Protein AF-0000000084447250 (afdb_homodimer)

Structure (mmCIF, N/CA/C/O backbone):
data_AF-0000000084447250-model_v1
#
loop_
_entity.id
_entity.type
_entity.pdbx_description
1 polymer 'Plasmid replication protein'
#
loop_
_atom_site.group_PDB
_atom_site.id
_atom_site.type_symbol
_atom_site.label_atom_id
_atom_site.label_alt_id
_atom_site.label_comp_id
_atom_site.label_asym_id
_atom_site.label_entity_id
_atom_site.label_seq_id
_atom_site.pdbx_PDB_ins_code
_atom_site.Cartn_x
_atom_site.Cartn_y
_atom_site.Cartn_z
_atom_site.occupancy
_atom_site.B_iso_or_equiv
_atom_site.auth_seq_id
_atom_site.auth_comp_id
_atom_site.auth_asym_id
_atom_site.auth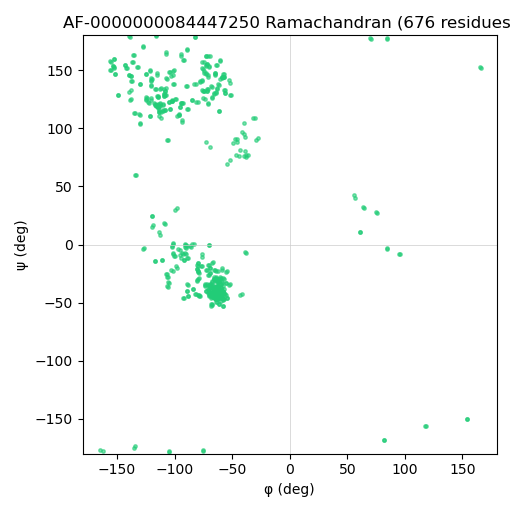_atom_id
_atom_site.pdbx_PDB_model_num
ATOM 1 N N . MET A 1 1 ? 38.375 -52.656 -38.312 1 26.11 1 MET A N 1
ATOM 2 C CA . MET A 1 1 ? 37.219 -51.906 -38.75 1 26.11 1 MET A CA 1
ATOM 3 C C . MET A 1 1 ? 36.094 -51.969 -37.719 1 26.11 1 MET A C 1
ATOM 5 O O . MET A 1 1 ? 35.312 -52.906 -37.688 1 26.11 1 MET A O 1
ATOM 9 N N . SER A 1 2 ? 36.406 -51.594 -36.438 1 28.22 2 SER A N 1
ATOM 10 C CA . SER A 1 2 ? 35.75 -51.75 -35.125 1 28.22 2 SER A CA 1
ATOM 11 C C . SER A 1 2 ? 34.5 -50.906 -35.031 1 28.22 2 SER A C 1
ATOM 13 O O . SER A 1 2 ? 34.531 -49.688 -35.25 1 28.22 2 SER A O 1
ATOM 15 N N . GLN A 1 3 ? 33.375 -51.406 -35.531 1 22.45 3 GLN A N 1
ATOM 16 C CA . GLN A 1 3 ? 32.031 -50.812 -35.469 1 22.45 3 GLN A CA 1
ATOM 17 C C . GLN A 1 3 ? 31.672 -50.438 -34.031 1 22.45 3 GLN A C 1
ATOM 19 O O . GLN A 1 3 ? 31.406 -51.281 -33.188 1 22.45 3 GLN A O 1
ATOM 24 N N . ALA A 1 4 ? 32.281 -49.375 -33.469 1 29.56 4 ALA A N 1
ATOM 25 C CA . ALA A 1 4 ? 31.828 -48.781 -32.219 1 29.56 4 ALA A CA 1
ATOM 26 C C . ALA A 1 4 ? 30.312 -48.688 -32.156 1 29.56 4 ALA A C 1
ATOM 28 O O . ALA A 1 4 ? 29.672 -48.125 -33.062 1 29.56 4 ALA A O 1
ATOM 29 N N . LYS A 1 5 ? 29.703 -49.594 -31.547 1 32.72 5 LYS A N 1
ATOM 30 C CA . LYS A 1 5 ? 28.281 -49.656 -31.234 1 32.72 5 LYS A CA 1
ATOM 31 C C . LYS A 1 5 ? 27.75 -48.281 -30.844 1 32.72 5 LYS A C 1
ATOM 33 O O . LYS A 1 5 ? 28.203 -47.688 -29.844 1 32.72 5 LYS A O 1
ATOM 38 N N . ARG A 1 6 ? 27.469 -47.438 -31.812 1 30.22 6 ARG A N 1
ATOM 39 C CA . ARG A 1 6 ? 26.719 -46.188 -31.562 1 30.22 6 ARG A CA 1
ATOM 40 C C . ARG A 1 6 ? 25.531 -46.438 -30.656 1 30.22 6 ARG A C 1
ATOM 42 O O . ARG A 1 6 ? 24.562 -47.094 -31.062 1 30.22 6 ARG A O 1
ATOM 49 N N . ALA A 1 7 ? 25.781 -46.594 -29.453 1 34.62 7 ALA A N 1
ATOM 50 C CA . ALA A 1 7 ? 24.641 -46.656 -28.547 1 34.62 7 ALA A CA 1
ATOM 51 C C . ALA A 1 7 ? 23.641 -45.531 -28.859 1 34.62 7 ALA A C 1
ATOM 53 O O . ALA A 1 7 ? 24 -44.375 -28.875 1 34.62 7 ALA A O 1
ATOM 54 N N . THR A 1 8 ? 22.719 -45.812 -29.703 1 29.88 8 THR A N 1
ATOM 55 C CA . THR A 1 8 ? 21.531 -45 -29.922 1 29.88 8 THR A CA 1
ATOM 56 C C . THR A 1 8 ? 21.031 -44.438 -28.594 1 29.88 8 THR A C 1
ATOM 58 O O . THR A 1 8 ? 20.656 -45.156 -27.688 1 29.88 8 THR A O 1
ATOM 61 N N . HIS A 1 9 ? 21.672 -43.406 -28.062 1 32 9 HIS A N 1
ATOM 62 C CA . HIS A 1 9 ? 21.172 -42.656 -26.922 1 32 9 HIS A CA 1
ATOM 63 C C . HIS A 1 9 ? 19.656 -42.5 -26.984 1 32 9 HIS A C 1
ATOM 65 O O . HIS A 1 9 ? 19.125 -41.906 -27.922 1 32 9 HIS A O 1
ATOM 71 N N . LEU A 1 10 ? 18.938 -43.562 -26.688 1 33.12 10 LEU A N 1
ATOM 72 C CA . LEU A 1 10 ? 17.5 -43.375 -26.5 1 33.12 10 LEU A CA 1
ATOM 73 C C . LEU A 1 10 ? 17.203 -42 -25.922 1 33.12 10 LEU A C 1
ATOM 75 O O . LEU A 1 10 ? 17.844 -41.562 -24.969 1 33.12 10 LEU A O 1
ATOM 79 N N . PRO A 1 11 ? 16.641 -41.156 -26.719 1 35.53 11 PRO A N 1
ATOM 80 C CA . PRO A 1 11 ? 16.25 -39.844 -26.172 1 35.53 11 PRO A CA 1
ATOM 81 C C . PRO A 1 11 ? 15.664 -39.969 -24.766 1 35.53 11 PRO A C 1
ATOM 83 O O . PRO A 1 11 ? 14.906 -40.875 -24.469 1 35.53 11 PRO A O 1
ATOM 86 N N . HIS A 1 12 ? 16.391 -39.812 -23.766 1 38.97 12 HIS A N 1
ATOM 87 C CA . HIS A 1 12 ? 15.844 -39.75 -22.422 1 38.97 12 HIS A CA 1
ATOM 88 C C . HIS A 1 12 ? 14.43 -39.188 -22.438 1 38.97 12 HIS A C 1
ATOM 90 O O . HIS A 1 12 ? 14.219 -38.031 -22.844 1 38.97 12 HIS A O 1
ATOM 96 N N . PRO A 1 13 ? 13.438 -40.031 -22.562 1 42.84 13 PRO A N 1
ATOM 97 C CA . PRO A 1 13 ? 12.062 -39.531 -22.594 1 42.84 13 PRO A CA 1
ATOM 98 C C . PRO A 1 13 ? 11.773 -38.531 -21.5 1 42.84 13 PRO A C 1
ATOM 100 O O . PRO A 1 13 ? 11.875 -38.844 -20.312 1 42.84 13 PRO A O 1
ATOM 103 N N . ASP A 1 14 ? 11.984 -37.25 -21.781 1 58.31 14 ASP A N 1
ATOM 104 C CA . ASP A 1 14 ? 11.75 -36 -21.031 1 58.31 14 ASP A CA 1
ATOM 105 C C . ASP A 1 14 ? 10.273 -35.844 -20.672 1 58.31 14 ASP A C 1
ATOM 107 O O . ASP A 1 14 ? 9.43 -36.594 -21.156 1 58.31 14 ASP A O 1
ATOM 111 N N . LEU A 1 15 ? 9.961 -35.344 -19.562 1 57.31 15 LEU A N 1
ATOM 112 C CA . LEU A 1 15 ? 8.625 -35.156 -19.016 1 57.31 15 LEU A CA 1
ATOM 113 C C . LEU A 1 15 ? 7.645 -34.719 -20.109 1 57.31 15 LEU A C 1
ATOM 115 O O . LEU A 1 15 ? 6.434 -34.875 -19.953 1 57.31 15 LEU A O 1
ATOM 119 N N . PHE A 1 16 ? 8.242 -34.469 -21.266 1 57.47 16 PHE A N 1
ATOM 120 C CA . PHE A 1 16 ? 7.34 -33.969 -22.297 1 57.47 16 PHE A CA 1
ATOM 121 C C . PHE A 1 16 ? 6.723 -35.094 -23.094 1 57.47 16 PHE A C 1
ATOM 123 O O . PHE A 1 16 ? 5.734 -34.906 -23.797 1 57.47 16 PHE A O 1
ATOM 130 N N . ALA A 1 17 ? 7.152 -36.438 -22.703 1 70.19 17 ALA A N 1
ATOM 131 C CA . ALA A 1 17 ? 6.688 -37.562 -23.484 1 70.19 17 ALA A CA 1
ATOM 132 C C . ALA A 1 17 ? 5.383 -38.125 -22.922 1 70.19 17 ALA A C 1
ATOM 134 O O . ALA A 1 17 ? 4.809 -39.062 -23.469 1 70.19 17 ALA A O 1
ATOM 135 N N . VAL A 1 18 ? 4.93 -37.531 -21.906 1 77.81 18 VAL A N 1
ATOM 136 C CA . VAL A 1 18 ? 3.77 -38.125 -21.219 1 77.81 18 VAL A CA 1
ATOM 137 C C . VAL A 1 18 ? 2.568 -38.125 -22.172 1 77.81 18 VAL A C 1
ATOM 139 O O . VAL A 1 18 ? 1.813 -39.094 -22.219 1 77.81 18 VAL A O 1
ATOM 142 N N . HIS A 1 19 ? 2.381 -37.219 -22.953 1 82.44 19 HIS A N 1
ATOM 143 C CA . HIS A 1 19 ? 1.23 -37.094 -23.844 1 82.44 19 HIS A CA 1
ATOM 144 C C . HIS A 1 19 ? 1.285 -38.125 -24.953 1 82.44 19 HIS A C 1
ATOM 146 O O . HIS A 1 19 ? 0.257 -38.688 -25.328 1 82.44 19 HIS A O 1
ATOM 152 N N . ALA A 1 20 ? 2.506 -38.406 -25.375 1 80.38 20 ALA A N 1
ATOM 153 C CA . ALA A 1 20 ? 2.678 -39.406 -26.406 1 80.38 20 ALA A CA 1
ATOM 154 C C . ALA A 1 20 ? 2.311 -40.781 -25.891 1 80.38 20 ALA A C 1
ATOM 156 O O . ALA A 1 20 ? 1.64 -41.562 -26.578 1 80.38 20 ALA A O 1
ATOM 157 N N . HIS A 1 21 ? 2.721 -41.125 -24.688 1 80.5 21 HIS A N 1
ATOM 158 C CA . HIS A 1 21 ? 2.391 -42.406 -24.062 1 80.5 21 HIS A CA 1
ATOM 159 C C . HIS A 1 21 ? 0.883 -42.562 -23.875 1 80.5 21 HIS A C 1
ATOM 161 O O . HIS A 1 21 ? 0.326 -43.625 -24.125 1 80.5 21 HIS A O 1
ATOM 167 N N . LEU A 1 22 ? 0.279 -41.5 -23.516 1 82.69 22 LEU A N 1
ATOM 168 C CA . LEU A 1 22 ? -1.158 -41.531 -23.266 1 82.69 22 LEU A CA 1
ATOM 169 C C . LEU A 1 22 ? -1.936 -41.688 -24.578 1 82.69 22 LEU A C 1
ATOM 171 O O . LEU A 1 22 ? -2.943 -42.406 -24.609 1 82.69 22 LEU A O 1
ATOM 175 N N . SER A 1 23 ? -1.498 -41.062 -25.625 1 84.25 23 SER A N 1
ATOM 176 C CA . SER A 1 23 ? -2.148 -41.188 -26.922 1 84.25 23 SER A CA 1
ATOM 177 C C . SER A 1 23 ? -2.051 -42.625 -27.453 1 84.25 23 SER A C 1
ATOM 179 O O . SER A 1 23 ? -2.986 -43.125 -28.094 1 84.25 23 SER A O 1
ATOM 181 N N . ALA A 1 24 ? -0.973 -43.344 -27.062 1 82.38 24 ALA A N 1
ATOM 182 C CA . ALA A 1 24 ? -0.708 -44.688 -27.578 1 82.38 24 ALA A CA 1
ATOM 183 C C . ALA A 1 24 ? -1.386 -45.75 -26.719 1 82.38 24 ALA A C 1
ATOM 185 O O . ALA A 1 24 ? -1.876 -46.75 -27.234 1 82.38 24 ALA A O 1
ATOM 186 N N . HIS A 1 25 ? -1.493 -45.562 -25.406 1 83 25 HIS A N 1
ATOM 187 C CA . HIS A 1 25 ? -1.836 -46.656 -24.516 1 83 25 HIS A CA 1
ATOM 188 C C . HIS A 1 25 ? -3.021 -46.312 -23.625 1 83 25 HIS A C 1
ATOM 190 O O . HIS A 1 25 ? -3.527 -47.156 -22.891 1 83 25 HIS A O 1
ATOM 196 N N . GLY A 1 26 ? -3.527 -45 -23.75 1 80.94 26 GLY A N 1
ATOM 197 C CA . GLY A 1 26 ? -4.551 -44.562 -22.812 1 80.94 26 GLY A CA 1
ATOM 198 C C . GLY A 1 26 ? -4.027 -44.375 -21.406 1 80.94 26 GLY A C 1
ATOM 199 O O . GLY A 1 26 ? -2.855 -44.656 -21.125 1 80.94 26 GLY A O 1
ATOM 200 N N . VAL A 1 27 ? -4.812 -43.969 -20.547 1 82.31 27 VAL A N 1
ATOM 201 C CA . VAL A 1 27 ? -4.406 -43.625 -19.172 1 82.31 27 VAL A CA 1
ATOM 202 C C . VAL A 1 27 ? -4.008 -44.906 -18.438 1 82.31 27 VAL A C 1
ATOM 204 O O . VAL A 1 27 ? -2.9 -45 -17.906 1 82.31 27 VAL A O 1
ATOM 207 N N . GLU A 1 28 ? -4.91 -45.906 -18.453 1 85.56 28 GLU A N 1
ATOM 208 C CA . GLU A 1 28 ? -4.652 -47.156 -17.719 1 85.56 28 GLU A CA 1
ATOM 209 C C . GLU A 1 28 ? -3.432 -47.875 -18.266 1 85.56 28 GLU A C 1
ATOM 211 O O . GLU A 1 28 ? -2.598 -48.375 -17.516 1 85.56 28 GLU A O 1
ATOM 216 N N . GLY A 1 29 ? -3.357 -47.938 -19.547 1 82.56 29 GLY A N 1
ATOM 217 C CA . GLY A 1 29 ? -2.203 -48.562 -20.172 1 82.56 29 GLY A CA 1
ATOM 218 C C . GLY A 1 29 ? -0.892 -47.875 -19.812 1 82.56 29 GLY A C 1
ATOM 219 O O . GLY A 1 29 ? 0.112 -48.562 -19.562 1 82.56 29 GLY A O 1
ATOM 220 N N . THR A 1 30 ? -0.942 -46.562 -19.875 1 82.44 30 THR A N 1
ATOM 221 C CA . THR A 1 30 ? 0.252 -45.781 -19.562 1 82.44 30 THR A CA 1
ATOM 222 C C . THR A 1 30 ? 0.69 -46 -18.125 1 82.44 30 THR A C 1
ATOM 224 O O . THR A 1 30 ? 1.882 -46.156 -17.844 1 82.44 30 THR A O 1
ATOM 227 N N . LEU A 1 31 ? -0.217 -46.094 -17.219 1 84.12 31 LEU A N 1
ATOM 228 C CA . LEU A 1 31 ? 0.093 -46.312 -15.812 1 84.12 31 LEU A CA 1
ATOM 229 C C . LEU A 1 31 ? 0.634 -47.719 -15.578 1 84.12 31 LEU A C 1
ATOM 231 O O . LEU A 1 31 ? 1.575 -47.906 -14.805 1 84.12 31 LEU A O 1
ATOM 235 N N . GLU A 1 32 ? 0.015 -48.656 -16.188 1 83.44 32 GLU A N 1
ATOM 236 C CA . GLU A 1 32 ? 0.477 -50.031 -16.078 1 83.44 32 GLU A CA 1
ATOM 237 C C . GLU A 1 32 ? 1.904 -50.188 -16.594 1 83.44 32 GLU A C 1
ATOM 239 O O . GLU A 1 32 ? 2.719 -50.875 -15.992 1 83.44 32 GLU A O 1
ATOM 244 N N . GLU A 1 33 ? 2.096 -49.562 -17.688 1 79.75 33 GLU A N 1
ATOM 245 C CA . GLU A 1 33 ? 3.445 -49.594 -18.25 1 79.75 33 GLU A CA 1
ATOM 246 C C . GLU A 1 33 ? 4.453 -49 -17.266 1 79.75 33 GLU A C 1
ATOM 248 O O . GLU A 1 33 ? 5.547 -49.531 -17.094 1 79.75 33 GLU A O 1
ATOM 253 N N . ALA A 1 34 ? 4.125 -47.875 -16.75 1 82.31 34 ALA A N 1
ATOM 254 C CA . ALA A 1 34 ? 5.023 -47.188 -15.82 1 82.31 34 ALA A CA 1
ATOM 255 C C . ALA A 1 34 ? 5.328 -48.062 -14.609 1 82.31 34 ALA A C 1
ATOM 257 O O . ALA A 1 34 ? 6.48 -48.156 -14.18 1 82.31 34 ALA A O 1
ATOM 258 N N . ARG A 1 35 ? 4.367 -48.719 -14.078 1 78.62 35 ARG A N 1
ATOM 259 C CA . ARG A 1 35 ? 4.551 -49.625 -12.938 1 78.62 35 ARG A CA 1
ATOM 260 C C . ARG A 1 35 ? 5.438 -50.812 -13.312 1 78.62 35 ARG A C 1
ATOM 262 O O . ARG A 1 35 ? 6.285 -51.219 -12.523 1 78.62 35 ARG A O 1
ATOM 269 N N . ALA A 1 36 ? 5.242 -51.312 -14.453 1 77 36 ALA A N 1
ATOM 270 C CA . ALA A 1 36 ? 6.02 -52.438 -14.93 1 77 36 ALA A CA 1
ATOM 271 C C . ALA A 1 36 ? 7.5 -52.094 -15.062 1 77 36 ALA A C 1
ATOM 273 O O . ALA A 1 36 ? 8.375 -52.875 -14.703 1 77 36 ALA A O 1
ATOM 274 N N . VAL A 1 37 ? 7.68 -50.906 -15.586 1 73.5 37 VAL A N 1
ATOM 275 C CA . VAL A 1 37 ? 9.055 -50.469 -15.812 1 73.5 37 VAL A CA 1
ATOM 276 C C . VAL A 1 37 ? 9.766 -50.312 -14.469 1 73.5 37 VAL A C 1
ATOM 278 O O . VAL A 1 37 ? 10.953 -50.594 -14.352 1 73.5 37 VAL A O 1
ATOM 281 N N . VAL A 1 38 ? 9.07 -49.844 -13.469 1 72.44 38 VAL A N 1
ATOM 282 C CA . VAL A 1 38 ? 9.648 -49.625 -12.148 1 72.44 38 VAL A CA 1
ATOM 283 C C . VAL A 1 38 ? 10.039 -50.969 -11.539 1 72.44 38 VAL A C 1
ATOM 285 O O . VAL A 1 38 ? 11.07 -51.094 -10.867 1 72.44 38 VAL A O 1
ATOM 288 N N . TRP A 1 39 ? 9.203 -51.969 -11.742 1 70.56 39 TRP A N 1
ATOM 289 C CA . TRP A 1 39 ? 9.445 -53.281 -11.188 1 70.56 39 TRP A CA 1
ATOM 290 C C . TRP A 1 39 ? 10.617 -53.969 -11.891 1 70.56 39 TRP A C 1
ATOM 292 O O . TRP A 1 39 ? 11.312 -54.781 -11.297 1 70.56 39 TRP A O 1
ATOM 302 N N . THR A 1 40 ? 10.828 -53.594 -13.094 1 68.75 40 THR A N 1
ATOM 303 C CA . THR A 1 40 ? 11.82 -54.312 -13.883 1 68.75 40 THR A CA 1
ATOM 304 C C . THR A 1 40 ? 13.125 -53.531 -13.953 1 68.75 40 THR A C 1
ATOM 306 O O . THR A 1 40 ? 14.156 -54.062 -14.375 1 68.75 40 THR A O 1
ATOM 309 N N . SER A 1 41 ? 13.023 -52.219 -13.734 1 62.38 41 SER A N 1
ATOM 310 C CA . SER A 1 41 ? 14.211 -51.406 -13.953 1 62.38 41 SER A CA 1
ATOM 311 C C . SER A 1 41 ? 14.891 -51.062 -12.633 1 62.38 41 SER A C 1
ATOM 313 O O . SER A 1 41 ? 14.234 -51 -11.586 1 62.38 41 SER A O 1
ATOM 315 N N . GLU A 1 42 ? 16.234 -50.969 -12.625 1 57 42 GLU A N 1
ATOM 316 C CA . GLU A 1 42 ? 16.969 -50.469 -11.477 1 57 42 GLU A CA 1
ATOM 317 C C . GLU A 1 42 ? 16.672 -49 -11.234 1 57 42 GLU A C 1
ATOM 319 O O . GLU A 1 42 ? 16.5 -48.219 -12.188 1 57 42 GLU A O 1
ATOM 324 N N . ALA A 1 43 ? 16.328 -48.531 -10.07 1 55.78 43 ALA A N 1
ATOM 325 C CA . ALA A 1 43 ? 15.797 -47.281 -9.555 1 55.78 43 ALA A CA 1
ATOM 326 C C . ALA A 1 43 ? 16.469 -46.062 -10.211 1 55.78 43 ALA A C 1
ATOM 328 O O . ALA A 1 43 ? 15.805 -45.125 -10.648 1 55.78 43 ALA A O 1
ATOM 329 N N . PRO A 1 44 ? 17.828 -46.094 -10.398 1 54.94 44 PRO A N 1
ATOM 330 C CA . PRO A 1 44 ? 18.531 -44.875 -10.797 1 54.94 44 PRO A CA 1
ATOM 331 C C . PRO A 1 44 ? 18.328 -44.531 -12.273 1 54.94 44 PRO A C 1
ATOM 333 O O . PRO A 1 44 ? 18.547 -43.375 -12.68 1 54.94 44 PRO A O 1
ATOM 336 N N . THR A 1 45 ? 17.734 -45.5 -13.047 1 61.56 45 THR A N 1
ATOM 337 C CA . THR A 1 45 ? 17.766 -45.344 -14.492 1 61.56 45 THR A CA 1
ATOM 338 C C . THR A 1 45 ? 16.359 -45.094 -15.031 1 61.56 45 THR A C 1
ATOM 340 O O . THR A 1 45 ? 16.156 -45.094 -16.25 1 61.56 45 THR A O 1
ATOM 343 N N . LEU A 1 46 ? 15.5 -44.906 -14.219 1 68.44 46 LEU A N 1
ATOM 344 C CA . LEU A 1 46 ? 14.125 -44.781 -14.688 1 68.44 46 LEU A CA 1
ATOM 345 C C . LEU A 1 46 ? 13.891 -43.438 -15.375 1 68.44 46 LEU A C 1
ATOM 347 O O . LEU A 1 46 ? 14.258 -42.406 -14.836 1 68.44 46 LEU A O 1
ATOM 351 N N . PRO A 1 47 ? 13.398 -43.562 -16.609 1 75.88 47 PRO A N 1
ATOM 352 C CA . PRO A 1 47 ? 13.031 -42.281 -17.25 1 75.88 47 PRO A CA 1
ATOM 353 C C . PRO A 1 47 ? 12.109 -41.438 -16.391 1 75.88 47 PRO A C 1
ATOM 355 O O . PRO A 1 47 ? 11.266 -41.969 -15.664 1 75.88 47 PRO A O 1
ATOM 358 N N . PRO A 1 48 ? 12.359 -40.219 -16.438 1 77.06 48 PRO A N 1
ATOM 359 C CA . PRO A 1 48 ? 11.617 -39.281 -15.586 1 77.06 48 PRO A CA 1
ATOM 360 C C . PRO A 1 48 ? 10.102 -39.438 -15.727 1 77.06 48 PRO A C 1
ATOM 362 O O . PRO A 1 48 ? 9.367 -39.312 -14.742 1 77.06 48 PRO A O 1
ATOM 365 N N . VAL A 1 49 ? 9.633 -39.75 -16.906 1 78.44 49 VAL A N 1
ATOM 366 C CA . VAL A 1 49 ? 8.203 -39.875 -17.141 1 78.44 49 VAL A CA 1
ATOM 367 C C . VAL A 1 49 ? 7.652 -41.094 -16.359 1 78.44 49 VAL A C 1
ATOM 369 O O . VAL A 1 49 ? 6.59 -41 -15.742 1 78.44 49 VAL A O 1
ATOM 372 N N . HIS A 1 50 ? 8.289 -42.125 -16.391 1 79.19 50 HIS A N 1
ATOM 373 C CA . HIS A 1 50 ? 7.84 -43.312 -15.695 1 79.19 50 HIS A CA 1
ATOM 374 C C . HIS A 1 50 ? 7.922 -43.156 -14.18 1 79.19 50 HIS A C 1
ATOM 376 O O . HIS A 1 50 ? 7.062 -43.625 -13.445 1 79.19 50 HIS A O 1
ATOM 382 N N . ARG A 1 51 ? 8.898 -42.469 -13.82 1 79.94 51 ARG A N 1
ATOM 383 C CA . ARG A 1 51 ? 9.023 -42.188 -12.398 1 79.94 51 ARG A CA 1
ATOM 384 C C . ARG A 1 51 ? 7.855 -41.344 -11.898 1 79.94 51 ARG A C 1
ATOM 386 O O . ARG A 1 51 ? 7.289 -41.625 -10.844 1 79.94 51 ARG A O 1
ATOM 393 N N . ALA A 1 52 ? 7.555 -40.375 -12.703 1 80.31 52 ALA A N 1
ATOM 394 C CA . ALA A 1 52 ? 6.449 -39.5 -12.336 1 80.31 52 ALA A CA 1
ATOM 395 C C . ALA A 1 52 ? 5.121 -40.25 -12.336 1 80.31 52 ALA A C 1
ATOM 397 O O . ALA A 1 52 ? 4.309 -40.094 -11.422 1 80.31 52 ALA A O 1
ATOM 398 N N . LEU A 1 53 ? 4.918 -41.125 -13.227 1 84.38 53 LEU A N 1
ATOM 399 C CA . LEU A 1 53 ? 3.652 -41.812 -13.414 1 84.38 53 LEU A CA 1
ATOM 400 C C . LEU A 1 53 ? 3.498 -42.938 -12.406 1 84.38 53 LEU A C 1
ATOM 402 O O . LEU A 1 53 ? 2.381 -43.375 -12.125 1 84.38 53 LEU A O 1
ATOM 406 N N . SER A 1 54 ? 4.598 -43.375 -11.945 1 79.56 54 SER A N 1
ATOM 407 C CA . SER A 1 54 ? 4.555 -44.5 -11.008 1 79.56 54 SER A CA 1
ATOM 408 C C . SER A 1 54 ? 4.422 -44 -9.57 1 79.56 54 SER A C 1
ATOM 410 O O . SER A 1 54 ? 4.195 -44.812 -8.656 1 79.56 54 SER A O 1
ATOM 412 N N . GLY A 1 55 ? 4.598 -42.781 -9.406 1 80.06 55 GLY A N 1
ATOM 413 C CA . GLY A 1 55 ? 4.535 -42.219 -8.062 1 80.06 55 GLY A CA 1
ATOM 414 C C . GLY A 1 55 ? 3.115 -42.094 -7.543 1 80.06 55 GLY A C 1
ATOM 415 O O . GLY A 1 55 ? 2.162 -42.469 -8.211 1 80.06 55 GLY A O 1
ATOM 416 N N . ARG A 1 56 ? 2.994 -41.531 -6.359 1 80.5 56 ARG A N 1
ATOM 417 C CA . ARG A 1 56 ? 1.728 -41.375 -5.645 1 80.5 56 ARG A CA 1
ATOM 418 C C . ARG A 1 56 ? 0.714 -40.594 -6.465 1 80.5 56 ARG A C 1
ATOM 420 O O . ARG A 1 56 ? -0.485 -40.875 -6.422 1 80.5 56 ARG A O 1
ATOM 427 N N . ASN A 1 57 ? 1.197 -39.719 -7.289 1 85.06 57 ASN A N 1
ATOM 428 C CA . ASN A 1 57 ? 0.29 -38.875 -8.055 1 85.06 57 ASN A CA 1
ATOM 429 C C . ASN A 1 57 ? 0.284 -39.25 -9.531 1 85.06 57 ASN A C 1
ATOM 431 O O . ASN A 1 57 ? -0.107 -38.438 -10.375 1 85.06 57 ASN A O 1
ATOM 435 N N . GLY A 1 58 ? 0.742 -40.406 -9.781 1 86.38 58 GLY A N 1
ATOM 436 C CA . GLY A 1 58 ? 0.823 -40.844 -11.164 1 86.38 58 GLY A CA 1
ATOM 437 C C . GLY A 1 58 ? -0.505 -40.781 -11.891 1 86.38 58 GLY A C 1
ATOM 438 O O . GLY A 1 58 ? -0.564 -40.312 -13.039 1 86.38 58 GLY A O 1
ATOM 439 N N . ARG A 1 59 ? -1.485 -41.188 -11.227 1 87.75 59 ARG A N 1
ATOM 440 C CA . ARG A 1 59 ? -2.814 -41.156 -11.828 1 87.75 59 ARG A CA 1
ATOM 441 C C . ARG A 1 59 ? -3.23 -39.719 -12.141 1 87.75 59 ARG A C 1
ATOM 443 O O . ARG A 1 59 ? -3.74 -39.438 -13.227 1 87.75 59 ARG A O 1
ATOM 450 N N . ARG A 1 60 ? -2.992 -38.844 -11.242 1 89.19 60 ARG A N 1
ATOM 451 C CA . ARG A 1 60 ? -3.35 -37.438 -11.438 1 89.19 60 ARG A CA 1
ATOM 452 C C . ARG A 1 60 ? -2.584 -36.844 -12.609 1 89.19 60 ARG A C 1
ATOM 454 O O . ARG A 1 60 ? -3.145 -36.062 -13.398 1 89.19 60 ARG A O 1
ATOM 461 N N . ILE A 1 61 ? -1.366 -37.188 -12.68 1 90.5 61 ILE A N 1
ATOM 462 C CA . ILE A 1 61 ? -0.529 -36.719 -13.773 1 90.5 61 ILE A CA 1
ATOM 463 C C . ILE A 1 61 ? -1.072 -37.219 -15.102 1 90.5 61 ILE A C 1
ATOM 465 O O . ILE A 1 61 ? -1.223 -36.469 -16.062 1 90.5 61 ILE A O 1
ATOM 469 N N . ALA A 1 62 ? -1.391 -38.5 -15.117 1 90.31 62 ALA A N 1
ATOM 470 C CA . ALA A 1 62 ? -1.921 -39.094 -16.328 1 90.31 62 ALA A CA 1
ATOM 471 C C . ALA A 1 62 ? -3.256 -38.469 -16.719 1 90.31 62 ALA A C 1
ATOM 473 O O . ALA A 1 62 ? -3.486 -38.188 -17.891 1 90.31 62 ALA A O 1
ATOM 474 N N . ASP A 1 63 ? -4.07 -38.281 -15.766 1 90.12 63 ASP A N 1
ATOM 475 C CA . ASP A 1 63 ? -5.371 -37.656 -16.031 1 90.12 63 ASP A CA 1
ATOM 476 C C . ASP A 1 63 ? -5.215 -36.219 -16.547 1 90.12 63 ASP A C 1
ATOM 478 O O . ASP A 1 63 ? -5.926 -35.812 -17.469 1 90.12 63 ASP A O 1
ATOM 482 N N . THR A 1 64 ? -4.324 -35.5 -15.953 1 91.56 64 THR A N 1
ATOM 483 C CA . THR A 1 64 ? -4.055 -34.125 -16.391 1 91.56 64 THR A CA 1
ATOM 484 C C . THR A 1 64 ? -3.561 -34.125 -17.828 1 91.56 64 THR A C 1
ATOM 486 O O . THR A 1 64 ? -4.027 -33.312 -18.641 1 91.56 64 THR A O 1
ATOM 489 N N . ALA A 1 65 ? -2.672 -35.031 -18.109 1 91.5 65 ALA A N 1
ATOM 490 C CA . ALA A 1 65 ? -2.135 -35.094 -19.469 1 91.5 65 ALA A CA 1
ATOM 491 C C . ALA A 1 65 ? -3.217 -35.5 -20.469 1 91.5 65 ALA A C 1
ATOM 493 O O . ALA A 1 65 ? -3.256 -34.969 -21.578 1 91.5 65 ALA A O 1
ATOM 494 N N . SER A 1 66 ? -4.012 -36.438 -20.047 1 90.06 66 SER A N 1
ATOM 495 C CA . SER A 1 66 ? -5.141 -36.844 -20.891 1 90.06 66 SER A CA 1
ATOM 496 C C . SER A 1 66 ? -6.078 -35.656 -21.125 1 90.06 66 SER A C 1
ATOM 498 O O . SER A 1 66 ? -6.555 -35.469 -22.25 1 90.06 66 SER A O 1
ATOM 500 N N . GLY A 1 67 ? -6.316 -34.906 -20.094 1 89.31 67 GLY A N 1
ATOM 501 C CA . GLY A 1 67 ? -7.129 -33.719 -20.234 1 89.31 67 GLY A CA 1
ATOM 502 C C . GLY A 1 67 ? -6.562 -32.719 -21.219 1 89.31 67 GLY A C 1
ATOM 503 O O . GLY A 1 67 ? -7.312 -32.094 -21.984 1 89.31 67 GLY A O 1
ATOM 504 N N . ALA A 1 68 ? -5.328 -32.594 -21.234 1 90.12 68 ALA A N 1
ATOM 505 C CA . ALA A 1 68 ? -4.672 -31.688 -22.172 1 90.12 68 ALA A CA 1
ATOM 506 C C . ALA A 1 68 ? -4.875 -32.125 -23.609 1 90.12 68 ALA A C 1
ATOM 508 O O . ALA A 1 68 ? -5.105 -31.297 -24.5 1 90.12 68 ALA A O 1
ATOM 509 N N . ILE A 1 69 ? -4.793 -33.406 -23.797 1 88.69 69 ILE A N 1
ATOM 510 C CA . ILE A 1 69 ? -4.984 -33.969 -25.141 1 88.69 69 ILE A CA 1
ATOM 511 C C . ILE A 1 69 ? -6.414 -33.719 -25.594 1 88.69 69 ILE A C 1
ATOM 513 O O . ILE A 1 69 ? -6.633 -33.25 -26.719 1 88.69 69 ILE A O 1
ATOM 517 N N . VAL A 1 70 ? -7.305 -33.938 -24.734 1 89.06 70 VAL A N 1
ATOM 518 C CA . VAL A 1 70 ? -8.719 -33.75 -25.047 1 89.06 70 VAL A CA 1
ATOM 519 C C . VAL A 1 70 ? -9.016 -32.281 -25.312 1 89.06 70 VAL A C 1
ATOM 521 O O . VAL A 1 70 ? -9.711 -31.953 -26.281 1 89.06 70 VAL A O 1
ATOM 524 N N . ARG A 1 71 ? -8.539 -31.438 -24.516 1 89.38 71 ARG A N 1
ATOM 525 C CA . ARG A 1 71 ? -8.75 -30 -24.656 1 89.38 71 ARG A CA 1
ATOM 526 C C . ARG A 1 71 ? -8.242 -29.516 -26 1 89.38 71 ARG A C 1
ATOM 528 O O . ARG A 1 71 ? -8.875 -28.672 -26.641 1 89.38 71 ARG A O 1
ATOM 535 N N . GLU A 1 72 ? -7.137 -30.031 -26.406 1 85.56 72 GLU A N 1
ATOM 536 C CA . GLU A 1 72 ? -6.582 -29.656 -27.703 1 85.56 72 GLU A CA 1
ATOM 537 C C . GLU A 1 72 ? -7.449 -30.172 -28.844 1 85.56 72 GLU A C 1
ATOM 539 O O . GLU A 1 72 ? -7.738 -29.438 -29.797 1 85.56 72 GLU A O 1
ATOM 544 N N . ALA A 1 73 ? -7.809 -31.375 -28.703 1 88.56 73 ALA A N 1
ATOM 545 C CA . ALA A 1 73 ? -8.617 -32 -29.734 1 88.56 73 ALA A CA 1
ATOM 546 C C . ALA A 1 73 ? -9.977 -31.344 -29.875 1 88.56 73 ALA A C 1
ATOM 548 O O . ALA A 1 73 ? -10.508 -31.203 -30.984 1 88.56 73 ALA A O 1
ATOM 549 N N . GLU A 1 74 ? -10.469 -30.828 -28.812 1 91.06 74 GLU A N 1
ATOM 550 C CA . GLU A 1 74 ? -11.82 -30.266 -28.781 1 91.06 74 GLU A CA 1
ATOM 551 C C . GLU A 1 74 ? -11.773 -28.734 -28.844 1 91.06 74 GLU A C 1
ATOM 553 O O . GLU A 1 74 ? -12.812 -28.078 -28.781 1 91.06 74 GLU A O 1
ATOM 558 N N . TRP A 1 75 ? -10.664 -28.203 -28.875 1 87.88 75 TRP A N 1
ATOM 559 C CA . TRP A 1 75 ? -10.508 -26.75 -28.875 1 87.88 75 TRP A CA 1
ATOM 560 C C . TRP A 1 75 ? -11.211 -26.141 -27.672 1 87.88 75 TRP A C 1
ATOM 562 O O . TRP A 1 75 ? -11.953 -25.156 -27.812 1 87.88 75 TRP A O 1
ATOM 572 N N . ALA A 1 76 ? -11.055 -26.781 -26.531 1 89.94 76 ALA A N 1
ATOM 573 C CA . ALA A 1 76 ? -11.766 -26.406 -25.312 1 89.94 76 ALA A CA 1
ATOM 574 C C . ALA A 1 76 ? -10.859 -25.578 -24.391 1 89.94 76 ALA A C 1
ATOM 576 O O . ALA A 1 76 ? -10.977 -25.672 -23.156 1 89.94 76 ALA A O 1
ATOM 577 N N . HIS A 1 77 ? -9.961 -24.859 -24.984 1 91.38 77 HIS A N 1
ATOM 578 C CA . HIS A 1 77 ? -9.109 -23.984 -24.203 1 91.38 77 HIS A CA 1
ATOM 579 C C . HIS A 1 77 ? -9.883 -22.766 -23.703 1 91.38 77 HIS A C 1
ATOM 581 O O . HIS A 1 77 ? -10.875 -22.359 -24.312 1 91.38 77 HIS A O 1
ATOM 587 N N . GLU A 1 78 ? -9.461 -22.359 -22.547 1 93.12 78 GLU A N 1
ATOM 588 C CA . GLU A 1 78 ? -10.008 -21.125 -21.969 1 93.12 78 GLU A CA 1
ATOM 589 C C . GLU A 1 78 ? -8.906 -20.109 -21.703 1 93.12 78 GLU A C 1
ATOM 591 O O . GLU A 1 78 ? -8.109 -20.266 -20.781 1 93.12 78 GLU A O 1
ATOM 596 N N . LEU A 1 79 ? -8.945 -19.062 -22.484 1 94.62 79 LEU A N 1
ATOM 597 C CA . LEU A 1 79 ? -7.879 -18.062 -22.422 1 94.62 79 LEU A CA 1
ATOM 598 C C . LEU A 1 79 ? -7.973 -17.25 -21.125 1 94.62 79 LEU A C 1
ATOM 600 O O . LEU A 1 79 ? -9.062 -16.844 -20.734 1 94.62 79 LEU A O 1
ATOM 604 N N . GLY A 1 80 ? -6.859 -17.109 -20.469 1 96.19 80 GLY A N 1
ATOM 605 C CA . GLY A 1 80 ? -6.66 -16.203 -19.344 1 96.19 80 GLY A CA 1
ATOM 606 C C . GLY A 1 80 ? -5.316 -15.5 -19.375 1 96.19 80 GLY A C 1
ATOM 607 O O . GLY A 1 80 ? -4.539 -15.672 -20.312 1 96.19 80 GLY A O 1
ATOM 608 N N . TYR A 1 81 ? -5.133 -14.664 -18.359 1 96.5 81 TYR A N 1
ATOM 609 C CA . TYR A 1 81 ? -3.895 -13.898 -18.328 1 96.5 81 TYR A CA 1
ATOM 610 C C . TYR A 1 81 ? -3.381 -13.773 -16.891 1 96.5 81 TYR A C 1
ATOM 612 O O . TYR A 1 81 ? -4.164 -13.812 -15.938 1 96.5 81 TYR A O 1
ATOM 620 N N . THR A 1 82 ? -2.143 -13.648 -16.797 1 96.12 82 THR A N 1
ATOM 621 C CA . THR A 1 82 ? -1.494 -13.273 -15.547 1 96.12 82 THR A CA 1
ATOM 622 C C . THR A 1 82 ? -0.382 -12.258 -15.797 1 96.12 82 THR A C 1
ATOM 624 O O . THR A 1 82 ? 0.217 -12.234 -16.875 1 96.12 82 THR A O 1
ATOM 627 N N . TYR A 1 83 ? -0.244 -11.352 -14.844 1 93.12 83 TYR A N 1
ATOM 628 C CA . TYR A 1 83 ? 0.875 -10.422 -14.883 1 93.12 83 TYR A CA 1
ATOM 629 C C . TYR A 1 83 ? 2.205 -11.156 -14.773 1 93.12 83 TYR A C 1
ATOM 631 O O . TYR A 1 83 ? 2.371 -12.031 -13.922 1 93.12 83 TYR A O 1
ATOM 639 N N . SER A 1 84 ? 3.174 -10.852 -15.586 1 90.25 84 SER A N 1
ATOM 640 C CA . SER A 1 84 ? 4.422 -11.586 -15.742 1 90.25 84 SER A CA 1
ATOM 641 C C . SER A 1 84 ? 5.203 -11.633 -14.43 1 90.25 84 SER A C 1
ATOM 643 O O . SER A 1 84 ? 5.914 -12.609 -14.164 1 90.25 84 SER A O 1
ATOM 645 N N . ALA A 1 85 ? 5.035 -10.656 -13.609 1 83.75 85 ALA A N 1
ATOM 646 C CA . ALA A 1 85 ? 5.781 -10.641 -12.352 1 83.75 85 ALA A CA 1
ATOM 647 C C . ALA A 1 85 ? 5.391 -11.82 -11.469 1 83.75 85 ALA A C 1
ATOM 649 O O . ALA A 1 85 ? 6.223 -12.352 -10.727 1 83.75 85 ALA A O 1
ATOM 650 N N . TRP A 1 86 ? 4.16 -12.305 -11.57 1 88.31 86 TRP A N 1
ATOM 651 C CA . TRP A 1 86 ? 3.682 -13.422 -10.766 1 88.31 86 TRP A CA 1
ATOM 652 C C . TRP A 1 86 ? 4.336 -14.727 -11.195 1 88.31 86 TRP A C 1
ATOM 654 O O . TRP A 1 86 ? 4.293 -15.727 -10.469 1 88.31 86 TRP A O 1
ATOM 664 N N . CYS A 1 87 ? 4.906 -14.742 -12.359 1 88.5 87 CYS A N 1
ATOM 665 C CA . CYS A 1 87 ? 5.559 -15.945 -12.859 1 88.5 87 CYS A CA 1
ATOM 666 C C . CYS A 1 87 ? 6.945 -16.109 -12.242 1 88.5 87 CYS A C 1
ATOM 668 O O . CYS A 1 87 ? 7.535 -17.188 -12.32 1 88.5 87 CYS A O 1
ATOM 670 N N . LEU A 1 88 ? 7.422 -15.016 -11.664 1 78.88 88 LEU A N 1
ATOM 671 C CA . LEU A 1 88 ? 8.773 -15.016 -11.117 1 78.88 88 LEU A CA 1
ATOM 672 C C . LEU A 1 88 ? 8.75 -15.086 -9.594 1 78.88 88 LEU A C 1
ATOM 674 O O . LEU A 1 88 ? 9.711 -15.539 -8.969 1 78.88 88 LEU A O 1
ATOM 678 N N . ALA A 1 89 ? 7.789 -14.523 -9.047 1 75.38 89 ALA A N 1
ATOM 679 C CA . ALA A 1 89 ? 7.68 -14.445 -7.59 1 75.38 89 ALA A CA 1
ATOM 680 C C . ALA A 1 89 ? 6.262 -14.789 -7.129 1 75.38 89 ALA A C 1
ATOM 682 O O . ALA A 1 89 ? 5.316 -14.047 -7.414 1 75.38 89 ALA A O 1
ATOM 683 N N . GLY A 1 90 ? 6.219 -15.93 -6.426 1 81.38 90 GLY A N 1
ATOM 684 C CA . GLY A 1 90 ? 4.867 -16.375 -6.117 1 81.38 90 GLY A CA 1
ATOM 685 C C . GLY A 1 90 ? 4.5 -16.188 -4.656 1 81.38 90 GLY A C 1
ATOM 686 O O . GLY A 1 90 ? 5.359 -15.875 -3.828 1 81.38 90 GLY A O 1
ATOM 687 N N . LEU A 1 91 ? 3.24 -16.281 -4.379 1 92.62 91 LEU A N 1
ATOM 688 C CA . LEU A 1 91 ? 2.637 -16.297 -3.051 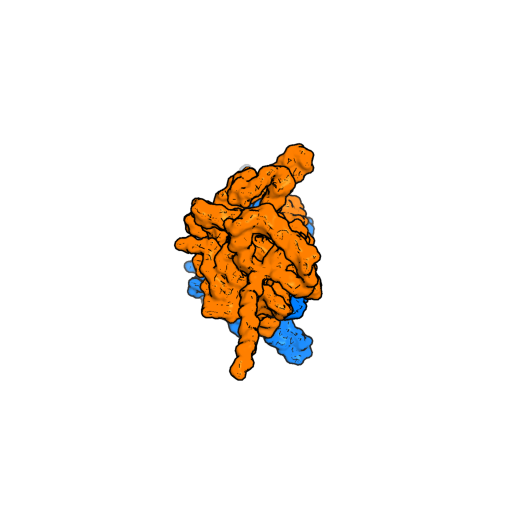1 92.62 91 LEU A CA 1
ATOM 689 C C . LEU A 1 91 ? 2.938 -17.594 -2.328 1 92.62 91 LEU A C 1
ATOM 691 O O . LEU A 1 91 ? 3.379 -18.562 -2.949 1 92.62 91 LEU A O 1
ATOM 695 N N . PRO A 1 92 ? 2.789 -17.625 -1.033 1 93.19 92 PRO A N 1
ATOM 696 C CA . PRO A 1 92 ? 3.027 -18.875 -0.309 1 93.19 92 PRO A CA 1
ATOM 697 C C . PRO A 1 92 ? 2.15 -20.016 -0.81 1 93.19 92 PRO A C 1
ATOM 699 O O . PRO A 1 92 ? 0.986 -19.797 -1.156 1 93.19 92 PRO A O 1
ATOM 702 N N . HIS A 1 93 ? 2.744 -21.188 -0.792 1 92.88 93 HIS A N 1
ATOM 703 C CA . HIS A 1 93 ? 1.994 -22.359 -1.234 1 92.88 93 HIS A CA 1
ATOM 704 C C . HIS A 1 93 ? 1.064 -22.859 -0.137 1 92.88 93 HIS A C 1
ATOM 706 O O . HIS A 1 93 ? 0.072 -23.531 -0.421 1 92.88 93 HIS A O 1
ATOM 712 N N . ARG A 1 94 ? 1.414 -22.516 1.055 1 92.25 94 ARG A N 1
ATOM 713 C CA . ARG A 1 94 ? 0.617 -22.906 2.211 1 92.25 94 ARG A CA 1
ATOM 714 C C . ARG A 1 94 ? 0.274 -21.688 3.076 1 92.25 94 ARG A C 1
ATOM 716 O O . ARG A 1 94 ? 0.813 -20.609 2.871 1 92.25 94 ARG A O 1
ATOM 723 N N . GLU A 1 95 ? -0.598 -22 3.99 1 95.31 95 GLU A N 1
ATOM 724 C CA . GLU A 1 95 ? -1.043 -20.938 4.883 1 95.31 95 GLU A CA 1
ATOM 725 C C . GLU A 1 95 ? 0.137 -20.297 5.605 1 95.31 95 GLU A C 1
ATOM 727 O O . GLU A 1 95 ? 1.045 -21 6.066 1 95.31 95 GLU A O 1
ATOM 732 N N . HIS A 1 96 ? 0.138 -19.016 5.598 1 94.12 96 HIS A N 1
ATOM 733 C CA . HIS A 1 96 ? 1.142 -18.203 6.258 1 94.12 96 HIS A CA 1
ATOM 734 C C . HIS A 1 96 ? 0.574 -17.531 7.508 1 94.12 96 HIS A C 1
ATOM 736 O O . HIS A 1 96 ? -0.615 -17.203 7.559 1 94.12 96 HIS A O 1
ATOM 742 N N . PRO A 1 97 ? 1.361 -17.422 8.531 1 95.81 97 PRO A N 1
ATOM 743 C CA . PRO A 1 97 ? 0.819 -16.812 9.758 1 95.81 97 PRO A CA 1
ATOM 744 C C . PRO A 1 97 ? 0.287 -15.406 9.531 1 95.81 97 PRO A C 1
ATOM 746 O O . PRO A 1 97 ? 0.886 -14.625 8.781 1 95.81 97 PRO A O 1
ATOM 749 N N . ALA A 1 98 ? -0.787 -15.125 10.258 1 96.69 98 ALA A N 1
ATOM 750 C CA . ALA A 1 98 ? -1.389 -13.797 10.172 1 96.69 98 ALA A CA 1
ATOM 751 C C . ALA A 1 98 ? -0.408 -12.719 10.633 1 96.69 98 ALA A C 1
ATOM 753 O O . ALA A 1 98 ? 0.316 -12.906 11.609 1 96.69 98 ALA A O 1
ATOM 754 N N . GLY A 1 99 ? -0.369 -11.617 9.906 1 95.69 99 GLY A N 1
ATOM 755 C CA . GLY A 1 99 ? 0.438 -10.477 10.289 1 95.69 99 GLY A CA 1
ATOM 756 C C . GLY A 1 99 ? 1.881 -10.578 9.828 1 95.69 99 GLY A C 1
ATOM 757 O O . GLY A 1 99 ? 2.648 -9.625 9.953 1 95.69 99 GLY A O 1
ATOM 758 N N . GLU A 1 100 ? 2.199 -11.719 9.227 1 95.12 100 GLU A N 1
ATOM 759 C CA . GLU A 1 100 ? 3.594 -11.906 8.836 1 95.12 100 GLU A CA 1
ATOM 760 C C . GLU A 1 100 ? 3.797 -11.641 7.352 1 95.12 100 GLU A C 1
ATOM 762 O O . GLU A 1 100 ? 2.986 -12.055 6.52 1 95.12 100 GLU A O 1
ATOM 767 N N . ASP A 1 101 ? 4.902 -10.953 7.113 1 94.94 101 ASP A N 1
ATOM 768 C CA . ASP A 1 101 ? 5.266 -10.641 5.734 1 94.94 101 ASP A CA 1
ATOM 769 C C . ASP A 1 101 ? 5.762 -11.891 5.004 1 94.94 101 ASP A C 1
ATOM 771 O O . ASP A 1 101 ? 6.176 -12.867 5.637 1 94.94 101 ASP A O 1
ATOM 775 N N . TRP A 1 102 ? 5.617 -11.875 3.713 1 93.56 102 TRP A N 1
ATOM 776 C CA . TRP A 1 102 ? 6.172 -12.883 2.822 1 93.56 102 TRP A CA 1
ATOM 777 C C . TRP A 1 102 ? 7.238 -12.289 1.911 1 93.56 102 TRP A C 1
ATOM 779 O O . TRP A 1 102 ? 6.969 -11.336 1.173 1 93.56 102 TRP A O 1
ATOM 789 N N . LEU A 1 103 ? 8.477 -12.781 2.043 1 90.56 103 LEU A N 1
ATOM 790 C CA . LEU A 1 103 ? 9.602 -12.242 1.285 1 90.56 103 LEU A CA 1
ATOM 791 C C . LEU A 1 103 ? 10.141 -13.281 0.305 1 90.56 103 LEU A C 1
ATOM 793 O O . LEU A 1 103 ? 10.398 -14.422 0.685 1 90.56 103 LEU A O 1
ATOM 797 N N . ILE A 1 104 ? 10.219 -12.852 -0.945 1 82.25 104 ILE A N 1
ATOM 798 C CA . ILE A 1 104 ? 10.859 -13.664 -1.976 1 82.25 104 ILE A CA 1
ATOM 799 C C . ILE A 1 104 ? 12.031 -12.906 -2.584 1 82.25 104 ILE A C 1
ATOM 801 O O . ILE A 1 104 ? 11.883 -11.75 -2.99 1 82.25 104 ILE A O 1
ATOM 805 N N . ALA A 1 105 ? 13.109 -13.477 -2.555 1 78.38 105 ALA A N 1
ATOM 806 C CA . ALA A 1 105 ? 14.289 -12.867 -3.158 1 78.38 105 ALA A CA 1
ATOM 807 C C . ALA A 1 105 ? 14.805 -13.695 -4.332 1 78.38 105 ALA A C 1
ATOM 809 O O . ALA A 1 105 ? 14.977 -14.914 -4.211 1 78.38 105 ALA A O 1
ATOM 810 N N . THR A 1 106 ? 14.812 -13.117 -5.418 1 69.75 106 THR A N 1
ATOM 811 C CA . THR A 1 106 ? 15.469 -13.703 -6.586 1 69.75 106 THR A CA 1
ATOM 812 C C . THR A 1 106 ? 16.797 -13 -6.875 1 69.75 106 THR A C 1
ATOM 814 O O . THR A 1 106 ? 17.203 -12.109 -6.129 1 69.75 106 THR A O 1
ATOM 817 N N . ASP A 1 107 ? 17.438 -13.422 -7.918 1 67.44 107 ASP A N 1
ATOM 818 C CA . ASP A 1 107 ? 18.703 -12.797 -8.305 1 67.44 107 ASP A CA 1
ATOM 819 C C . ASP A 1 107 ? 18.469 -11.375 -8.828 1 67.44 107 ASP A C 1
ATOM 821 O O . ASP A 1 107 ? 19.375 -10.539 -8.789 1 67.44 107 ASP A O 1
ATOM 825 N N . TYR A 1 108 ? 17.297 -11.148 -9.211 1 68.19 108 TYR A N 1
ATOM 826 C CA . TYR A 1 108 ? 17.047 -9.898 -9.914 1 68.19 108 TYR A CA 1
ATOM 827 C C . TYR A 1 108 ? 16.297 -8.914 -9.023 1 68.19 108 TYR A C 1
ATOM 829 O O . TYR A 1 108 ? 16.516 -7.699 -9.109 1 68.19 108 TYR A O 1
ATOM 837 N N . ALA A 1 109 ? 15.414 -9.469 -8.219 1 76.81 109 ALA A N 1
ATOM 838 C CA . ALA A 1 109 ? 14.539 -8.578 -7.461 1 76.81 109 ALA A CA 1
ATOM 839 C C . ALA A 1 109 ? 14.062 -9.242 -6.172 1 76.81 109 ALA A C 1
ATOM 841 O O . ALA A 1 109 ? 14.141 -10.461 -6.031 1 76.81 109 ALA A O 1
ATOM 842 N N . GLN A 1 110 ? 13.781 -8.383 -5.297 1 85.31 110 GLN A N 1
ATOM 843 C CA . GLN A 1 110 ? 13.117 -8.828 -4.078 1 85.31 110 GLN A CA 1
ATOM 844 C C . GLN A 1 110 ? 11.656 -8.375 -4.047 1 85.31 110 GLN A C 1
ATOM 846 O O . GLN A 1 110 ? 11.352 -7.227 -4.375 1 85.31 110 GLN A O 1
ATOM 851 N N . LEU A 1 111 ? 10.82 -9.328 -3.732 1 89 111 LEU A N 1
ATOM 852 C CA . LEU A 1 111 ? 9.398 -9.016 -3.586 1 89 111 LEU A CA 1
ATOM 853 C C . LEU A 1 111 ? 8.953 -9.18 -2.137 1 89 111 LEU A C 1
ATOM 855 O O . LEU A 1 111 ? 9.102 -10.258 -1.557 1 89 111 LEU A O 1
ATOM 859 N N . LEU A 1 112 ? 8.5 -8.117 -1.591 1 93.31 112 LEU A N 1
ATOM 860 C CA . LEU A 1 112 ? 7.906 -8.133 -0.258 1 93.31 112 LEU A CA 1
ATOM 861 C C . LEU A 1 112 ? 6.387 -8.047 -0.336 1 93.31 112 LEU A C 1
ATOM 863 O O . LEU A 1 112 ? 5.836 -7.074 -0.856 1 93.31 112 LEU A O 1
ATOM 867 N N . VAL A 1 113 ? 5.707 -9.102 0.125 1 95.38 113 VAL A N 1
ATOM 868 C CA . VAL A 1 113 ? 4.254 -9.117 0.248 1 95.38 113 VAL A CA 1
ATOM 869 C C . VAL A 1 113 ? 3.857 -8.898 1.707 1 95.38 113 VAL A C 1
ATOM 871 O O . VAL A 1 113 ? 4.289 -9.641 2.592 1 95.38 113 VAL A O 1
ATOM 874 N N . ARG A 1 114 ? 3.08 -7.922 1.944 1 96.69 114 ARG A N 1
ATOM 875 C CA . ARG A 1 114 ? 2.623 -7.648 3.303 1 96.69 114 ARG A CA 1
ATOM 876 C C . ARG A 1 114 ? 1.11 -7.809 3.416 1 96.69 114 ARG A C 1
ATOM 878 O O . ARG A 1 114 ? 0.364 -7.305 2.576 1 96.69 114 ARG A O 1
ATOM 885 N N . PRO A 1 115 ? 0.707 -8.516 4.484 1 97.38 115 PRO A N 1
ATOM 886 C CA . PRO A 1 115 ? -0.735 -8.711 4.648 1 97.38 115 PRO A CA 1
ATOM 887 C C . PRO A 1 115 ? -1.463 -7.441 5.07 1 97.38 115 PRO A C 1
ATOM 889 O O . PRO A 1 115 ? -0.843 -6.523 5.617 1 97.38 115 PRO A O 1
ATOM 892 N N . GLY A 1 116 ? -2.738 -7.375 4.77 1 95.94 116 GLY A N 1
ATOM 893 C CA . GLY A 1 116 ? -3.576 -6.281 5.23 1 95.94 116 GLY A CA 1
ATOM 894 C C . GLY A 1 116 ? -4.086 -6.473 6.648 1 95.94 116 GLY A C 1
ATOM 895 O O . GLY A 1 116 ? -3.744 -7.457 7.305 1 95.94 116 GLY A O 1
ATOM 896 N N . VAL A 1 117 ? -4.816 -5.461 7.066 1 95.56 117 VAL A N 1
ATOM 897 C CA . VAL A 1 117 ? -5.445 -5.461 8.383 1 95.56 117 VAL A CA 1
ATOM 898 C C . VAL A 1 117 ? -6.922 -5.098 8.25 1 95.56 117 VAL A C 1
ATOM 900 O O . VAL A 1 117 ? -7.289 -4.238 7.449 1 95.56 117 VAL A O 1
ATOM 903 N N . ARG A 1 118 ? -7.68 -5.84 9 1 92.62 118 ARG A N 1
ATOM 904 C CA . ARG A 1 118 ? -9.086 -5.488 9.125 1 92.62 118 ARG A CA 1
ATOM 905 C C . ARG A 1 118 ? -9.328 -4.617 10.352 1 92.62 118 ARG A C 1
ATOM 907 O O . ARG A 1 118 ? -8.984 -5 11.469 1 92.62 118 ARG A O 1
ATOM 914 N N . VAL A 1 119 ? -9.875 -3.428 10.07 1 91.19 119 VAL A N 1
ATOM 915 C CA . VAL A 1 119 ? -10.219 -2.549 11.18 1 91.19 119 VAL A CA 1
ATOM 916 C C . VAL A 1 119 ? -11.727 -2.607 11.438 1 91.19 119 VAL A C 1
ATOM 918 O O . VAL A 1 119 ? -12.523 -2.32 10.547 1 91.19 119 VAL A O 1
ATOM 921 N N . LEU A 1 120 ? -12.055 -2.943 12.617 1 88.12 120 LEU A N 1
ATOM 922 C CA . LEU A 1 120 ? -13.461 -3.045 12.984 1 88.12 120 LEU A CA 1
ATOM 923 C C . LEU A 1 120 ? -13.992 -1.706 13.492 1 88.12 120 LEU A C 1
ATOM 925 O O . LEU A 1 120 ? -13.211 -0.777 13.727 1 88.12 120 LEU A O 1
ATOM 929 N N . ASP A 1 121 ? -15.289 -1.628 13.625 1 82.62 121 ASP A N 1
ATOM 930 C CA . ASP A 1 121 ? -15.938 -0.376 14 1 82.62 121 ASP A CA 1
ATOM 931 C C . ASP A 1 121 ? -15.516 0.06 15.398 1 82.62 121 ASP A C 1
ATOM 933 O O . ASP A 1 121 ? -15.484 1.255 15.703 1 82.62 121 ASP A O 1
ATOM 937 N N . ASP A 1 122 ? -15.164 -0.903 16.219 1 82.44 122 ASP A N 1
ATOM 938 C CA . ASP A 1 122 ? -14.773 -0.561 17.594 1 82.44 122 ASP A CA 1
ATOM 939 C C . ASP A 1 122 ? -13.297 -0.177 17.656 1 82.44 122 ASP A C 1
ATOM 941 O O . ASP A 1 122 ? -12.75 0.048 18.734 1 82.44 122 ASP A O 1
ATOM 945 N N . GLY A 1 123 ? -12.68 -0.211 16.562 1 81.69 123 GLY A N 1
ATOM 946 C CA . GLY A 1 123 ? -11.297 0.213 16.484 1 81.69 123 GLY A CA 1
ATOM 947 C C . GLY A 1 123 ? -10.312 -0.938 16.594 1 81.69 123 GLY A C 1
ATOM 948 O O . GLY A 1 123 ? -9.109 -0.759 16.375 1 81.69 123 GLY A O 1
ATOM 949 N N . SER A 1 124 ? -10.883 -2.035 16.906 1 89.69 124 SER A N 1
ATOM 950 C CA . SER A 1 124 ? -9.992 -3.188 17 1 89.69 124 SER A CA 1
ATOM 951 C C . SER A 1 124 ? -9.492 -3.605 15.617 1 89.69 124 SER A C 1
ATOM 953 O O . SER A 1 124 ? -10.156 -3.348 14.609 1 89.69 124 SER A O 1
ATOM 955 N N . ARG A 1 125 ? -8.305 -4.223 15.688 1 90.44 125 ARG A N 1
ATOM 956 C CA . ARG A 1 125 ? -7.656 -4.613 14.445 1 90.44 125 ARG A CA 1
ATOM 957 C C . ARG A 1 125 ? -7.43 -6.117 14.391 1 90.44 125 ARG A C 1
ATOM 959 O O . ARG A 1 125 ? -7.059 -6.73 15.391 1 90.44 125 ARG A O 1
ATOM 966 N N . GLU A 1 126 ? -7.711 -6.641 13.258 1 92.94 126 GLU A N 1
ATOM 967 C CA . GLU A 1 126 ? -7.418 -8.047 12.977 1 92.94 126 GLU A CA 1
ATOM 968 C C . GLU A 1 126 ? -6.395 -8.188 11.859 1 92.94 126 GLU A C 1
ATOM 970 O O . GLU A 1 126 ? -6.629 -7.734 10.734 1 92.94 126 GLU A O 1
ATOM 975 N N . SER A 1 127 ? -5.285 -8.82 12.203 1 95.25 127 SER A N 1
ATOM 976 C CA . SER A 1 127 ? -4.262 -9.062 11.195 1 95.25 127 SER A CA 1
ATOM 977 C C . SER A 1 127 ? -4.676 -10.18 10.242 1 95.25 127 SER A C 1
ATOM 979 O O . SER A 1 127 ? -5.125 -11.234 10.68 1 95.25 127 SER A O 1
ATOM 981 N N . LEU A 1 128 ? -4.547 -9.953 9.008 1 96.69 128 LEU A N 1
ATOM 982 C CA . LEU A 1 128 ? -4.773 -10.977 8 1 96.69 128 LEU A CA 1
ATOM 983 C C . LEU A 1 128 ? -3.467 -11.664 7.621 1 96.69 128 LEU A C 1
ATOM 985 O O . LEU A 1 128 ? -2.385 -11.18 7.961 1 96.69 128 LEU A O 1
ATOM 989 N N . ALA A 1 129 ? -3.586 -12.789 7.02 1 97.75 129 ALA A N 1
ATOM 990 C CA . ALA A 1 129 ? -2.43 -13.445 6.414 1 97.75 129 ALA A CA 1
ATOM 991 C C . ALA A 1 129 ? -2.279 -13.047 4.949 1 97.75 129 ALA A C 1
ATOM 993 O O . ALA A 1 129 ? -3.225 -12.539 4.336 1 97.75 129 ALA A O 1
ATOM 994 N N . VAL A 1 130 ? -1.078 -13.211 4.449 1 97.69 130 VAL A N 1
ATOM 995 C CA . VAL A 1 130 ? -0.912 -13.047 3.008 1 97.69 130 VAL A CA 1
ATOM 996 C C . VAL A 1 130 ? -1.695 -14.133 2.271 1 97.69 130 VAL A C 1
ATOM 998 O O . VAL A 1 130 ? -1.872 -15.242 2.789 1 97.69 130 VAL A O 1
ATOM 1001 N N . PRO A 1 131 ? -2.213 -13.805 1.066 1 97.56 131 PRO A N 1
ATOM 1002 C CA . PRO A 1 131 ? -2.893 -14.852 0.297 1 97.56 131 PRO A CA 1
ATOM 1003 C C . PRO A 1 131 ? -1.995 -16.047 0.019 1 97.56 131 PRO A C 1
ATOM 1005 O O . PRO A 1 131 ? -0.776 -15.906 -0.1 1 97.56 131 PRO A O 1
ATOM 1008 N N . SER A 1 132 ? -2.621 -17.234 -0.019 1 96.38 132 SER A N 1
ATOM 1009 C CA . SER A 1 132 ? -1.829 -18.438 -0.178 1 96.38 132 SER A CA 1
ATOM 1010 C C . SER A 1 132 ? -2.635 -19.547 -0.86 1 96.38 132 SER A C 1
ATOM 1012 O O . SER A 1 132 ? -3.854 -19.438 -1.005 1 96.38 132 SER A O 1
ATOM 1014 N N . GLY A 1 133 ? -1.89 -20.484 -1.401 1 94.94 133 GLY A N 1
ATOM 1015 C CA . GLY A 1 133 ? -2.508 -21.688 -1.921 1 94.94 133 GLY A CA 1
ATOM 1016 C C . GLY A 1 133 ? -3.084 -21.516 -3.312 1 94.94 133 GLY A C 1
ATOM 1017 O O . GLY A 1 133 ? -2.803 -20.531 -3.986 1 94.94 133 GLY A O 1
ATOM 1018 N N . THR A 1 134 ? -3.852 -22.5 -3.703 1 94.88 134 THR A N 1
ATOM 1019 C CA . THR A 1 134 ? -4.359 -22.547 -5.07 1 94.88 134 THR A CA 1
ATOM 1020 C C . THR A 1 134 ? -5.457 -21.5 -5.273 1 94.88 134 THR A C 1
ATOM 1022 O O . THR A 1 134 ? -5.543 -20.875 -6.336 1 94.88 134 THR A O 1
ATOM 1025 N N . ILE A 1 135 ? -6.223 -21.281 -4.289 1 95.56 135 ILE A N 1
ATOM 1026 C CA . ILE A 1 135 ? -7.359 -20.375 -4.43 1 95.56 135 ILE A CA 1
ATOM 1027 C C . ILE A 1 135 ? -6.859 -18.969 -4.707 1 95.56 135 ILE A C 1
ATOM 1029 O O . ILE A 1 135 ? -7.395 -18.266 -5.57 1 95.56 135 ILE A O 1
ATOM 1033 N N . ALA A 1 136 ? -5.855 -18.562 -3.984 1 96.88 136 ALA A N 1
ATOM 1034 C CA . ALA A 1 136 ? -5.281 -17.25 -4.215 1 96.88 136 ALA A CA 1
ATOM 1035 C C . ALA A 1 136 ? -4.82 -17.094 -5.664 1 96.88 136 ALA A C 1
ATOM 1037 O O . ALA A 1 136 ? -5.055 -16.062 -6.289 1 96.88 136 ALA A O 1
ATOM 1038 N N . ARG A 1 137 ? -4.219 -18.109 -6.172 1 96.38 137 ARG A N 1
ATOM 1039 C CA . ARG A 1 137 ? -3.703 -18.094 -7.535 1 96.38 137 ARG A CA 1
ATOM 1040 C C . ARG A 1 137 ? -4.84 -18.062 -8.555 1 96.38 137 ARG A C 1
ATOM 1042 O O . ARG A 1 137 ? -4.801 -17.312 -9.523 1 96.38 137 ARG A O 1
ATOM 1049 N N . LEU A 1 138 ? -5.832 -18.875 -8.289 1 96.69 138 LEU A N 1
ATOM 1050 C CA . LEU A 1 138 ? -6.988 -18.891 -9.18 1 96.69 138 LEU A CA 1
ATOM 1051 C C . LEU A 1 138 ? -7.703 -17.547 -9.188 1 96.69 138 LEU A C 1
ATOM 1053 O O . LEU A 1 138 ? -8.102 -17.062 -10.242 1 96.69 138 LEU A O 1
ATOM 1057 N N . LEU A 1 139 ? -7.801 -16.969 -8.062 1 97.19 139 LEU A N 1
ATOM 1058 C CA . LEU A 1 139 ? -8.438 -15.656 -7.945 1 97.19 139 LEU A CA 1
ATOM 1059 C C . LEU A 1 139 ? -7.652 -14.602 -8.711 1 97.19 139 LEU A C 1
ATOM 1061 O O . LEU A 1 139 ? -8.234 -13.797 -9.445 1 97.19 139 LEU A O 1
ATOM 1065 N N . LEU A 1 140 ? -6.355 -14.609 -8.508 1 97.44 140 LEU A N 1
ATOM 1066 C CA . LEU A 1 140 ? -5.516 -13.625 -9.188 1 97.44 140 LEU A CA 1
ATOM 1067 C C . LEU A 1 140 ? -5.637 -13.766 -10.695 1 97.44 140 LEU A C 1
ATOM 1069 O O . LEU A 1 140 ? -5.785 -12.766 -11.406 1 97.44 140 LEU A O 1
ATOM 1073 N N . ILE A 1 141 ? -5.582 -14.984 -11.156 1 97.12 141 ILE A N 1
ATOM 1074 C CA . ILE A 1 141 ? -5.695 -15.227 -12.586 1 97.12 141 ILE A CA 1
ATOM 1075 C C . ILE A 1 141 ? -7.07 -14.773 -13.078 1 97.12 141 ILE A C 1
ATOM 1077 O O . ILE A 1 141 ? -7.18 -14.133 -14.125 1 97.12 141 ILE A O 1
ATOM 1081 N N . ASP A 1 142 ? -8.086 -15.062 -12.367 1 97.25 142 ASP A N 1
ATOM 1082 C CA . ASP A 1 142 ? -9.453 -14.688 -12.734 1 97.25 142 ASP A CA 1
ATOM 1083 C C . ASP A 1 142 ? -9.602 -13.172 -12.812 1 97.25 142 ASP A C 1
ATOM 1085 O O . ASP A 1 142 ? -10.109 -12.641 -13.805 1 97.25 142 ASP A O 1
ATOM 1089 N N . LEU A 1 143 ? -9.18 -12.477 -11.773 1 98 143 LEU A N 1
ATOM 1090 C CA . LEU A 1 143 ? -9.297 -11.023 -11.719 1 98 143 LEU A CA 1
ATOM 1091 C C . LEU A 1 143 ? -8.531 -10.367 -12.859 1 98 143 LEU A C 1
ATOM 1093 O O . LEU A 1 143 ? -9.039 -9.461 -13.516 1 98 143 LEU A O 1
ATOM 1097 N N . GLN A 1 144 ? -7.336 -10.852 -13.07 1 98.12 144 GLN A N 1
ATOM 1098 C CA . GLN A 1 144 ? -6.496 -10.305 -14.133 1 98.12 144 GLN A CA 1
ATOM 1099 C C . GLN A 1 144 ? -7.09 -10.57 -15.508 1 98.12 144 GLN A C 1
ATOM 1101 O O . GLN A 1 144 ? -7.105 -9.695 -16.375 1 98.12 144 GLN A O 1
ATOM 1106 N N . SER A 1 145 ? -7.598 -11.758 -15.688 1 97.5 145 SER A N 1
ATOM 1107 C CA . SER A 1 145 ? -8.219 -12.117 -16.969 1 97.5 145 SER A CA 1
ATOM 1108 C C . SER A 1 145 ? -9.461 -11.273 -17.234 1 97.5 145 SER A C 1
ATOM 1110 O O . SER A 1 145 ? -9.633 -10.75 -18.328 1 97.5 145 SER A O 1
ATOM 1112 N N . GLU A 1 146 ? -10.281 -11.148 -16.234 1 97.12 146 GLU A N 1
ATOM 1113 C CA . GLU A 1 146 ? -11.492 -10.344 -16.359 1 97.12 146 GLU A CA 1
ATOM 1114 C C . GLU A 1 146 ? -11.164 -8.898 -16.719 1 97.12 146 GLU A C 1
ATOM 1116 O O . GLU A 1 146 ? -11.789 -8.32 -17.609 1 97.12 146 GLU A O 1
ATOM 1121 N N . ALA A 1 147 ? -10.211 -8.32 -16.047 1 98.12 147 ALA A N 1
ATOM 1122 C CA . ALA A 1 147 ? -9.82 -6.93 -16.281 1 98.12 147 ALA A CA 1
ATOM 1123 C C . ALA A 1 147 ? -9.328 -6.73 -17.703 1 98.12 147 ALA A C 1
ATOM 1125 O O . ALA A 1 147 ? -9.703 -5.762 -18.375 1 98.12 147 ALA A O 1
ATOM 1126 N N . LEU A 1 148 ? -8.523 -7.641 -18.141 1 97 148 LEU A N 1
ATOM 1127 C CA . LEU A 1 148 ? -7.965 -7.516 -19.484 1 97 148 LEU A CA 1
ATOM 1128 C C . LEU A 1 148 ? -9.039 -7.742 -20.547 1 97 148 LEU A C 1
ATOM 1130 O O . LEU A 1 148 ? -9.094 -7.023 -21.547 1 97 148 LEU A O 1
ATOM 1134 N N . GLU A 1 149 ? -9.867 -8.719 -20.328 1 96.38 149 GLU A N 1
ATOM 1135 C CA . GLU A 1 149 ? -10.93 -9.039 -21.281 1 96.38 149 GLU A CA 1
ATOM 1136 C C . GLU A 1 149 ? -11.914 -7.887 -21.422 1 96.38 149 GLU A C 1
ATOM 1138 O O . GLU A 1 149 ? -12.328 -7.551 -22.531 1 96.38 149 GLU A O 1
ATOM 1143 N N . LYS A 1 150 ? -12.219 -7.254 -20.391 1 96.94 150 LYS A N 1
ATOM 1144 C CA . LYS A 1 150 ? -13.203 -6.18 -20.391 1 96.94 150 LYS A CA 1
ATOM 1145 C C . LYS A 1 150 ? -12.547 -4.824 -20.609 1 96.94 150 LYS A C 1
ATOM 1147 O O . LYS A 1 150 ? -13.219 -3.83 -20.875 1 96.94 150 LYS A O 1
ATOM 1152 N N . GLY A 1 151 ? -11.258 -4.801 -20.484 1 97.06 151 GLY A N 1
ATOM 1153 C CA . GLY A 1 151 ? -10.547 -3.537 -20.609 1 97.06 151 GLY A CA 1
ATOM 1154 C C . GLY A 1 151 ? -10.898 -2.549 -19.516 1 97.06 151 GLY A C 1
ATOM 1155 O O . GLY A 1 151 ? -11.008 -1.348 -19.766 1 97.06 151 GLY A O 1
ATOM 1156 N N . SER A 1 152 ? -11.195 -3.121 -18.406 1 97.75 152 SER A N 1
ATOM 1157 C CA . SER A 1 152 ? -11.633 -2.271 -17.297 1 97.75 152 SER A CA 1
ATOM 1158 C C . SER A 1 152 ? -10.992 -2.705 -15.984 1 97.75 152 SER A C 1
ATOM 1160 O O . SER A 1 152 ? -10.844 -3.902 -15.727 1 97.75 152 SER A O 1
ATOM 1162 N N . ARG A 1 153 ? -10.617 -1.734 -15.172 1 97.44 153 ARG A N 1
ATOM 1163 C CA . ARG A 1 153 ? -10.086 -2 -13.844 1 97.44 153 ARG A CA 1
ATOM 1164 C C . ARG A 1 153 ? -11.195 -2.367 -12.867 1 97.44 153 ARG A C 1
ATOM 1166 O O . ARG A 1 153 ? -10.93 -2.869 -11.773 1 97.44 153 ARG A O 1
ATOM 1173 N N . ASP A 1 154 ? -12.453 -2.008 -13.242 1 97.5 154 ASP A N 1
ATOM 1174 C CA . ASP A 1 154 ? -13.602 -2.262 -12.375 1 97.5 154 ASP A CA 1
ATOM 1175 C C . ASP A 1 154 ? -14.141 -3.676 -12.578 1 97.5 154 ASP A C 1
ATOM 1177 O O . ASP A 1 154 ? -14.461 -4.066 -13.703 1 97.5 154 ASP A O 1
ATOM 1181 N N . ILE A 1 155 ? -14.227 -4.441 -11.508 1 98 155 ILE A N 1
ATOM 1182 C CA . ILE A 1 155 ? -14.68 -5.828 -11.57 1 98 155 ILE A CA 1
ATOM 1183 C C . ILE A 1 155 ? -15.852 -6.035 -10.609 1 98 155 ILE A C 1
ATOM 1185 O O . ILE A 1 155 ? -15.734 -5.75 -9.414 1 98 155 ILE A O 1
ATOM 1189 N N . GLU A 1 156 ? -16.938 -6.516 -11.18 1 96.5 156 GLU A N 1
ATOM 1190 C CA . GLU A 1 156 ? -18.109 -6.871 -10.391 1 96.5 156 GLU A CA 1
ATOM 1191 C C . GLU A 1 156 ? -18.094 -8.344 -10 1 96.5 156 GLU A C 1
ATOM 1193 O O . GLU A 1 156 ? -18.016 -9.219 -10.867 1 96.5 156 GLU A O 1
ATOM 1198 N N . LEU A 1 157 ? -18.125 -8.625 -8.688 1 95.38 157 LEU A N 1
ATOM 1199 C CA . LEU A 1 157 ? -18.047 -10 -8.219 1 95.38 157 LEU A CA 1
ATOM 1200 C C . LEU A 1 157 ? -19.406 -10.484 -7.711 1 95.38 157 LEU A C 1
ATOM 1202 O O . LEU A 1 157 ? -19.672 -11.68 -7.703 1 95.38 157 LEU A O 1
ATOM 1206 N N . GLY A 1 158 ? -20.219 -9.531 -7.285 1 90.81 158 GLY A N 1
ATOM 1207 C CA . GLY A 1 158 ? -21.516 -9.883 -6.742 1 90.81 158 GLY A CA 1
ATOM 1208 C C . GLY A 1 158 ? -21.469 -10.25 -5.273 1 90.81 158 GLY A C 1
ATOM 1209 O O . GLY A 1 158 ? -20.391 -10.359 -4.688 1 90.81 158 GLY A O 1
ATOM 1210 N N . SER A 1 159 ? -22.625 -10.539 -4.68 1 87.81 159 SER A N 1
ATOM 1211 C CA . SER A 1 159 ? -22.75 -10.727 -3.238 1 87.81 159 SER A CA 1
ATOM 1212 C C . SER A 1 159 ? -22.812 -12.211 -2.881 1 87.81 159 SER A C 1
ATOM 1214 O O . SER A 1 159 ? -22.875 -12.57 -1.702 1 87.81 159 SER A O 1
ATOM 1216 N N . ASN A 1 160 ? -22.734 -13.023 -3.875 1 87.81 160 ASN A N 1
ATOM 1217 C CA . ASN A 1 160 ? -22.844 -14.461 -3.684 1 87.81 160 ASN A CA 1
ATOM 1218 C C . ASN A 1 160 ? -21.531 -15.18 -4 1 87.81 160 ASN A C 1
ATOM 1220 O O . ASN A 1 160 ? -21.125 -15.25 -5.164 1 87.81 160 ASN A O 1
ATOM 1224 N N . PRO A 1 161 ? -20.969 -15.758 -2.936 1 89.62 161 PRO A N 1
ATOM 1225 C CA . PRO A 1 161 ? -19.688 -16.438 -3.168 1 89.62 161 PRO A CA 1
ATOM 1226 C C . PRO A 1 161 ? -19.797 -17.547 -4.215 1 89.62 161 PRO A C 1
ATOM 1228 O O . PRO A 1 161 ? -18.797 -17.891 -4.855 1 89.62 161 PRO A O 1
ATOM 1231 N N . ASN A 1 162 ? -20.984 -18.031 -4.422 1 90.12 162 ASN A N 1
ATOM 1232 C CA . ASN A 1 162 ? -21.156 -19.109 -5.387 1 90.12 162 ASN A CA 1
ATOM 1233 C C . ASN A 1 162 ? -20.875 -18.641 -6.809 1 90.12 162 ASN A C 1
ATOM 1235 O O . ASN A 1 162 ? -20.422 -19.438 -7.645 1 90.12 162 ASN A O 1
ATOM 1239 N N . LEU A 1 163 ? -21.141 -17.469 -7.066 1 89.62 163 LEU A N 1
ATOM 1240 C CA . LEU A 1 163 ? -20.828 -16.938 -8.383 1 89.62 163 LEU A CA 1
ATOM 1241 C C . LEU A 1 163 ? -19.328 -16.969 -8.656 1 89.62 163 LEU A C 1
ATOM 1243 O O . LEU A 1 163 ? -18.906 -17.328 -9.758 1 89.62 163 LEU A O 1
ATOM 1247 N N . LEU A 1 164 ? -18.641 -16.688 -7.656 1 91.25 164 LEU A N 1
ATOM 1248 C CA . LEU A 1 164 ? -17.188 -16.688 -7.781 1 91.25 164 LEU A CA 1
ATOM 1249 C C . LEU A 1 164 ? -16.656 -18.125 -7.891 1 91.25 164 LEU A C 1
ATOM 1251 O O . LEU A 1 164 ? -15.758 -18.391 -8.688 1 91.25 164 LEU A O 1
ATOM 1255 N N . LEU A 1 165 ? -17.234 -18.984 -7.125 1 93.12 165 LEU A N 1
ATOM 1256 C CA . LEU A 1 165 ? -16.859 -20.391 -7.195 1 93.12 165 LEU A CA 1
ATOM 1257 C C . LEU A 1 165 ? -17.062 -20.938 -8.602 1 93.12 165 LEU A C 1
ATOM 1259 O O . LEU A 1 165 ? -16.188 -21.625 -9.141 1 93.12 165 LEU A O 1
ATOM 1263 N N . ASN A 1 166 ? -18.109 -20.562 -9.164 1 90.19 166 ASN A N 1
ATOM 1264 C CA . ASN A 1 166 ? -18.422 -21 -10.523 1 90.19 166 ASN A CA 1
ATOM 1265 C C . ASN A 1 166 ? -17.438 -20.438 -11.539 1 90.19 166 ASN A C 1
ATOM 1267 O O . ASN A 1 166 ? -16.969 -21.156 -12.414 1 90.19 166 ASN A O 1
ATOM 1271 N N . ARG A 1 167 ? -17.141 -19.266 -11.328 1 88.44 167 ARG A N 1
ATOM 1272 C CA . ARG A 1 167 ? -16.188 -18.594 -12.219 1 88.44 167 ARG A CA 1
ATOM 1273 C C . ARG A 1 167 ? -14.82 -19.266 -12.141 1 88.44 167 ARG A C 1
ATOM 1275 O O . ARG A 1 167 ? -14.094 -19.312 -13.141 1 88.44 167 ARG A O 1
ATOM 1282 N N . LEU A 1 168 ? -14.523 -19.812 -11 1 91.25 168 LEU A N 1
ATOM 1283 C CA . LEU A 1 168 ? -13.203 -20.391 -10.766 1 91.25 168 LEU A CA 1
ATOM 1284 C C . LEU A 1 168 ? -13.203 -21.875 -11.086 1 91.25 168 LEU A C 1
ATOM 1286 O O . LEU A 1 168 ? -12.156 -22.531 -11.047 1 91.25 168 LEU A O 1
ATOM 1290 N N . GLY A 1 169 ? -14.406 -22.391 -11.344 1 87.25 169 GLY A N 1
ATOM 1291 C CA . GLY A 1 169 ? -14.523 -23.812 -11.625 1 87.25 169 GLY A CA 1
ATOM 1292 C C . GLY A 1 169 ? -14.406 -24.672 -10.383 1 87.25 169 GLY A C 1
ATOM 1293 O O . GLY A 1 169 ? -13.914 -25.797 -10.445 1 87.25 169 GLY A O 1
ATOM 1294 N N . LEU A 1 170 ? -14.766 -24.094 -9.312 1 90.69 170 LEU A N 1
ATOM 1295 C CA . LEU A 1 170 ? -14.688 -24.828 -8.047 1 90.69 170 LEU A CA 1
ATOM 1296 C C . LEU A 1 170 ? -16.062 -25.359 -7.641 1 90.69 170 LEU A C 1
ATOM 1298 O O . LEU A 1 170 ? -17.078 -24.734 -7.926 1 90.69 170 LEU A O 1
ATOM 1302 N N . SER A 1 171 ? -15.93 -26.453 -6.965 1 87.88 171 SER A N 1
ATOM 1303 C CA . SER A 1 171 ? -17.188 -27.031 -6.492 1 87.88 171 SER A CA 1
ATOM 1304 C C . SER A 1 171 ? -17.734 -26.266 -5.293 1 87.88 171 SER A C 1
ATOM 1306 O O . SER A 1 171 ? -16.953 -25.75 -4.473 1 87.88 171 SER A O 1
ATOM 1308 N N . ARG A 1 172 ? -19.031 -26.344 -5.234 1 86.56 172 ARG A N 1
ATOM 1309 C CA . ARG A 1 172 ? -19.688 -25.625 -4.152 1 86.56 172 ARG A CA 1
ATOM 1310 C C . ARG A 1 172 ? -19.5 -26.344 -2.82 1 86.56 172 ARG A C 1
ATOM 1312 O O . ARG A 1 172 ? -19.391 -27.562 -2.783 1 86.56 172 ARG A O 1
ATOM 1319 N N . GLY A 1 173 ? -19.469 -25.5 -1.78 1 86.38 173 GLY A N 1
ATOM 1320 C CA . GLY A 1 173 ? -19.344 -25.984 -0.417 1 86.38 173 GLY A CA 1
ATOM 1321 C C . GLY A 1 173 ? -18.969 -24.891 0.574 1 86.38 173 GLY A C 1
ATOM 1322 O O . GLY A 1 173 ? -18.375 -23.891 0.201 1 86.38 173 GLY A O 1
ATOM 1323 N N . GLY A 1 174 ? -19.391 -25.125 1.794 1 81.75 174 GLY A N 1
ATOM 1324 C CA . GLY A 1 174 ? -19.172 -24.141 2.842 1 81.75 174 GLY A CA 1
ATOM 1325 C C . GLY A 1 174 ? -17.703 -23.797 3.049 1 81.75 174 GLY A C 1
ATOM 1326 O O . GLY A 1 174 ? -17.328 -22.625 3.004 1 81.75 174 GLY A O 1
ATOM 1327 N N . PRO A 1 175 ? -16.891 -24.859 3.252 1 86.56 175 PRO A N 1
ATOM 1328 C CA . PRO A 1 175 ? -15.492 -24.578 3.541 1 86.56 175 PRO A CA 1
ATOM 1329 C C . PRO A 1 175 ? -14.781 -23.875 2.391 1 86.56 175 PRO A C 1
ATOM 1331 O O . PRO A 1 175 ? -14.023 -22.922 2.619 1 86.56 175 PRO A O 1
ATOM 1334 N N . VAL A 1 176 ? -15.008 -24.312 1.148 1 90.81 176 VAL A N 1
ATOM 1335 C CA . VAL A 1 176 ? -14.344 -23.703 0.002 1 90.81 176 VAL A CA 1
ATOM 1336 C C . VAL A 1 176 ? -14.859 -22.281 -0.192 1 90.81 176 VAL A C 1
ATOM 1338 O O . VAL A 1 176 ? -14.102 -21.375 -0.559 1 90.81 176 VAL A O 1
ATOM 1341 N N . SER A 1 177 ? -16.141 -22.062 0.047 1 90.75 177 SER A N 1
ATOM 1342 C CA . SER A 1 177 ? -16.703 -20.719 -0.054 1 90.75 177 SER A CA 1
ATOM 1343 C C . SER A 1 177 ? -16.031 -19.75 0.915 1 90.75 177 SER A C 1
ATOM 1345 O O . SER A 1 177 ? -15.688 -18.625 0.541 1 90.75 177 SER A O 1
ATOM 1347 N N . ARG A 1 178 ? -15.844 -20.188 2.094 1 90.44 178 ARG A N 1
ATOM 1348 C CA . ARG A 1 178 ? -15.188 -19.359 3.1 1 90.44 178 ARG A CA 1
ATOM 1349 C C . ARG A 1 178 ? -13.75 -19.047 2.697 1 90.44 178 ARG A C 1
ATOM 1351 O O . ARG A 1 178 ? -13.281 -17.922 2.881 1 90.44 178 ARG A O 1
ATOM 1358 N N . LYS A 1 179 ? -13.125 -20.016 2.15 1 93.12 179 LYS A N 1
ATOM 1359 C CA . LYS A 1 179 ? -11.734 -19.828 1.734 1 93.12 179 LYS A CA 1
ATOM 1360 C C . LYS A 1 179 ? -11.633 -18.828 0.589 1 93.12 179 LYS A C 1
ATOM 1362 O O . LYS A 1 179 ? -10.734 -17.984 0.58 1 93.12 179 LYS A O 1
ATOM 1367 N N . VAL A 1 180 ? -12.531 -18.938 -0.303 1 95.12 180 VAL A N 1
ATOM 1368 C CA . VAL A 1 180 ? -12.516 -18.047 -1.458 1 95.12 180 VAL A CA 1
ATOM 1369 C C . VAL A 1 180 ? -12.75 -16.609 -1.005 1 95.12 180 VAL A C 1
ATOM 1371 O O . VAL A 1 180 ? -12.047 -15.695 -1.441 1 95.12 180 VAL A O 1
ATOM 1374 N N . VAL A 1 181 ? -13.68 -16.438 -0.116 1 94.69 181 VAL A N 1
ATOM 1375 C CA . VAL A 1 181 ? -14.008 -15.109 0.399 1 94.69 181 VAL A CA 1
ATOM 1376 C C . VAL A 1 181 ? -12.82 -14.555 1.185 1 94.69 181 VAL A C 1
ATOM 1378 O O . VAL A 1 181 ? -12.445 -13.391 1.014 1 94.69 181 VAL A O 1
ATOM 1381 N N . ASP A 1 182 ? -12.266 -15.336 1.917 1 95 182 ASP A N 1
ATOM 1382 C CA . ASP A 1 182 ? -11.117 -14.945 2.73 1 95 182 ASP A CA 1
ATOM 1383 C C . ASP A 1 182 ? -9.93 -14.562 1.855 1 95 182 ASP A C 1
ATOM 1385 O O . ASP A 1 182 ? -9.328 -13.5 2.049 1 95 182 ASP A O 1
ATOM 1389 N N . GLN A 1 183 ? -9.586 -15.398 0.894 1 96.88 183 GLN A N 1
ATOM 1390 C CA . GLN A 1 183 ? -8.461 -15.148 0.005 1 96.88 183 GLN A CA 1
ATOM 1391 C C . GLN A 1 183 ? -8.688 -13.883 -0.823 1 96.88 183 GLN A C 1
ATOM 1393 O O . GLN A 1 183 ? -7.746 -13.141 -1.101 1 96.88 183 GLN A O 1
ATOM 1398 N N . LEU A 1 184 ? -9.906 -13.703 -1.173 1 97.62 184 LEU A N 1
ATOM 1399 C CA . LEU A 1 184 ? -10.227 -12.5 -1.938 1 97.62 184 LEU A CA 1
ATOM 1400 C C . LEU A 1 184 ? -9.969 -11.242 -1.111 1 97.62 184 LEU A C 1
ATOM 1402 O O . LEU A 1 184 ? -9.375 -10.281 -1.602 1 97.62 184 LEU A O 1
ATOM 1406 N N . GLU A 1 185 ? -10.406 -11.281 0.105 1 96.62 185 GLU A N 1
ATOM 1407 C CA . GLU A 1 185 ? -10.164 -10.133 0.97 1 96.62 185 GLU A CA 1
ATOM 1408 C C . GLU A 1 185 ? -8.664 -9.891 1.159 1 96.62 185 GLU A C 1
ATOM 1410 O O . GLU A 1 185 ? -8.203 -8.75 1.132 1 96.62 185 GLU A O 1
ATOM 1415 N N . ARG A 1 186 ? -7.949 -10.938 1.357 1 97.94 186 ARG A N 1
ATOM 1416 C CA . ARG A 1 186 ? -6.504 -10.836 1.526 1 97.94 186 ARG A CA 1
ATOM 1417 C C . ARG A 1 186 ? -5.852 -10.203 0.301 1 97.94 186 ARG A C 1
ATOM 1419 O O . ARG A 1 186 ? -4.965 -9.359 0.431 1 97.94 186 ARG A O 1
ATOM 1426 N N . ILE A 1 187 ? -6.312 -10.586 -0.841 1 98 187 ILE A N 1
ATOM 1427 C CA . ILE A 1 187 ? -5.785 -10.031 -2.084 1 98 187 ILE A CA 1
ATOM 1428 C C . ILE A 1 187 ? -6.125 -8.547 -2.166 1 98 187 ILE A C 1
ATOM 1430 O O . ILE A 1 187 ? -5.309 -7.738 -2.617 1 98 187 ILE A O 1
ATOM 1434 N N . CYS A 1 188 ? -7.266 -8.188 -1.7 1 98.06 188 CYS A N 1
ATOM 1435 C CA . CYS A 1 188 ? -7.711 -6.805 -1.776 1 98.06 188 CYS A CA 1
ATOM 1436 C C . CYS A 1 188 ? -6.891 -5.914 -0.85 1 98.06 188 CYS A C 1
ATOM 1438 O O . CYS A 1 188 ? -6.75 -4.719 -1.099 1 98.06 188 CYS A O 1
ATOM 1440 N N . ARG A 1 189 ? -6.328 -6.48 0.157 1 97.31 189 ARG A N 1
ATOM 1441 C CA . ARG A 1 189 ? -5.781 -5.637 1.216 1 97.31 189 ARG A CA 1
ATOM 1442 C C . ARG A 1 189 ? -4.258 -5.695 1.229 1 97.31 189 ARG A C 1
ATOM 1444 O O . ARG A 1 189 ? -3.604 -4.855 1.846 1 97.31 189 ARG A O 1
ATOM 1451 N N . LEU A 1 190 ? -3.643 -6.637 0.541 1 97.25 190 LEU A N 1
ATOM 1452 C CA . LEU A 1 190 ? -2.197 -6.82 0.633 1 97.25 190 LEU A CA 1
ATOM 1453 C C . LEU A 1 190 ? -1.458 -5.695 -0.083 1 97.25 190 LEU A C 1
ATOM 1455 O O . LEU A 1 190 ? -2.053 -4.961 -0.876 1 97.25 190 LEU A O 1
ATOM 1459 N N . THR A 1 191 ? -0.217 -5.559 0.221 1 96.31 191 THR A N 1
ATOM 1460 C CA . THR A 1 191 ? 0.685 -4.664 -0.497 1 96.31 191 THR A CA 1
ATOM 1461 C C . THR A 1 191 ? 1.867 -5.438 -1.074 1 96.31 191 THR A C 1
ATOM 1463 O O . THR A 1 191 ? 2.242 -6.488 -0.551 1 96.31 191 THR A O 1
ATOM 1466 N N . LEU A 1 192 ? 2.369 -4.957 -2.166 1 93.94 192 LEU A N 1
ATOM 1467 C CA . LEU A 1 192 ? 3.525 -5.531 -2.848 1 93.94 192 LEU A CA 1
ATOM 1468 C C . LEU A 1 192 ? 4.629 -4.492 -3.01 1 93.94 192 LEU A C 1
ATOM 1470 O O . LEU A 1 192 ? 4.395 -3.406 -3.545 1 93.94 192 LEU A O 1
ATOM 1474 N N . ASP A 1 193 ? 5.785 -4.75 -2.52 1 92.31 193 ASP A N 1
ATOM 1475 C CA . ASP A 1 193 ? 6.938 -3.885 -2.744 1 92.31 193 ASP A CA 1
ATOM 1476 C C . ASP A 1 193 ? 8.047 -4.625 -3.494 1 92.31 193 ASP A C 1
ATOM 1478 O O . ASP A 1 193 ? 8.539 -5.652 -3.027 1 92.31 193 ASP A O 1
ATOM 1482 N N . PHE A 1 194 ? 8.414 -4.098 -4.629 1 88.31 194 PHE A N 1
ATOM 1483 C CA . PHE A 1 194 ? 9.516 -4.641 -5.41 1 88.31 194 PHE A CA 1
ATOM 1484 C C . PHE A 1 194 ? 10.789 -3.83 -5.184 1 88.31 194 PHE A C 1
ATOM 1486 O O . PHE A 1 194 ? 10.773 -2.602 -5.285 1 88.31 194 PHE A O 1
ATOM 1493 N N . LYS A 1 195 ? 11.797 -4.48 -4.812 1 90 195 LYS A N 1
ATOM 1494 C CA . LYS A 1 195 ? 13.102 -3.85 -4.672 1 90 195 LYS A CA 1
ATOM 1495 C C . LYS A 1 195 ? 14.062 -4.332 -5.754 1 90 195 LYS A C 1
ATOM 1497 O O . LYS A 1 195 ? 14.289 -5.535 -5.898 1 90 195 LYS A O 1
ATOM 1502 N N . ILE A 1 196 ? 14.547 -3.467 -6.52 1 87.06 196 ILE A N 1
ATOM 1503 C CA . ILE A 1 196 ? 15.578 -3.738 -7.52 1 87.06 196 ILE A CA 1
ATOM 1504 C C . ILE A 1 196 ? 16.875 -3.035 -7.125 1 87.06 196 ILE A C 1
ATOM 1506 O O . ILE A 1 196 ? 16.906 -1.809 -6.992 1 87.06 196 ILE A O 1
ATOM 1510 N N . GLY A 1 197 ? 17.922 -3.801 -6.965 1 86.5 197 GLY A N 1
ATOM 1511 C CA . GLY A 1 197 ? 19.188 -3.271 -6.48 1 86.5 197 GLY A CA 1
ATOM 1512 C C . GLY A 1 197 ? 19.609 -3.877 -5.156 1 86.5 197 GLY A C 1
ATOM 1513 O O . GLY A 1 197 ? 19.312 -5.035 -4.871 1 86.5 197 GLY A O 1
ATOM 1514 N N . ASN A 1 198 ? 20.469 -3.051 -4.434 1 86.88 198 ASN A N 1
ATOM 1515 C CA . ASN A 1 198 ? 21 -3.529 -3.16 1 86.88 198 ASN A CA 1
ATOM 1516 C C . ASN A 1 198 ? 20.922 -2.455 -2.078 1 86.88 198 ASN A C 1
ATOM 1518 O O . ASN A 1 198 ? 20.25 -1.435 -2.262 1 86.88 198 ASN A O 1
ATOM 1522 N N . ASP A 1 199 ? 21.484 -2.787 -0.919 1 85.81 199 ASP A N 1
ATOM 1523 C CA . ASP A 1 199 ? 21.375 -1.894 0.229 1 85.81 199 ASP A CA 1
ATOM 1524 C C . ASP A 1 199 ? 22.047 -0.548 -0.056 1 85.81 199 ASP A C 1
ATOM 1526 O O . ASP A 1 199 ? 21.672 0.469 0.537 1 85.81 199 ASP A O 1
ATOM 1530 N N . ARG A 1 200 ? 22.953 -0.507 -0.96 1 86.94 200 ARG A N 1
ATOM 1531 C CA . ARG A 1 200 ? 23.672 0.728 -1.278 1 86.94 200 ARG A CA 1
ATOM 1532 C C . ARG A 1 200 ? 22.844 1.601 -2.225 1 86.94 200 ARG A C 1
ATOM 1534 O O . ARG A 1 200 ? 22.844 2.826 -2.096 1 86.94 200 ARG A O 1
ATOM 1541 N N . ARG A 1 201 ? 22.266 0.94 -3.168 1 90.25 201 ARG A N 1
ATOM 1542 C CA . ARG A 1 201 ? 21.438 1.637 -4.148 1 90.25 201 ARG A CA 1
ATOM 1543 C C . ARG A 1 201 ? 20.312 0.738 -4.652 1 90.25 201 ARG A C 1
ATOM 1545 O O . ARG A 1 201 ? 20.547 -0.408 -5.035 1 90.25 201 ARG A O 1
ATOM 1552 N N . ALA A 1 202 ? 19.109 1.303 -4.586 1 91.88 202 ALA A N 1
ATOM 1553 C CA . ALA A 1 202 ? 17.984 0.479 -5.047 1 91.88 202 ALA A CA 1
ATOM 1554 C C . ALA A 1 202 ? 16.812 1.346 -5.488 1 91.88 202 ALA A C 1
ATOM 1556 O O . ALA A 1 202 ? 16.766 2.541 -5.184 1 91.88 202 ALA A O 1
ATOM 1557 N N . ILE A 1 203 ? 16.031 0.795 -6.266 1 92.31 203 ILE A N 1
ATOM 1558 C CA . ILE A 1 203 ? 14.719 1.317 -6.602 1 92.31 203 ILE A CA 1
ATOM 1559 C C . ILE A 1 203 ? 13.641 0.449 -5.953 1 92.31 203 ILE A C 1
ATOM 1561 O O . ILE A 1 203 ? 13.695 -0.78 -6.027 1 92.31 203 ILE A O 1
ATOM 1565 N N . ILE A 1 204 ? 12.758 1.113 -5.27 1 94 204 ILE A N 1
ATOM 1566 C CA . ILE A 1 204 ? 11.602 0.428 -4.699 1 94 204 ILE A CA 1
ATOM 1567 C C . ILE A 1 204 ? 10.336 0.825 -5.457 1 94 204 ILE A C 1
ATOM 1569 O O . ILE A 1 204 ? 10.094 2.012 -5.695 1 94 204 ILE A O 1
ATOM 1573 N N . VAL A 1 205 ? 9.602 -0.139 -5.891 1 91.75 205 VAL A N 1
ATOM 1574 C CA . VAL A 1 205 ? 8.297 0.084 -6.496 1 91.75 205 VAL A CA 1
ATOM 1575 C C . VAL A 1 205 ? 7.199 -0.431 -5.562 1 91.75 205 VAL A C 1
ATOM 1577 O O . VAL A 1 205 ? 7.145 -1.625 -5.262 1 91.75 205 VAL A O 1
ATOM 1580 N N . ASN A 1 206 ? 6.387 0.538 -5.09 1 93.12 206 ASN A N 1
ATOM 1581 C CA . ASN A 1 206 ? 5.281 0.241 -4.184 1 93.12 206 ASN A CA 1
ATOM 1582 C C . ASN A 1 206 ? 4 -0.083 -4.949 1 93.12 206 ASN A C 1
ATOM 1584 O O . ASN A 1 206 ? 3.43 0.787 -5.609 1 93.12 206 ASN A O 1
ATOM 1588 N N . GLU A 1 207 ? 3.535 -1.302 -4.773 1 90 207 GLU A N 1
ATOM 1589 C CA . GLU A 1 207 ? 2.387 -1.683 -5.59 1 90 207 GLU A CA 1
ATOM 1590 C C . GLU A 1 207 ? 1.229 -2.168 -4.723 1 90 207 GLU A C 1
ATOM 1592 O O . GLU A 1 207 ? 1.439 -2.635 -3.604 1 90 207 GLU A O 1
ATOM 1597 N N . ARG A 1 208 ? 0.041 -1.862 -5.223 1 93.94 208 ARG A N 1
ATOM 1598 C CA . ARG A 1 208 ? -1.209 -2.486 -4.801 1 93.94 208 ARG A CA 1
ATOM 1599 C C . ARG A 1 208 ? -1.893 -3.184 -5.973 1 93.94 208 ARG A C 1
ATOM 1601 O O . ARG A 1 208 ? -1.812 -2.719 -7.113 1 93.94 208 ARG A O 1
ATOM 1608 N N . ILE A 1 209 ? -2.479 -4.305 -5.637 1 96.5 209 ILE A N 1
ATOM 1609 C CA . ILE A 1 209 ? -3.273 -4.941 -6.68 1 96.5 209 ILE A CA 1
ATOM 1610 C C . ILE A 1 209 ? -4.617 -4.227 -6.812 1 96.5 209 ILE A C 1
ATOM 1612 O O . ILE A 1 209 ? -5.047 -3.904 -7.922 1 96.5 209 ILE A O 1
ATOM 1616 N N . VAL A 1 210 ? -5.199 -3.947 -5.688 1 97.75 210 VAL A N 1
ATOM 1617 C CA . VAL A 1 210 ? -6.547 -3.389 -5.629 1 97.75 210 VAL A CA 1
ATOM 1618 C C . VAL A 1 210 ? -6.496 -1.979 -5.047 1 97.75 210 VAL A C 1
ATOM 1620 O O . VAL A 1 210 ? -5.898 -1.758 -3.99 1 97.75 210 VAL A O 1
ATOM 1623 N N . GLU A 1 211 ? -7.074 -1.039 -5.742 1 94.5 211 GLU A N 1
ATOM 1624 C CA . GLU A 1 211 ? -7.121 0.357 -5.32 1 94.5 211 GLU A CA 1
ATOM 1625 C C . GLU A 1 211 ? -8.281 0.606 -4.367 1 94.5 211 GLU A C 1
ATOM 1627 O O . GLU A 1 211 ? -8.188 1.437 -3.461 1 94.5 211 GLU A O 1
ATOM 1632 N N . ALA A 1 212 ? -9.398 -0.059 -4.664 1 95.5 212 ALA A N 1
ATOM 1633 C CA . ALA A 1 212 ? -10.594 0.105 -3.836 1 95.5 212 ALA A CA 1
ATOM 1634 C C . ALA A 1 212 ? -11.508 -1.112 -3.943 1 95.5 212 ALA A C 1
ATOM 1636 O O . ALA A 1 212 ? -11.523 -1.796 -4.969 1 95.5 212 ALA A O 1
ATOM 1637 N N . PHE A 1 213 ? -12.227 -1.371 -2.875 1 97.5 213 PHE A N 1
ATOM 1638 C CA . PHE A 1 213 ? -13.211 -2.449 -2.926 1 97.5 213 PHE A CA 1
ATOM 1639 C C . PHE A 1 213 ? -14.352 -2.188 -1.952 1 97.5 213 PHE A C 1
ATOM 1641 O O . PHE A 1 213 ? -14.195 -1.442 -0.984 1 97.5 213 PHE A O 1
ATOM 1648 N N . GLU A 1 214 ? -15.492 -2.709 -2.275 1 96.19 214 GLU A N 1
ATOM 1649 C CA . GLU A 1 214 ? -16.703 -2.646 -1.454 1 96.19 214 GLU A CA 1
ATOM 1650 C C . GLU A 1 214 ? -17.078 -4.027 -0.921 1 96.19 214 GLU A C 1
ATOM 1652 O O . GLU A 1 214 ? -17 -5.02 -1.648 1 96.19 214 GLU A O 1
ATOM 1657 N N . TYR A 1 215 ? -17.391 -4.043 0.327 1 94.62 215 TYR A N 1
ATOM 1658 C CA . TYR A 1 215 ? -17.781 -5.328 0.892 1 94.62 215 TYR A CA 1
ATOM 1659 C C . TYR A 1 215 ? -19.062 -5.191 1.716 1 94.62 215 TYR A C 1
ATOM 1661 O O . TYR A 1 215 ? -19.422 -4.09 2.137 1 94.62 215 TYR A O 1
ATOM 1669 N N . THR A 1 216 ? -19.766 -6.242 1.796 1 92.44 216 THR A N 1
ATOM 1670 C CA . THR A 1 216 ? -20.859 -6.426 2.734 1 92.44 216 THR A CA 1
ATOM 1671 C C . THR A 1 216 ? -20.609 -7.621 3.645 1 92.44 216 THR A C 1
ATOM 1673 O O . THR A 1 216 ? -19.938 -8.578 3.242 1 92.44 216 THR A O 1
ATOM 1676 N N . THR A 1 217 ? -20.984 -7.418 4.855 1 88.31 217 THR A N 1
ATOM 1677 C CA . THR A 1 217 ? -20.781 -8.508 5.809 1 88.31 217 THR A CA 1
ATOM 1678 C C . THR A 1 217 ? -22.109 -9.195 6.117 1 88.31 217 THR A C 1
ATOM 1680 O O . THR A 1 217 ? -23.109 -8.539 6.391 1 88.31 217 THR A O 1
ATOM 1683 N N . HIS A 1 218 ? -22.031 -10.461 5.844 1 78.5 218 HIS A N 1
ATOM 1684 C CA . HIS A 1 218 ? -23.188 -11.266 6.188 1 78.5 218 HIS A CA 1
ATOM 1685 C C . HIS A 1 218 ? -22.906 -12.188 7.367 1 78.5 218 HIS A C 1
ATOM 1687 O O . HIS A 1 218 ? -21.781 -12.703 7.496 1 78.5 218 HIS A O 1
ATOM 1693 N N . GLU A 1 219 ? -23.719 -12.148 8.258 1 76.69 219 GLU A N 1
ATOM 1694 C CA . GLU A 1 219 ? -23.594 -13.055 9.391 1 76.69 219 GLU A CA 1
ATOM 1695 C C . GLU A 1 219 ? -24.125 -14.445 9.055 1 76.69 219 GLU A C 1
ATOM 1697 O O . GLU A 1 219 ? -25.234 -14.578 8.516 1 76.69 219 GLU A O 1
ATOM 1702 N N . ASP A 1 220 ? -23.219 -15.43 9.211 1 68.81 220 ASP A N 1
ATOM 1703 C CA . ASP A 1 220 ? -23.703 -16.797 9.094 1 68.81 220 ASP A CA 1
ATOM 1704 C C . ASP A 1 220 ? -24.75 -17.094 10.164 1 68.81 220 ASP A C 1
ATOM 1706 O O . ASP A 1 220 ? -24.484 -16.953 11.359 1 68.81 220 ASP A O 1
ATOM 1710 N N . PRO A 1 221 ? -25.875 -17.312 9.734 1 69.25 221 PRO A N 1
ATOM 1711 C CA . PRO A 1 221 ? -26.922 -17.531 10.734 1 69.25 221 PRO A CA 1
ATOM 1712 C C . PRO A 1 221 ? -26.594 -18.641 11.719 1 69.25 221 PRO A C 1
ATOM 1714 O O . PRO A 1 221 ? -27.062 -18.641 12.859 1 69.25 221 PRO A O 1
ATOM 1717 N N . ARG A 1 222 ? -25.703 -19.578 11.336 1 67.62 222 ARG A N 1
ATOM 1718 C CA . ARG A 1 222 ? -25.391 -20.719 12.188 1 67.62 222 ARG A CA 1
ATOM 1719 C C . ARG A 1 222 ? -24.188 -20.438 13.078 1 67.62 222 ARG A C 1
ATOM 1721 O O . ARG A 1 222 ? -24.25 -20.641 14.297 1 67.62 222 ARG A O 1
ATOM 1728 N N . THR A 1 223 ? -23.156 -19.922 12.633 1 68.12 223 THR A N 1
ATOM 1729 C CA . THR A 1 223 ? -21.906 -19.766 13.359 1 68.12 223 THR A CA 1
ATOM 1730 C C . THR A 1 223 ? -21.75 -18.359 13.906 1 68.12 223 THR A C 1
ATOM 1732 O O . THR A 1 223 ? -20.891 -18.094 14.75 1 68.12 223 THR A O 1
ATOM 1735 N N . LYS A 1 224 ? -22.594 -17.406 13.523 1 69.88 224 LYS A N 1
ATOM 1736 C CA . LYS A 1 224 ? -22.578 -16 13.922 1 69.88 224 LYS A CA 1
ATOM 1737 C C . LYS A 1 224 ? -21.281 -15.328 13.492 1 69.88 224 LYS A C 1
ATOM 1739 O O . LYS A 1 224 ? -20.953 -14.234 13.961 1 69.88 224 LYS A O 1
ATOM 1744 N N . ARG A 1 225 ? -20.578 -16.125 12.641 1 72.81 225 ARG A N 1
ATOM 1745 C CA . ARG A 1 225 ? -19.344 -15.531 12.141 1 72.81 225 ARG A CA 1
ATOM 1746 C C . ARG A 1 225 ? -19.625 -14.5 11.055 1 72.81 225 ARG A C 1
ATOM 1748 O O . ARG A 1 225 ? -20.5 -14.711 10.211 1 72.81 225 ARG A O 1
ATOM 1755 N N . ARG A 1 226 ? -18.984 -13.328 11.188 1 76.56 226 ARG A N 1
ATOM 1756 C CA . ARG A 1 226 ? -19.109 -12.258 10.211 1 76.56 226 ARG A CA 1
ATOM 1757 C C . ARG A 1 226 ? -17.953 -12.297 9.211 1 76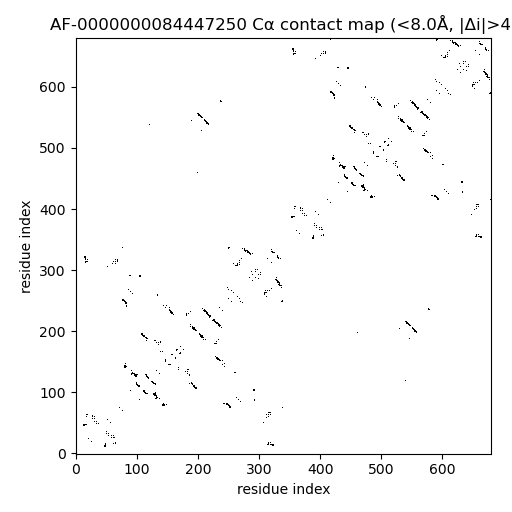.56 226 ARG A C 1
ATOM 1759 O O . ARG A 1 226 ? -16.781 -12.266 9.602 1 76.56 226 ARG A O 1
ATOM 1766 N N . THR A 1 227 ? -18.344 -12.625 7.969 1 77.69 227 THR A N 1
ATOM 1767 C CA . THR A 1 227 ? -17.312 -12.664 6.93 1 77.69 227 THR A CA 1
ATOM 1768 C C . THR A 1 227 ? -17.562 -11.57 5.891 1 77.69 227 THR A C 1
ATOM 1770 O O . THR A 1 227 ? -18.609 -11.547 5.25 1 77.69 227 THR A O 1
ATOM 1773 N N . PRO A 1 228 ? -16.688 -10.719 5.719 1 88.81 228 PRO A N 1
ATOM 1774 C CA . PRO A 1 228 ? -16.875 -9.695 4.688 1 88.81 228 PRO A CA 1
ATOM 1775 C C . PRO A 1 228 ? -16.766 -10.258 3.271 1 88.81 228 PRO A C 1
ATOM 1777 O O . PRO A 1 228 ? -15.805 -10.953 2.949 1 88.81 228 PRO A O 1
ATOM 1780 N N . MET A 1 229 ? -17.828 -10.094 2.496 1 92.81 229 MET A N 1
ATOM 1781 C CA . MET A 1 229 ? -17.859 -10.469 1.087 1 92.81 229 MET A CA 1
ATOM 1782 C C . MET A 1 229 ? -17.594 -9.266 0.194 1 92.81 229 MET A C 1
ATOM 1784 O O . MET A 1 229 ? -18.406 -8.344 0.125 1 92.81 229 MET A O 1
ATOM 1788 N N . VAL A 1 230 ? -16.438 -9.258 -0.466 1 96.38 230 VAL A N 1
ATOM 1789 C CA . VAL A 1 230 ? -16.141 -8.219 -1.442 1 96.38 230 VAL A CA 1
ATOM 1790 C C . VAL A 1 230 ? -17.062 -8.359 -2.643 1 96.38 230 VAL A C 1
ATOM 1792 O O . VAL A 1 230 ? -17.125 -9.414 -3.275 1 96.38 230 VAL A O 1
ATOM 1795 N N . GLU A 1 231 ? -17.766 -7.301 -3 1 96.06 231 GLU A N 1
ATOM 1796 C CA . GLU A 1 231 ? -18.766 -7.383 -4.051 1 96.06 231 GLU A CA 1
ATOM 1797 C C . GLU A 1 231 ? -18.281 -6.719 -5.336 1 96.06 231 GLU A C 1
ATOM 1799 O O . GLU A 1 231 ? -18.781 -7.016 -6.422 1 96.06 231 GLU A O 1
ATOM 1804 N N . ARG A 1 232 ? -17.438 -5.777 -5.18 1 96.75 232 ARG A N 1
ATOM 1805 C CA . ARG A 1 232 ? -16.812 -5.094 -6.305 1 96.75 232 ARG A CA 1
ATOM 1806 C C . ARG A 1 232 ? -15.438 -4.555 -5.918 1 96.75 232 ARG A C 1
ATOM 1808 O O . ARG A 1 232 ? -15.211 -4.18 -4.762 1 96.75 232 ARG A O 1
ATOM 1815 N N . LEU A 1 233 ? -14.586 -4.566 -6.848 1 98.19 233 LEU A N 1
ATOM 1816 C CA . LEU A 1 233 ? -13.258 -4.008 -6.586 1 98.19 233 LEU A CA 1
ATOM 1817 C C . LEU A 1 233 ? -12.727 -3.283 -7.82 1 98.19 233 LEU A C 1
ATOM 1819 O O . LEU A 1 233 ? -13.227 -3.48 -8.93 1 98.19 233 LEU A O 1
ATOM 1823 N N . ARG A 1 234 ? -11.883 -2.363 -7.648 1 97.38 234 ARG A N 1
ATOM 1824 C CA . ARG A 1 234 ? -11.148 -1.647 -8.688 1 97.38 234 ARG A CA 1
ATOM 1825 C C . ARG A 1 234 ? -9.656 -1.928 -8.586 1 97.38 234 ARG A C 1
ATOM 1827 O O . ARG A 1 234 ? -9.031 -1.646 -7.562 1 97.38 234 ARG A O 1
ATOM 1834 N N . LEU A 1 235 ? -9.086 -2.512 -9.648 1 97.88 235 LEU A N 1
ATOM 1835 C CA . LEU A 1 235 ? -7.648 -2.742 -9.664 1 97.88 235 LEU A CA 1
ATOM 1836 C C . LEU A 1 235 ? -6.887 -1.423 -9.656 1 97.88 235 LEU A C 1
ATOM 1838 O O . LEU A 1 235 ? -7.371 -0.417 -10.18 1 97.88 235 LEU A O 1
ATOM 1842 N N . SER A 1 236 ? -5.727 -1.434 -9 1 95 236 SER A N 1
ATOM 1843 C CA . SER A 1 236 ? -4.871 -0.253 -9.047 1 95 236 SER A CA 1
ATOM 1844 C C . SER A 1 236 ? -4.488 0.093 -10.484 1 95 236 SER A C 1
ATOM 1846 O O . SER A 1 236 ? -4.27 -0.799 -11.305 1 95 236 SER A O 1
ATOM 1848 N N . GLU A 1 237 ? -4.387 1.412 -10.773 1 91.06 237 GLU A N 1
ATOM 1849 C CA . GLU A 1 237 ? -4.012 1.861 -12.109 1 91.06 237 GLU A CA 1
ATOM 1850 C C . GLU A 1 237 ? -2.619 1.366 -12.492 1 91.06 237 GLU A C 1
ATOM 1852 O O . GLU A 1 237 ? -2.395 0.941 -13.625 1 91.06 237 GLU A O 1
ATOM 1857 N N . ALA A 1 238 ? -1.777 1.463 -11.594 1 87.81 238 ALA A N 1
ATOM 1858 C CA . ALA A 1 238 ? -0.41 1.015 -11.844 1 87.81 238 ALA A CA 1
ATOM 1859 C C . ALA A 1 238 ? -0.371 -0.478 -12.156 1 87.81 238 ALA A C 1
ATOM 1861 O O . ALA A 1 238 ? 0.271 -0.898 -13.125 1 87.81 238 ALA A O 1
ATOM 1862 N N . PHE A 1 239 ? -1.055 -1.255 -11.383 1 93.75 239 PHE A N 1
ATOM 1863 C CA . PHE A 1 239 ? -1.083 -2.697 -11.602 1 93.75 239 PHE A CA 1
ATOM 1864 C C . PHE A 1 239 ? -1.714 -3.027 -12.953 1 93.75 239 PHE A C 1
ATOM 1866 O O . PHE A 1 239 ? -1.181 -3.84 -13.711 1 93.75 239 PHE A O 1
ATOM 1873 N N . PHE A 1 240 ? -2.82 -2.391 -13.211 1 96.75 240 PHE A N 1
ATOM 1874 C CA . PHE A 1 240 ? -3.539 -2.625 -14.461 1 96.75 240 PHE A CA 1
ATOM 1875 C C . PHE A 1 240 ? -2.674 -2.26 -15.656 1 96.75 240 PHE A C 1
ATOM 1877 O O . PHE A 1 240 ? -2.643 -2.986 -16.656 1 96.75 240 PHE A O 1
ATOM 1884 N N . SER A 1 241 ? -1.983 -1.198 -15.547 1 91.19 241 SER A N 1
ATOM 1885 C CA . SER A 1 241 ? -1.093 -0.763 -16.625 1 91.19 241 SER A CA 1
ATOM 1886 C C . SER A 1 241 ? 0.019 -1.778 -16.859 1 91.19 241 SER A C 1
ATOM 1888 O O . SER A 1 241 ? 0.326 -2.109 -18 1 91.19 241 SER A O 1
ATOM 1890 N N . GLU A 1 242 ? 0.59 -2.283 -15.773 1 88.88 242 GLU A N 1
ATOM 1891 C CA . GLU A 1 242 ? 1.637 -3.293 -15.906 1 88.88 242 GLU A CA 1
ATOM 1892 C C . GLU A 1 242 ? 1.082 -4.59 -16.5 1 88.88 242 GLU A C 1
ATOM 1894 O O . GLU A 1 242 ? 1.718 -5.211 -17.344 1 88.88 242 GLU A O 1
ATOM 1899 N N . LEU A 1 243 ? -0.086 -4.973 -16.031 1 94.25 243 LEU A N 1
ATOM 1900 C CA . LEU A 1 243 ? -0.754 -6.164 -16.547 1 94.25 243 LEU A CA 1
ATOM 1901 C C . LEU A 1 243 ? -0.984 -6.051 -18.047 1 94.25 243 LEU A C 1
ATOM 1903 O O . LEU A 1 243 ? -0.735 -7 -18.797 1 94.25 243 LEU A O 1
ATOM 1907 N N . ARG A 1 244 ? -1.383 -4.887 -18.547 1 95.25 244 ARG A N 1
ATOM 1908 C CA . ARG A 1 244 ? -1.647 -4.66 -19.953 1 95.25 244 ARG A CA 1
ATOM 1909 C C . ARG A 1 244 ? -0.357 -4.703 -20.766 1 95.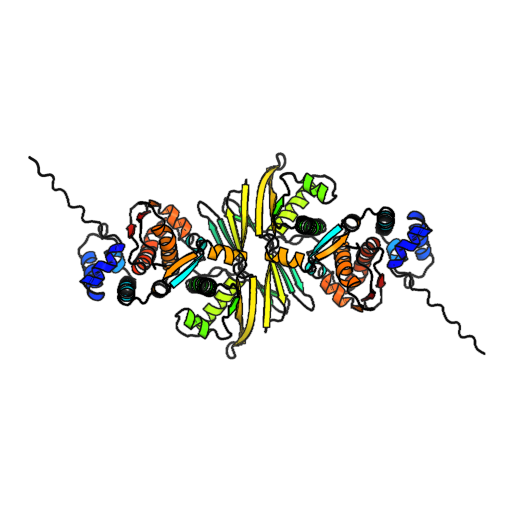25 244 ARG A C 1
ATOM 1911 O O . ARG A 1 244 ? -0.344 -5.191 -21.906 1 95.25 244 ARG A O 1
ATOM 1918 N N . ARG A 1 245 ? 0.667 -4.273 -20.188 1 90.06 245 ARG A N 1
ATOM 1919 C CA . ARG A 1 245 ? 1.941 -4.191 -20.891 1 90.06 245 ARG A CA 1
ATOM 1920 C C . ARG A 1 245 ? 2.635 -5.551 -20.938 1 90.06 245 ARG A C 1
ATOM 1922 O O . ARG A 1 245 ? 3.332 -5.871 -21.891 1 90.06 245 ARG A O 1
ATOM 1929 N N . HIS A 1 246 ? 2.35 -6.309 -19.828 1 90.69 246 HIS A N 1
ATOM 1930 C CA . HIS A 1 246 ? 3.1 -7.555 -19.703 1 90.69 246 HIS A CA 1
ATOM 1931 C C . HIS A 1 246 ? 2.182 -8.711 -19.328 1 90.69 246 HIS A C 1
ATOM 1933 O O . HIS A 1 246 ? 2.428 -9.422 -18.344 1 90.69 246 HIS A O 1
ATOM 1939 N N . PRO A 1 247 ? 1.193 -8.984 -20.172 1 94.81 247 PRO A N 1
ATOM 1940 C CA . PRO A 1 247 ? 0.306 -10.117 -19.922 1 94.81 247 PRO A CA 1
ATOM 1941 C C . PRO A 1 247 ? 0.893 -11.445 -20.375 1 94.81 247 PRO A C 1
ATOM 1943 O O . PRO A 1 247 ? 1.515 -11.508 -21.453 1 94.81 247 PRO A O 1
ATOM 1946 N N . ILE A 1 248 ? 0.75 -12.453 -19.609 1 94.56 248 ILE A N 1
ATOM 1947 C CA . ILE A 1 248 ? 1.123 -13.805 -20.016 1 94.56 248 ILE A CA 1
ATOM 1948 C C . ILE A 1 248 ? -0.134 -14.641 -20.25 1 94.56 248 ILE A C 1
ATOM 1950 O O . ILE A 1 248 ? -0.91 -14.883 -19.328 1 94.56 248 ILE A O 1
ATOM 1954 N N . PRO A 1 249 ? -0.317 -15.047 -21.484 1 96.25 249 PRO A N 1
ATOM 1955 C CA . PRO A 1 249 ? -1.482 -15.898 -21.75 1 96.25 249 PRO A CA 1
ATOM 1956 C C . PRO A 1 249 ? -1.361 -17.281 -21.094 1 96.25 249 PRO A C 1
ATOM 1958 O O . PRO A 1 249 ? -0.296 -17.891 -21.156 1 96.25 249 PRO A O 1
ATOM 1961 N N . VAL A 1 250 ? -2.416 -17.703 -20.5 1 96.56 250 VAL A N 1
ATOM 1962 C CA . VAL A 1 250 ? -2.465 -19.016 -19.875 1 96.56 250 VAL A CA 1
ATOM 1963 C C . VAL A 1 250 ? -3.783 -19.703 -20.219 1 96.56 250 VAL A C 1
ATOM 1965 O O . VAL A 1 250 ? -4.738 -19.062 -20.656 1 96.56 250 VAL A O 1
ATOM 1968 N N . ASP A 1 251 ? -3.789 -21 -20.141 1 96 251 ASP A N 1
ATOM 1969 C CA . ASP A 1 251 ? -5.004 -21.781 -20.312 1 96 251 ASP A CA 1
ATOM 1970 C C . ASP A 1 251 ? -5.668 -22.062 -18.969 1 96 251 ASP A C 1
ATOM 1972 O O . ASP A 1 251 ? -5.227 -22.953 -18.234 1 96 251 ASP A O 1
ATOM 1976 N N . ARG A 1 252 ? -6.762 -21.391 -18.75 1 94.94 252 ARG A N 1
ATOM 1977 C CA . ARG A 1 252 ? -7.438 -21.531 -17.453 1 94.94 252 ARG A CA 1
ATOM 1978 C C . ARG A 1 252 ? -7.969 -22.953 -17.266 1 94.94 252 ARG A C 1
ATOM 1980 O O . ARG A 1 252 ? -8.031 -23.453 -16.141 1 94.94 252 ARG A O 1
ATOM 1987 N N . ALA A 1 253 ? -8.305 -23.578 -18.359 1 93.88 253 ALA A N 1
ATOM 1988 C CA . ALA A 1 253 ? -8.742 -24.969 -18.281 1 93.88 253 ALA A CA 1
ATOM 1989 C C . ALA A 1 253 ? -7.609 -25.875 -17.828 1 93.88 253 ALA A C 1
ATOM 1991 O O . ALA A 1 253 ? -7.82 -26.781 -17.016 1 93.88 253 ALA A O 1
ATOM 1992 N N . ALA A 1 254 ? -6.445 -25.672 -18.359 1 94.88 254 ALA A N 1
ATOM 1993 C CA . ALA A 1 254 ? -5.277 -26.438 -17.938 1 94.88 254 ALA A CA 1
ATOM 1994 C C . ALA A 1 254 ? -4.977 -26.219 -16.453 1 94.88 254 ALA A C 1
ATOM 1996 O O . ALA A 1 254 ? -4.668 -27.156 -15.727 1 94.88 254 ALA A O 1
ATOM 1997 N N . ILE A 1 255 ? -5.062 -24.953 -16.062 1 95.19 255 ILE A N 1
ATOM 1998 C CA . ILE A 1 255 ? -4.797 -24.609 -14.672 1 95.19 255 ILE A CA 1
ATOM 1999 C C . ILE A 1 255 ? -5.82 -25.281 -13.766 1 95.19 255 ILE A C 1
ATOM 2001 O O . ILE A 1 255 ? -5.477 -25.766 -12.68 1 95.19 255 ILE A O 1
ATOM 2005 N N . SER A 1 256 ? -7.027 -25.359 -14.211 1 92.31 256 SER A N 1
ATOM 2006 C CA . SER A 1 256 ? -8.07 -26.047 -13.453 1 92.31 256 SER A CA 1
ATOM 2007 C C . SER A 1 256 ? -7.727 -27.516 -13.227 1 92.31 256 SER A C 1
ATOM 2009 O O . SER A 1 256 ? -8.055 -28.078 -12.18 1 92.31 256 SER A O 1
ATOM 2011 N N . ASP A 1 257 ? -7.012 -28.094 -14.094 1 91.69 257 ASP A N 1
ATOM 2012 C CA . ASP A 1 257 ? -6.641 -29.5 -14.008 1 91.69 257 ASP A CA 1
ATOM 2013 C C . ASP A 1 257 ? -5.602 -29.734 -12.914 1 91.69 257 ASP A C 1
ATOM 2015 O O . ASP A 1 257 ? -5.449 -30.844 -12.414 1 91.69 257 ASP A O 1
ATOM 2019 N N . ILE A 1 258 ? -4.93 -28.688 -12.594 1 93.81 258 ILE A N 1
ATOM 2020 C CA . ILE A 1 258 ? -3.857 -28.859 -11.617 1 93.81 258 ILE A CA 1
ATOM 2021 C C . ILE A 1 258 ? -4.141 -28 -10.391 1 93.81 258 ILE A C 1
ATOM 2023 O O . ILE A 1 258 ? -3.217 -27.609 -9.664 1 93.81 258 ILE A O 1
ATOM 2027 N N . GLN A 1 259 ? -5.387 -27.656 -10.117 1 89.94 259 GLN A N 1
ATOM 2028 C CA . GLN A 1 259 ? -5.809 -26.688 -9.102 1 89.94 259 GLN A CA 1
ATOM 2029 C C . GLN A 1 259 ? -5.582 -27.234 -7.695 1 89.94 259 GLN A C 1
ATOM 2031 O O . GLN A 1 259 ? -5.84 -26.562 -6.707 1 89.94 259 GLN A O 1
ATOM 2036 N N . ASN A 1 260 ? -5.086 -28.391 -7.574 1 88.94 260 ASN A N 1
ATOM 2037 C CA . ASN A 1 260 ? -4.824 -28.953 -6.258 1 88.94 260 ASN A CA 1
ATOM 2038 C C . ASN A 1 260 ? -3.369 -28.766 -5.84 1 88.94 260 ASN A C 1
ATOM 2040 O O . ASN A 1 260 ? -2.984 -29.125 -4.727 1 88.94 260 ASN A O 1
ATOM 2044 N N . SER A 1 261 ? -2.59 -28.219 -6.711 1 93.19 261 SER A N 1
ATOM 2045 C CA . SER A 1 261 ? -1.176 -28 -6.418 1 93.19 261 SER A CA 1
ATOM 2046 C C . SER A 1 261 ? -0.756 -26.562 -6.73 1 93.19 261 SER A C 1
ATOM 2048 O O . SER A 1 261 ? -0.503 -26.234 -7.891 1 93.19 261 SER A O 1
ATOM 2050 N N . PRO A 1 262 ? -0.596 -25.75 -5.652 1 94.62 262 PRO A N 1
ATOM 2051 C CA . PRO A 1 262 ? -0.159 -24.375 -5.906 1 94.62 262 PRO A CA 1
ATOM 2052 C C . PRO A 1 262 ? 1.211 -24.312 -6.574 1 94.62 262 PRO A C 1
ATOM 2054 O O . PRO A 1 262 ? 1.446 -23.438 -7.418 1 94.62 262 PRO A O 1
ATOM 2057 N N . ARG A 1 263 ? 2.078 -25.25 -6.277 1 93.31 263 ARG A N 1
ATOM 2058 C CA . ARG A 1 263 ? 3.406 -25.25 -6.879 1 93.31 263 ARG A CA 1
ATOM 2059 C C . ARG A 1 263 ? 3.332 -25.594 -8.367 1 93.31 263 ARG A C 1
ATOM 2061 O O . ARG A 1 263 ? 4.066 -25.031 -9.172 1 93.31 263 ARG A O 1
ATOM 2068 N N . ALA A 1 264 ? 2.477 -26.547 -8.703 1 95.19 264 ALA A N 1
ATOM 2069 C CA . ALA A 1 264 ? 2.301 -26.891 -10.109 1 95.19 264 ALA A CA 1
ATOM 2070 C C . ALA A 1 264 ? 1.796 -25.703 -10.906 1 95.19 264 ALA A C 1
ATOM 2072 O O . ALA A 1 264 ? 2.23 -25.469 -12.039 1 95.19 264 ALA A O 1
ATOM 2073 N N . ILE A 1 265 ? 0.926 -24.953 -10.297 1 96.25 265 ILE A N 1
ATOM 2074 C CA . ILE A 1 265 ? 0.41 -23.766 -10.961 1 96.25 265 ILE A CA 1
ATOM 2075 C C . ILE A 1 265 ? 1.545 -22.766 -11.188 1 96.25 265 ILE A C 1
ATOM 2077 O O . ILE A 1 265 ? 1.707 -22.234 -12.289 1 96.25 265 ILE A O 1
ATOM 2081 N N . ASP A 1 266 ? 2.32 -22.547 -10.172 1 95.12 266 ASP A N 1
ATOM 2082 C CA . ASP A 1 266 ? 3.428 -21.609 -10.289 1 95.12 266 ASP A CA 1
ATOM 2083 C C . ASP A 1 266 ? 4.41 -22.062 -11.375 1 95.12 266 ASP A C 1
ATOM 2085 O O . ASP A 1 266 ? 4.914 -21.234 -12.141 1 95.12 266 ASP A O 1
ATOM 2089 N N . ILE A 1 267 ? 4.703 -23.328 -11.398 1 95 267 ILE A N 1
ATOM 2090 C CA . ILE A 1 267 ? 5.613 -23.859 -12.406 1 95 267 ILE A CA 1
ATOM 2091 C C . ILE A 1 267 ? 5.012 -23.672 -13.797 1 95 267 ILE A C 1
ATOM 2093 O O . ILE A 1 267 ? 5.707 -23.281 -14.734 1 95 267 ILE A O 1
ATOM 2097 N N . TYR A 1 268 ? 3.734 -23.984 -13.914 1 96.75 268 TYR A N 1
ATOM 2098 C CA . TYR A 1 268 ? 3.029 -23.781 -15.172 1 96.75 268 TYR A CA 1
ATOM 2099 C C . TYR A 1 268 ? 3.168 -22.328 -15.641 1 96.75 268 TYR A C 1
ATOM 2101 O O . TYR A 1 268 ? 3.502 -22.078 -16.797 1 96.75 268 TYR A O 1
ATOM 2109 N N . LEU A 1 269 ? 2.975 -21.391 -14.742 1 95.94 269 LEU A N 1
ATOM 2110 C CA . LEU A 1 269 ? 3.057 -19.969 -15.07 1 95.94 269 LEU A CA 1
ATOM 2111 C C . LEU A 1 269 ? 4.48 -19.578 -15.453 1 95.94 269 LEU A C 1
ATOM 2113 O O . LEU A 1 269 ? 4.691 -18.828 -16.406 1 95.94 269 LEU A O 1
ATOM 2117 N N . PHE A 1 270 ? 5.402 -20.094 -14.711 1 94.56 270 PHE A N 1
ATOM 2118 C CA . PHE A 1 270 ? 6.816 -19.859 -14.984 1 94.56 270 PHE A CA 1
ATOM 2119 C C . PHE A 1 270 ? 7.184 -20.344 -16.375 1 94.56 270 PHE A C 1
ATOM 2121 O O . PHE A 1 270 ? 7.816 -19.594 -17.141 1 94.56 270 PHE A O 1
ATOM 2128 N N . LEU A 1 271 ? 6.77 -21.484 -16.75 1 95.81 271 LEU A N 1
ATOM 2129 C CA . LEU A 1 271 ? 7.074 -22.062 -18.062 1 95.81 271 LEU A CA 1
ATOM 2130 C C . LEU A 1 271 ? 6.355 -21.297 -19.172 1 95.81 271 LEU A C 1
ATOM 2132 O O . LEU A 1 271 ? 6.93 -21.047 -20.234 1 95.81 271 LEU A O 1
ATOM 2136 N N . ALA A 1 272 ? 5.125 -20.953 -18.906 1 96.06 272 ALA A N 1
ATOM 2137 C CA . ALA A 1 272 ? 4.355 -20.172 -19.875 1 96.06 272 ALA A CA 1
ATOM 2138 C C . ALA A 1 272 ? 5.035 -18.844 -20.188 1 96.06 272 ALA A C 1
ATOM 2140 O O . ALA A 1 272 ? 4.945 -18.344 -21.312 1 96.06 272 ALA A O 1
ATOM 2141 N N . PHE A 1 273 ? 5.68 -18.344 -19.203 1 93.56 273 PHE A N 1
ATOM 2142 C CA . PHE A 1 273 ? 6.387 -17.062 -19.328 1 93.56 273 PHE A CA 1
ATOM 2143 C C . PHE A 1 273 ? 7.719 -17.266 -20.031 1 93.56 273 PHE A C 1
ATOM 2145 O O . PHE A 1 273 ? 8.047 -16.516 -20.953 1 93.56 273 PHE A O 1
ATOM 2152 N N . ARG A 1 274 ? 8.453 -18.25 -19.719 1 93.75 274 ARG A N 1
ATOM 2153 C CA . ARG A 1 274 ? 9.852 -18.375 -20.109 1 93.75 274 ARG A CA 1
ATOM 2154 C C . ARG A 1 274 ? 9.984 -19.062 -21.469 1 93.75 274 ARG A C 1
ATOM 2156 O O . ARG A 1 274 ? 10.75 -18.609 -22.328 1 93.75 274 ARG A O 1
ATOM 2163 N N . LEU A 1 275 ? 9.289 -20.078 -21.703 1 95.5 275 LEU A N 1
ATOM 2164 C CA . LEU A 1 275 ? 9.562 -20.984 -22.812 1 95.5 275 LEU A CA 1
ATOM 2165 C C . LEU A 1 275 ? 9.352 -20.281 -24.141 1 95.5 275 LEU A C 1
ATOM 2167 O O . LEU A 1 275 ? 10.203 -20.375 -25.031 1 95.5 275 LEU A O 1
ATOM 2171 N N . PRO A 1 276 ? 8.227 -19.531 -24.281 1 94.25 276 PRO A N 1
ATOM 2172 C CA . PRO A 1 276 ? 8 -18.891 -25.578 1 94.25 276 PRO A CA 1
ATOM 2173 C C . PRO A 1 276 ? 9.039 -17.828 -25.891 1 94.25 276 PRO A C 1
ATOM 2175 O O . PRO A 1 276 ? 9.258 -17.5 -27.062 1 94.25 276 PRO A O 1
ATOM 2178 N N . ALA A 1 277 ? 9.648 -17.328 -24.938 1 91.38 277 ALA A N 1
ATOM 2179 C CA . ALA A 1 277 ? 10.586 -16.219 -25.109 1 91.38 277 ALA A CA 1
ATOM 2180 C C . ALA A 1 277 ? 12.008 -16.734 -25.359 1 91.38 277 ALA A C 1
ATOM 2182 O O . ALA A 1 277 ? 12.898 -15.969 -25.719 1 91.38 277 ALA A O 1
ATOM 2183 N N . LEU A 1 278 ? 12.219 -1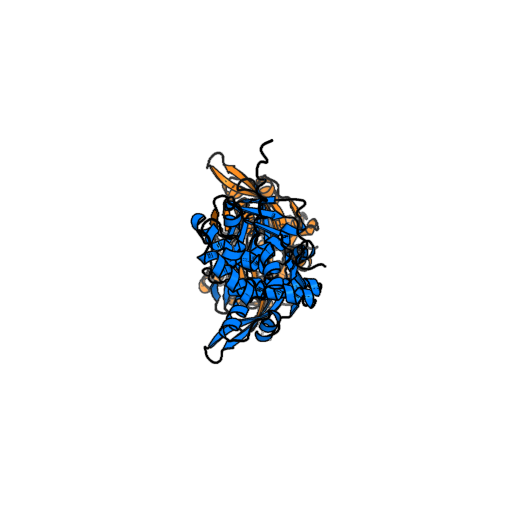8.016 -25.219 1 93.06 278 LEU A N 1
ATOM 2184 C CA . LEU A 1 278 ? 13.562 -18.578 -25.344 1 93.06 278 LEU A CA 1
ATOM 2185 C C . LEU A 1 278 ? 13.992 -18.656 -26.797 1 93.06 278 LEU A C 1
ATOM 2187 O O . LEU A 1 278 ? 13.188 -18.984 -27.672 1 93.06 278 LEU A O 1
ATOM 2191 N N . LYS A 1 279 ? 15.258 -18.375 -27.016 1 92.56 279 LYS A N 1
ATOM 2192 C CA . LYS A 1 279 ? 15.844 -18.484 -28.344 1 92.56 279 LYS A CA 1
ATOM 2193 C C . LYS A 1 279 ? 16.594 -19.797 -28.5 1 92.56 279 LYS A C 1
ATOM 2195 O O . LYS A 1 279 ? 16.875 -20.234 -29.625 1 92.56 279 LYS A O 1
ATOM 2200 N N . GLY A 1 280 ? 16.938 -20.438 -27.359 1 93.75 280 GLY A N 1
ATOM 2201 C CA . GLY A 1 280 ? 17.656 -21.703 -27.344 1 93.75 280 GLY A CA 1
ATOM 2202 C C . GLY A 1 280 ? 17.609 -22.391 -26 1 93.75 280 GLY A C 1
ATOM 2203 O O . GLY A 1 280 ? 16.875 -21.969 -25.109 1 93.75 280 GLY A O 1
ATOM 2204 N N . GLU A 1 281 ? 18.328 -23.5 -26.016 1 94.25 281 GLU A N 1
ATOM 2205 C CA . GLU A 1 281 ? 18.391 -24.25 -24.766 1 94.25 281 GLU A CA 1
ATOM 2206 C C . GLU A 1 281 ? 18.906 -23.375 -23.625 1 94.25 281 GLU A C 1
ATOM 2208 O O . GLU A 1 281 ? 19.922 -22.688 -23.781 1 94.25 281 GLU A O 1
ATOM 2213 N N . THR A 1 282 ? 18.219 -23.375 -22.547 1 93.12 282 THR A N 1
ATOM 2214 C CA . THR A 1 282 ? 18.578 -22.547 -21.406 1 93.12 282 THR A CA 1
ATOM 2215 C C . THR A 1 282 ? 18.578 -23.375 -20.125 1 93.12 282 THR A C 1
ATOM 2217 O O . THR A 1 282 ? 17.531 -23.828 -19.672 1 93.12 282 THR A O 1
ATOM 2220 N N . PRO A 1 283 ? 19.734 -23.562 -19.562 1 94.56 283 PRO A N 1
ATOM 2221 C CA . PRO A 1 283 ? 19.812 -24.297 -18.297 1 94.56 283 PRO A CA 1
ATOM 2222 C C . PRO A 1 283 ? 19.406 -23.453 -17.094 1 94.56 283 PRO A C 1
ATOM 2224 O O . PRO A 1 283 ? 19.688 -22.25 -17.047 1 94.56 283 PRO A O 1
ATOM 2227 N N . ILE A 1 284 ? 18.672 -24.016 -16.141 1 92.25 284 ILE A N 1
ATOM 2228 C CA . ILE A 1 284 ? 18.344 -23.422 -14.852 1 92.25 284 ILE A CA 1
ATOM 2229 C C . ILE A 1 284 ? 18.781 -24.344 -13.719 1 92.25 284 ILE A C 1
ATOM 2231 O O . ILE A 1 284 ? 18.391 -25.516 -13.688 1 92.25 284 ILE A O 1
ATOM 2235 N N . SER A 1 285 ? 19.547 -23.844 -12.797 1 91.31 285 SER A N 1
ATOM 2236 C CA . SER A 1 285 ? 20.109 -24.656 -11.734 1 91.31 285 SER A CA 1
ATOM 2237 C C . SER A 1 285 ? 19.062 -25.016 -10.688 1 91.31 285 SER A C 1
ATOM 2239 O O . SER A 1 285 ? 18.078 -24.281 -10.516 1 91.31 285 SER A O 1
ATOM 2241 N N . TRP A 1 286 ? 19.328 -26.125 -9.953 1 90.81 286 TRP A N 1
ATOM 2242 C CA . TRP A 1 286 ? 18.453 -26.516 -8.844 1 90.81 286 TRP A CA 1
ATOM 2243 C C . TRP A 1 286 ? 18.438 -25.438 -7.766 1 90.81 286 TRP A C 1
ATOM 2245 O O . TRP A 1 286 ? 17.406 -25.203 -7.133 1 90.81 286 TRP A O 1
ATOM 2255 N N . THR A 1 287 ? 19.5 -24.766 -7.605 1 86.44 287 THR A N 1
ATOM 2256 C CA . THR A 1 287 ? 19.594 -23.688 -6.629 1 86.44 287 THR A CA 1
ATOM 2257 C C . THR A 1 287 ? 18.672 -22.531 -7.004 1 86.44 287 THR A C 1
ATOM 2259 O O . THR A 1 287 ? 17.953 -22 -6.152 1 86.44 287 THR A O 1
ATOM 2262 N N . ALA A 1 288 ? 18.656 -22.172 -8.266 1 84.88 288 ALA A N 1
ATOM 2263 C CA . ALA A 1 288 ? 17.797 -21.094 -8.75 1 84.88 288 ALA A CA 1
ATOM 2264 C C . ALA A 1 288 ? 16.328 -21.484 -8.617 1 84.88 288 ALA A C 1
ATOM 2266 O O . ALA A 1 288 ? 15.492 -20.656 -8.211 1 84.88 288 ALA A O 1
ATOM 2267 N N . LEU A 1 289 ? 16.031 -22.75 -8.914 1 89.19 289 LEU A N 1
ATOM 2268 C CA . LEU A 1 289 ? 14.672 -23.25 -8.797 1 89.19 289 LEU A CA 1
ATOM 2269 C C . LEU A 1 289 ? 14.219 -23.25 -7.34 1 89.19 289 LEU A C 1
ATOM 2271 O O . LEU A 1 289 ? 13.07 -22.906 -7.039 1 89.19 289 LEU A O 1
ATOM 2275 N N . TRP A 1 290 ? 15.102 -23.625 -6.52 1 87.69 290 TRP A N 1
ATOM 2276 C CA . TRP A 1 290 ? 14.805 -23.656 -5.09 1 87.69 290 TRP A CA 1
ATOM 2277 C C . TRP A 1 290 ? 14.508 -22.266 -4.566 1 87.69 290 TRP A C 1
ATOM 2279 O O . TRP A 1 290 ? 13.57 -22.0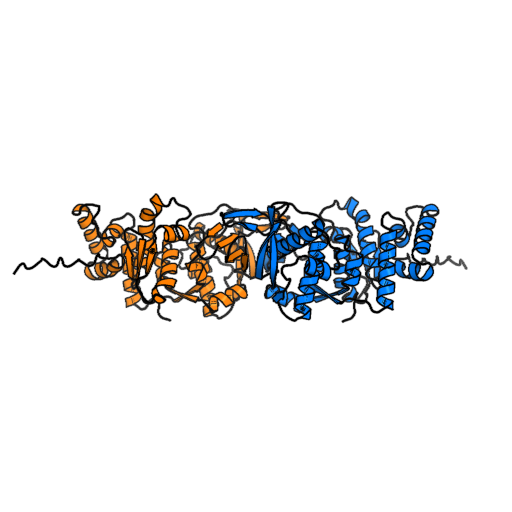62 -3.789 1 87.69 290 TRP A O 1
ATOM 2289 N N . ARG A 1 291 ? 15.203 -21.266 -4.973 1 81.25 291 ARG A N 1
ATOM 2290 C CA . ARG A 1 291 ? 14.992 -19.891 -4.547 1 81.25 291 ARG A CA 1
ATOM 2291 C C . ARG A 1 291 ? 13.633 -19.375 -4.992 1 81.25 291 ARG A C 1
ATOM 2293 O O . ARG A 1 291 ? 12.984 -18.609 -4.277 1 81.25 291 ARG A O 1
ATOM 2300 N N . GLN A 1 292 ? 13.242 -19.875 -6.043 1 83.12 292 GLN A N 1
ATOM 2301 C CA . GLN A 1 292 ? 12 -19.375 -6.621 1 83.12 292 GLN A CA 1
ATOM 2302 C C . GLN A 1 292 ? 10.797 -20.141 -6.094 1 83.12 292 GLN A C 1
ATOM 2304 O O . GLN A 1 292 ? 9.75 -19.562 -5.809 1 83.12 292 GLN A O 1
ATOM 2309 N N . PHE A 1 293 ? 10.938 -21.516 -5.938 1 86.25 293 PHE A N 1
ATOM 2310 C CA . PHE A 1 293 ? 9.773 -22.359 -5.684 1 86.25 293 PHE A CA 1
ATOM 2311 C C . PHE A 1 293 ? 9.875 -23.031 -4.324 1 86.25 293 PHE A C 1
ATOM 2313 O O . PHE A 1 293 ? 8.922 -23.672 -3.863 1 86.25 293 PHE A O 1
ATOM 2320 N N . GLY A 1 294 ? 11.031 -23.047 -3.664 1 73.06 294 GLY A N 1
ATOM 2321 C CA . GLY A 1 294 ? 11.289 -24 -2.596 1 73.06 294 GLY A CA 1
ATOM 2322 C C . GLY A 1 294 ? 11.547 -23.344 -1.254 1 73.06 294 GLY A C 1
ATOM 2323 O O . GLY A 1 294 ? 12.031 -23.984 -0.321 1 73.06 294 GLY A O 1
ATOM 2324 N N . ARG A 1 295 ? 11.266 -22.188 -0.995 1 65.56 295 ARG A N 1
ATOM 2325 C CA . ARG A 1 295 ? 11.758 -21.484 0.186 1 65.56 295 ARG A CA 1
ATOM 2326 C C . ARG A 1 295 ? 11.172 -22.078 1.462 1 65.56 295 ARG A C 1
ATOM 2328 O O . ARG A 1 295 ? 11.773 -21.969 2.535 1 65.56 295 ARG A O 1
ATOM 2335 N N . GLU A 1 296 ? 10.258 -22.75 1.261 1 68.25 296 GLU A N 1
ATOM 2336 C CA . GLU A 1 296 ? 9.617 -23.344 2.436 1 68.25 296 GLU A CA 1
ATOM 2337 C C . GLU A 1 296 ? 10.281 -24.656 2.824 1 68.25 296 GLU A C 1
ATOM 2339 O O . GLU A 1 296 ? 9.961 -25.234 3.863 1 68.25 296 GLU A O 1
ATOM 2344 N N . LYS A 1 297 ? 11.336 -25.062 1.993 1 68.19 297 LYS A N 1
ATOM 2345 C CA . LYS A 1 297 ? 11.961 -26.359 2.193 1 68.19 297 LYS A CA 1
ATOM 2346 C C . LYS A 1 297 ? 13.477 -26.266 2.119 1 68.19 297 LYS A C 1
ATOM 2348 O O . LYS A 1 297 ? 14.023 -25.25 1.698 1 68.19 297 LYS A O 1
ATOM 2353 N N . LEU A 1 298 ? 14.125 -27.312 2.637 1 77 298 LEU A N 1
ATOM 2354 C CA . LEU A 1 298 ? 15.562 -27.453 2.455 1 77 298 LEU A CA 1
ATOM 2355 C C . LEU A 1 298 ? 15.898 -27.797 1.01 1 77 298 LEU A C 1
ATOM 2357 O O . LEU A 1 298 ? 15.172 -28.562 0.368 1 77 298 LEU A O 1
ATOM 2361 N N . LEU A 1 299 ? 17 -27.312 0.554 1 78.75 299 LEU A N 1
ATOM 2362 C CA . LEU A 1 299 ? 17.453 -27.547 -0.813 1 78.75 299 LEU A CA 1
ATOM 2363 C C . LEU A 1 299 ? 17.625 -29.031 -1.076 1 78.75 299 LEU A C 1
ATOM 2365 O O . LEU A 1 299 ? 17.281 -29.531 -2.152 1 78.75 299 LEU A O 1
ATOM 2369 N N . ARG A 1 300 ? 18.078 -29.75 -0.072 1 79.44 300 ARG A N 1
ATOM 2370 C CA . ARG A 1 300 ? 18.406 -31.156 -0.242 1 79.44 300 ARG A CA 1
ATOM 2371 C C . ARG A 1 300 ? 17.156 -31.984 -0.554 1 79.44 300 ARG A C 1
ATOM 2373 O O . ARG A 1 300 ? 17.234 -32.969 -1.276 1 79.44 300 ARG A O 1
ATOM 2380 N N . THR A 1 301 ? 16.031 -31.531 -0.088 1 86.19 301 THR A N 1
ATOM 2381 C CA . THR A 1 301 ? 14.797 -32.281 -0.299 1 86.19 301 THR A CA 1
ATOM 2382 C C . THR A 1 301 ? 13.969 -31.672 -1.422 1 86.19 301 THR A C 1
ATOM 2384 O O . THR A 1 301 ? 13.016 -32.281 -1.901 1 86.19 301 THR A O 1
ATOM 2387 N N . PHE A 1 302 ? 14.398 -30.562 -1.848 1 89 302 PHE A N 1
ATOM 2388 C CA . PHE A 1 302 ? 13.617 -29.812 -2.82 1 89 302 PHE A CA 1
ATOM 2389 C C . PHE A 1 302 ? 13.531 -30.562 -4.145 1 89 302 PHE A C 1
ATOM 2391 O O . PHE A 1 302 ? 12.453 -30.656 -4.742 1 89 302 PHE A O 1
ATOM 2398 N N . LYS A 1 303 ? 14.641 -31.109 -4.547 1 84.44 303 LYS A N 1
ATOM 2399 C CA . LYS A 1 303 ? 14.688 -31.766 -5.852 1 84.44 303 LYS A CA 1
ATOM 2400 C C . LYS A 1 303 ? 13.641 -32.875 -5.957 1 84.44 303 LYS A C 1
ATOM 2402 O O . LYS A 1 303 ? 12.883 -32.906 -6.926 1 84.44 303 LYS A O 1
ATOM 2407 N N . ALA A 1 304 ? 13.609 -33.625 -5 1 83.94 304 ALA A N 1
ATOM 2408 C CA . ALA A 1 304 ? 12.672 -34.75 -4.988 1 83.94 304 ALA A CA 1
ATOM 2409 C C . ALA A 1 304 ? 11.234 -34.25 -4.938 1 83.94 304 ALA A C 1
ATOM 2411 O O . ALA A 1 304 ? 10.359 -34.812 -5.621 1 83.94 304 ALA A O 1
ATOM 2412 N N . GLU A 1 305 ? 11.008 -33.219 -4.227 1 87.44 305 GLU A N 1
ATOM 2413 C CA . GLU A 1 305 ? 9.648 -32.719 -4.008 1 87.44 305 GLU A CA 1
ATOM 2414 C C . GLU A 1 305 ? 9.172 -31.906 -5.195 1 87.44 305 GLU A C 1
ATOM 2416 O O . GLU A 1 305 ? 7.965 -31.719 -5.383 1 87.44 305 GLU A O 1
ATOM 2421 N N . PHE A 1 306 ? 10.109 -31.469 -5.898 1 90.62 306 PHE A N 1
ATOM 2422 C CA . PHE A 1 306 ? 9.805 -30.594 -7.027 1 90.62 306 PHE A CA 1
ATOM 2423 C C . PHE A 1 306 ? 9.336 -31.406 -8.227 1 90.62 306 PHE A C 1
ATOM 2425 O O . PHE A 1 306 ? 8.648 -30.891 -9.109 1 90.62 306 PHE A O 1
ATOM 2432 N N . ARG A 1 307 ? 9.578 -32.688 -8.305 1 85.75 307 ARG A N 1
ATOM 2433 C CA . ARG A 1 307 ? 9.352 -33.531 -9.477 1 85.75 307 ARG A CA 1
ATOM 2434 C C . ARG A 1 307 ? 7.863 -33.688 -9.758 1 85.75 307 ARG A C 1
ATOM 2436 O O . ARG A 1 307 ? 7.422 -33.562 -10.906 1 85.75 307 ARG A O 1
ATOM 2443 N N . GLU A 1 308 ? 7.168 -33.906 -8.742 1 88.25 308 GLU A N 1
ATOM 2444 C CA . GLU A 1 308 ? 5.742 -34.156 -8.93 1 88.25 308 GLU A CA 1
ATOM 2445 C C . GLU A 1 308 ? 5.023 -32.906 -9.43 1 88.25 308 GLU A C 1
ATOM 2447 O O . GLU A 1 308 ? 4.316 -32.938 -10.438 1 88.25 308 GLU A O 1
ATOM 2452 N N . PRO A 1 309 ? 5.223 -31.75 -8.719 1 92.44 309 PRO A N 1
ATOM 2453 C CA . PRO A 1 309 ? 4.582 -30.547 -9.242 1 92.44 309 PRO A CA 1
ATOM 2454 C C . PRO A 1 309 ? 5.055 -30.203 -10.656 1 92.44 309 PRO A C 1
ATOM 2456 O O . PRO A 1 309 ? 4.273 -29.688 -11.461 1 92.44 309 PRO A O 1
ATOM 2459 N N . LEU A 1 310 ? 6.238 -30.453 -10.945 1 93.5 310 LEU A N 1
ATOM 2460 C CA . LEU A 1 310 ? 6.754 -30.219 -12.289 1 93.5 310 LEU A CA 1
ATOM 2461 C C . LEU A 1 310 ? 6.043 -31.109 -13.305 1 93.5 310 LEU A C 1
ATOM 2463 O O . LEU A 1 310 ? 5.633 -30.641 -14.367 1 93.5 310 LEU A O 1
ATOM 2467 N N . ALA A 1 311 ? 5.918 -32.375 -12.977 1 91.94 311 ALA A N 1
ATOM 2468 C CA . ALA A 1 311 ? 5.246 -33.312 -13.867 1 91.94 311 ALA A CA 1
ATOM 2469 C C . ALA A 1 311 ? 3.803 -32.875 -14.133 1 91.94 311 ALA A C 1
ATOM 2471 O O . ALA A 1 311 ? 3.314 -33 -15.258 1 91.94 311 ALA A O 1
ATOM 2472 N N . LEU A 1 312 ? 3.17 -32.406 -13.125 1 93.25 312 LEU A N 1
ATOM 2473 C CA . LEU A 1 312 ? 1.799 -31.938 -13.273 1 93.25 312 LEU A CA 1
ATOM 2474 C C . LEU A 1 312 ? 1.736 -30.734 -14.211 1 93.25 312 LEU A C 1
ATOM 2476 O O . LEU A 1 312 ? 0.882 -30.688 -15.102 1 93.25 312 LEU A O 1
ATOM 2480 N N . ALA A 1 313 ? 2.631 -29.812 -14 1 95.69 313 ALA A N 1
ATOM 2481 C CA . ALA A 1 313 ? 2.67 -28.625 -14.852 1 95.69 313 ALA A CA 1
ATOM 2482 C C . ALA A 1 313 ? 2.918 -29 -16.312 1 95.69 313 ALA A C 1
ATOM 2484 O O . ALA A 1 313 ? 2.266 -28.469 -17.203 1 95.69 313 ALA A O 1
ATOM 2485 N N . LEU A 1 314 ? 3.787 -29.953 -16.5 1 93.94 314 LEU A N 1
ATOM 2486 C CA . LEU A 1 314 ? 4.137 -30.375 -17.859 1 93.94 314 LEU A CA 1
ATOM 2487 C C . LEU A 1 314 ? 3 -31.172 -18.484 1 93.94 314 LEU A C 1
ATOM 2489 O O . LEU A 1 314 ? 2.795 -31.125 -19.688 1 93.94 314 LEU A O 1
ATOM 2493 N N . ALA A 1 315 ? 2.311 -31.922 -17.641 1 93.12 315 ALA A N 1
ATOM 2494 C CA . ALA A 1 315 ? 1.133 -32.625 -18.109 1 93.12 315 ALA A CA 1
ATOM 2495 C C . ALA A 1 315 ? 0.057 -31.672 -18.594 1 93.12 315 ALA A C 1
ATOM 2497 O O . ALA A 1 315 ? -0.646 -31.938 -19.562 1 93.12 315 ALA A O 1
ATOM 2498 N N . ALA A 1 316 ? -0.064 -30.562 -17.938 1 94.25 316 ALA A N 1
ATOM 2499 C CA . ALA A 1 316 ? -1.081 -29.562 -18.25 1 94.25 316 ALA A CA 1
ATOM 2500 C C . ALA A 1 316 ? -0.658 -28.719 -19.453 1 94.25 316 ALA A C 1
ATOM 2502 O O . ALA A 1 316 ? -1.504 -28.172 -20.172 1 94.25 316 ALA A O 1
ATOM 2503 N N . TYR A 1 317 ? 0.654 -28.562 -19.625 1 95 317 TYR A N 1
ATOM 2504 C CA . TYR A 1 317 ? 1.241 -27.797 -20.719 1 95 317 TYR A CA 1
ATOM 2505 C C . TYR A 1 317 ? 1.846 -28.719 -21.766 1 95 317 TYR A C 1
ATOM 2507 O O . TYR A 1 317 ? 3.064 -28.891 -21.828 1 95 317 TYR A O 1
ATOM 2515 N N . ARG A 1 318 ? 1.1 -29.094 -22.703 1 89.62 318 ARG A N 1
ATOM 2516 C CA . ARG A 1 318 ? 1.396 -30.188 -23.609 1 89.62 318 ARG A CA 1
ATOM 2517 C C . ARG A 1 318 ? 2.637 -29.891 -24.453 1 89.62 318 ARG A C 1
ATOM 2519 O O . ARG A 1 318 ? 3.482 -30.766 -24.656 1 89.62 318 ARG A O 1
ATOM 2526 N N . ASP A 1 319 ? 2.771 -28.703 -24.875 1 90.44 319 ASP A N 1
ATOM 2527 C CA . ASP A 1 319 ? 3.828 -28.375 -25.828 1 90.44 319 ASP A CA 1
ATOM 2528 C C . ASP A 1 319 ? 5.109 -27.953 -25.109 1 90.44 319 ASP A C 1
ATOM 2530 O O . ASP A 1 319 ? 6.113 -27.641 -25.75 1 90.44 319 ASP A O 1
ATOM 2534 N N . ALA A 1 320 ? 5.047 -27.906 -23.781 1 94.19 320 ALA A N 1
ATOM 2535 C CA . ALA A 1 320 ? 6.227 -27.5 -23.031 1 94.19 320 ALA A CA 1
ATOM 2536 C C . ALA A 1 320 ? 7.348 -28.531 -23.188 1 94.19 320 ALA A C 1
ATOM 2538 O O . ALA A 1 320 ? 7.141 -29.719 -22.969 1 94.19 320 ALA A O 1
ATOM 2539 N N . GLN A 1 321 ? 8.5 -28.078 -23.516 1 92.94 321 GLN A N 1
ATOM 2540 C CA . GLN A 1 321 ? 9.68 -28.922 -23.641 1 92.94 321 GLN A CA 1
ATOM 2541 C C . GLN A 1 321 ? 10.703 -28.609 -22.547 1 92.94 321 GLN A C 1
ATOM 2543 O O . GLN A 1 321 ? 11.352 -27.562 -22.594 1 92.94 321 GLN A O 1
ATOM 2548 N N . VAL A 1 322 ? 10.828 -29.516 -21.625 1 93.88 322 VAL A N 1
ATOM 2549 C CA . VAL A 1 322 ? 11.711 -29.375 -20.484 1 93.88 322 VAL A CA 1
ATOM 2550 C C . VAL A 1 322 ? 12.445 -30.688 -20.219 1 93.88 322 VAL A C 1
ATOM 2552 O O . VAL A 1 322 ? 11.836 -31.75 -20.203 1 93.88 322 VAL A O 1
ATOM 2555 N N . GLN A 1 323 ? 13.727 -30.641 -20.016 1 89.88 323 GLN A N 1
ATOM 2556 C CA . GLN A 1 323 ? 14.539 -31.797 -19.656 1 89.88 323 GLN A CA 1
ATOM 2557 C C . GLN A 1 323 ? 15.008 -31.703 -18.203 1 89.88 323 GLN A C 1
ATOM 2559 O O . GLN A 1 323 ? 15.406 -30.625 -17.75 1 89.88 323 GLN A O 1
ATOM 2564 N N . ILE A 1 324 ? 14.867 -32.812 -17.516 1 88.06 324 ILE A N 1
ATOM 2565 C CA . ILE A 1 324 ? 15.344 -32.844 -16.141 1 88.06 324 ILE A CA 1
ATOM 2566 C C . ILE A 1 324 ? 16.75 -33.438 -16.109 1 88.06 324 ILE A C 1
ATOM 2568 O O . ILE A 1 324 ? 17 -34.531 -16.578 1 88.06 324 ILE A O 1
ATOM 2572 N N . GLY A 1 325 ? 17.656 -32.594 -15.641 1 83.56 325 GLY A N 1
ATOM 2573 C CA . GLY A 1 325 ? 19.031 -33.062 -15.516 1 83.56 325 GLY A CA 1
ATOM 2574 C C . GLY A 1 325 ? 19.516 -33.094 -14.086 1 83.56 325 GLY A C 1
ATOM 2575 O O . GLY A 1 325 ? 18.766 -32.781 -13.156 1 83.56 325 GLY A O 1
ATOM 2576 N N . GLU A 1 326 ? 20.797 -33.531 -13.93 1 86.12 326 GLU A N 1
ATOM 2577 C CA . GLU A 1 326 ? 21.422 -33.625 -12.617 1 86.12 326 GLU A CA 1
ATOM 2578 C C . GLU A 1 326 ? 21.625 -32.25 -11.984 1 86.12 326 GLU A C 1
ATOM 2580 O O . GLU A 1 326 ? 21.484 -32.094 -10.773 1 86.12 326 GLU A O 1
ATOM 2585 N N . ARG A 1 327 ? 21.906 -31.312 -12.773 1 90.88 327 ARG A N 1
ATOM 2586 C CA . ARG A 1 327 ? 22.25 -30 -12.266 1 90.88 327 ARG A CA 1
ATOM 2587 C C . ARG A 1 327 ? 21.031 -29.078 -12.234 1 90.88 327 ARG A C 1
ATOM 2589 O O . ARG A 1 327 ? 21.109 -27.953 -11.719 1 90.88 327 ARG A O 1
ATOM 2596 N N . GLY A 1 328 ? 19.953 -29.469 -12.797 1 91.88 328 GLY A N 1
ATOM 2597 C CA . GLY A 1 328 ? 18.766 -28.656 -12.883 1 91.88 328 GLY A CA 1
ATOM 2598 C C . GLY A 1 328 ? 17.875 -29 -14.062 1 91.88 328 GLY A C 1
ATOM 2599 O O . GLY A 1 328 ? 17.781 -30.156 -14.445 1 91.88 328 GLY A O 1
ATOM 2600 N N . LEU A 1 329 ? 17.188 -28.016 -14.539 1 93.56 329 LEU A N 1
ATOM 2601 C CA . LEU A 1 329 ? 16.344 -28.172 -15.719 1 93.56 329 LEU A CA 1
ATOM 2602 C C . LEU A 1 329 ? 16.984 -27.547 -16.953 1 93.56 329 LEU A C 1
ATOM 2604 O O . LEU A 1 329 ? 17.797 -26.625 -16.812 1 93.56 329 LEU A O 1
ATOM 2608 N N . VAL A 1 330 ? 16.719 -28.109 -18.062 1 94.31 330 VAL A N 1
ATOM 2609 C CA . VAL A 1 330 ? 17.016 -27.469 -19.344 1 94.31 330 VAL A CA 1
ATOM 2610 C C . VAL A 1 330 ? 15.727 -27.109 -20.062 1 94.31 330 VAL A C 1
ATOM 2612 O O . VAL A 1 330 ? 14.945 -28 -20.422 1 94.31 330 VAL A O 1
ATOM 2615 N N . LEU A 1 331 ? 15.508 -25.844 -20.219 1 94.94 331 LEU A N 1
ATOM 2616 C CA . LEU A 1 331 ? 14.32 -25.359 -20.922 1 94.94 331 LEU A CA 1
ATOM 2617 C C . LEU A 1 331 ? 14.586 -25.219 -22.406 1 94.94 331 LEU A C 1
ATOM 2619 O O . LEU A 1 331 ? 15.664 -24.766 -22.812 1 94.94 331 LEU A O 1
ATOM 2623 N N . LEU A 1 332 ? 13.664 -25.656 -23.188 1 95.06 332 LEU A N 1
ATOM 2624 C CA . LEU A 1 332 ? 13.742 -25.5 -24.641 1 95.06 332 LEU A CA 1
ATOM 2625 C C . LEU A 1 332 ? 12.633 -24.594 -25.156 1 95.06 332 LEU A C 1
ATOM 2627 O O . LEU A 1 332 ? 11.531 -24.578 -24.594 1 95.06 332 LEU A O 1
ATOM 2631 N N . PRO A 1 333 ? 12.961 -23.859 -26.234 1 95.31 333 PRO A N 1
ATOM 2632 C CA . PRO A 1 333 ? 11.906 -23.031 -26.812 1 95.31 333 PRO A CA 1
ATOM 2633 C C . PRO A 1 333 ? 10.625 -23.812 -27.094 1 95.31 333 PRO A C 1
ATOM 2635 O O . PRO A 1 333 ? 10.68 -24.906 -27.641 1 95.31 333 PRO A O 1
ATOM 2638 N N . SER A 1 334 ? 9.484 -23.375 -26.656 1 94.75 334 SER A N 1
ATOM 2639 C CA . SER A 1 334 ? 8.172 -23.984 -26.812 1 94.75 334 SER A CA 1
ATOM 2640 C C . SER A 1 334 ? 7.102 -22.938 -27.109 1 94.75 334 SER A C 1
ATOM 2642 O O . SER A 1 334 ? 7.238 -21.781 -26.703 1 94.75 334 SER A O 1
ATOM 2644 N N . PRO A 1 335 ? 6.102 -23.25 -27.891 1 93.62 335 PRO A N 1
ATOM 2645 C CA . PRO A 1 335 ? 4.988 -22.312 -28.062 1 93.62 335 PRO A CA 1
ATOM 2646 C C . PRO A 1 335 ? 4.266 -22.016 -26.734 1 93.62 335 PRO A C 1
ATOM 2648 O O . PRO A 1 335 ? 4.355 -22.812 -25.797 1 93.62 335 PRO A O 1
ATOM 2651 N N . PRO A 1 336 ? 3.574 -20.891 -26.688 1 94.06 336 PRO A N 1
ATOM 2652 C CA . PRO A 1 336 ? 2.781 -20.625 -25.484 1 94.06 336 PRO A CA 1
ATOM 2653 C C . PRO A 1 336 ? 1.666 -21.656 -25.266 1 94.06 336 PRO A C 1
ATOM 2655 O O . PRO A 1 336 ? 1.262 -22.328 -26.219 1 94.06 336 PRO A O 1
ATOM 2658 N N . PRO A 1 337 ? 1.227 -21.844 -24 1 93.06 337 PRO A N 1
ATOM 2659 C CA . PRO A 1 337 ? 0.181 -22.844 -23.734 1 93.06 337 PRO A CA 1
ATOM 2660 C C . PRO A 1 337 ? -1.078 -22.609 -24.562 1 93.06 337 PRO A C 1
ATOM 2662 O O . PRO A 1 337 ? -1.823 -23.547 -24.844 1 93.06 337 PRO A O 1
ATOM 2665 N N . ILE A 1 338 ? -1.345 -21.359 -24.812 1 88.5 338 ILE A N 1
ATOM 2666 C CA . ILE A 1 338 ? -2.498 -21 -25.625 1 88.5 338 ILE A CA 1
ATOM 2667 C C . ILE A 1 338 ? -2.125 -19.875 -26.578 1 88.5 338 ILE A C 1
ATOM 2669 O O . ILE A 1 338 ? -1.421 -18.938 -26.203 1 88.5 338 ILE A O 1
ATOM 2673 N N . GLN A 1 339 ? -2.348 -20.125 -27.938 1 74.31 339 GLN A N 1
ATOM 2674 C CA . GLN A 1 339 ? -2.08 -19.094 -28.922 1 74.31 339 GLN A CA 1
ATOM 2675 C C . GLN A 1 339 ? -3.104 -17.969 -28.844 1 74.31 339 GLN A C 1
ATOM 2677 O O . GLN A 1 339 ? -4.277 -18.203 -28.562 1 74.31 339 GLN A O 1
ATOM 2682 N N . ARG A 1 340 ? -2.572 -16.625 -28.859 1 65.44 340 ARG A N 1
ATOM 2683 C CA . ARG A 1 340 ? -3.469 -15.469 -28.906 1 65.44 340 ARG A CA 1
ATOM 2684 C C . ARG A 1 340 ? -4.332 -15.484 -30.156 1 65.44 340 ARG A C 1
ATOM 2686 O O . ARG A 1 340 ? -3.92 -16.016 -31.188 1 65.44 340 ARG A O 1
ATOM 2693 N N . MET B 1 1 ? -39.344 55.812 32.156 1 25.94 1 MET B N 1
ATOM 2694 C CA . MET B 1 1 ? -38.594 55.719 30.875 1 25.94 1 MET B CA 1
ATOM 2695 C C . MET B 1 1 ? -37.219 55.094 31.109 1 25.94 1 MET B C 1
ATOM 2697 O O . MET B 1 1 ? -36.281 55.781 31.516 1 25.94 1 MET B O 1
ATOM 2701 N N . SER B 1 2 ? -37.125 53.875 31.625 1 27.14 2 SER B N 1
ATOM 2702 C CA . SER B 1 2 ? -36.031 53.125 32.219 1 27.14 2 SER B CA 1
ATOM 2703 C C . SER B 1 2 ? -35.031 52.688 31.156 1 27.14 2 SER B C 1
ATOM 2705 O O . SER B 1 2 ? -35.406 52.062 30.156 1 27.14 2 SER B O 1
ATOM 2707 N N . GLN B 1 3 ? -34.031 53.5 30.828 1 21.8 3 GLN B N 1
ATOM 2708 C CA . GLN B 1 3 ? -32.938 53.25 29.891 1 21.8 3 GLN B CA 1
ATOM 2709 C C . GLN B 1 3 ? -32.188 51.969 30.25 1 21.8 3 GLN B C 1
ATOM 2711 O O . GLN B 1 3 ? -31.469 51.938 31.25 1 21.8 3 GLN B O 1
ATOM 2716 N N . ALA B 1 4 ? -32.812 50.812 30.078 1 32.72 4 ALA B N 1
ATOM 2717 C CA . ALA B 1 4 ? -32.125 49.531 30.188 1 32.72 4 ALA B CA 1
ATOM 2718 C C . ALA B 1 4 ? -30.734 49.625 29.562 1 32.72 4 ALA B C 1
ATOM 2720 O O . ALA B 1 4 ? -30.594 50.031 28.406 1 32.72 4 ALA B O 1
ATOM 2721 N N . LYS B 1 5 ? -29.719 49.688 30.297 1 34.38 5 LYS B N 1
ATOM 2722 C CA . LYS B 1 5 ? -28.281 49.656 30.047 1 34.38 5 LYS B CA 1
ATOM 2723 C C . LYS B 1 5 ? -27.938 48.562 29.016 1 34.38 5 LYS B C 1
ATOM 2725 O O . LYS B 1 5 ? -28.156 47.375 29.266 1 34.38 5 LYS B O 1
ATOM 2730 N N . ARG B 1 6 ? -28.109 48.844 27.75 1 30.12 6 ARG B N 1
ATOM 2731 C CA . ARG B 1 6 ? -27.578 48 26.672 1 30.12 6 ARG B CA 1
ATOM 2732 C C . ARG B 1 6 ? -26.125 47.625 26.953 1 30.12 6 ARG B C 1
ATOM 2734 O O . ARG B 1 6 ? -25.234 48.5 26.875 1 30.12 6 ARG B O 1
ATOM 2741 N N . ALA B 1 7 ? -25.938 46.75 27.781 1 34.34 7 ALA B N 1
ATOM 2742 C CA . ALA B 1 7 ? -24.578 46.25 27.922 1 34.34 7 ALA B CA 1
ATOM 2743 C C . ALA B 1 7 ? -23.938 45.969 26.562 1 34.34 7 ALA B C 1
ATOM 2745 O O . ALA B 1 7 ? -24.469 45.188 25.781 1 34.34 7 ALA B O 1
ATOM 2746 N N . THR B 1 8 ? -23.328 46.938 25.984 1 29.31 8 THR B N 1
ATOM 2747 C CA . THR B 1 8 ? -22.438 46.75 24.828 1 29.31 8 THR B CA 1
ATOM 2748 C C . THR B 1 8 ? -21.594 45.5 24.969 1 29.31 8 THR B C 1
ATOM 2750 O O . THR B 1 8 ? -20.812 45.375 25.922 1 29.31 8 THR B O 1
ATOM 2753 N N . HIS B 1 9 ? -22.141 44.312 24.75 1 31.72 9 HIS B N 1
ATOM 2754 C CA . HIS B 1 9 ? -21.359 43.094 24.672 1 31.72 9 HIS B CA 1
ATOM 2755 C C . HIS B 1 9 ? -20.016 43.312 24.016 1 31.72 9 HIS B C 1
ATOM 2757 O O . HIS B 1 9 ? -19.953 43.75 22.859 1 31.72 9 HIS B O 1
ATOM 2763 N N . LEU B 1 10 ? -19.078 43.875 24.703 1 33 10 LEU B N 1
ATOM 2764 C CA . LEU B 1 10 ? -17.703 43.875 24.188 1 33 10 LEU B CA 1
ATOM 2765 C C . LEU B 1 10 ? -17.422 42.656 23.344 1 33 10 LEU B C 1
ATOM 2767 O O . LEU B 1 10 ? -17.75 41.531 23.75 1 33 10 LEU B O 1
ATOM 2771 N N . PRO B 1 11 ? -17.297 42.812 22.078 1 34.94 11 PRO B N 1
ATOM 2772 C CA . PRO B 1 11 ? -16.938 41.656 21.25 1 34.94 11 PRO B CA 1
ATOM 2773 C C . PRO B 1 11 ? -15.898 40.75 21.922 1 34.94 11 PRO B C 1
ATOM 2775 O O . PRO B 1 11 ? -14.953 41.25 22.547 1 34.94 11 PRO B O 1
ATOM 2778 N N . HIS B 1 12 ? -16.266 39.781 22.609 1 38.81 12 HIS B N 1
ATOM 2779 C CA . HIS B 1 12 ? -15.297 38.812 23.109 1 38.81 12 HIS B CA 1
ATOM 2780 C C . HIS B 1 12 ? -14.07 38.719 22.203 1 38.81 12 HIS B C 1
ATOM 2782 O O . HIS B 1 12 ? -14.188 38.375 21.031 1 38.81 12 HIS B O 1
ATOM 2788 N N . PRO B 1 13 ? -13.055 39.5 22.5 1 42.72 13 PRO B N 1
ATOM 2789 C CA . PRO B 1 13 ? -11.859 39.5 21.656 1 42.72 13 PRO B CA 1
ATOM 2790 C C . PRO B 1 13 ? -11.359 38.062 21.391 1 42.72 13 PRO B C 1
ATOM 2792 O O . PRO B 1 13 ? -10.969 37.375 22.328 1 42.72 13 PRO B O 1
ATOM 2795 N N . ASP B 1 14 ? -11.898 37.438 20.344 1 59.69 14 ASP B N 1
ATOM 2796 C CA . ASP B 1 14 ? -11.633 36.125 19.734 1 59.69 14 ASP B CA 1
ATOM 2797 C C . ASP B 1 14 ? -10.188 36.031 19.25 1 59.69 14 ASP B C 1
ATOM 2799 O O . ASP B 1 14 ? -9.469 37.031 19.219 1 59.69 14 ASP B O 1
ATOM 2803 N N . LEU B 1 15 ? -9.555 34.938 19.359 1 58.66 15 LEU B N 1
ATOM 2804 C CA . LEU B 1 15 ? -8.18 34.656 18.984 1 58.66 15 LEU B CA 1
ATOM 2805 C C . LEU B 1 15 ? -7.801 35.375 17.688 1 58.66 15 LEU B C 1
ATOM 2807 O O . LEU B 1 15 ? -6.621 35.594 17.406 1 58.66 15 LEU B O 1
ATOM 2811 N N . PHE B 1 16 ? -8.852 35.969 17.125 1 58.84 16 PHE B N 1
ATOM 2812 C CA . PHE B 1 16 ? -8.523 36.562 15.828 1 58.84 16 PHE B CA 1
ATOM 2813 C C . PHE B 1 16 ? -8.078 38.031 16.016 1 58.84 16 PHE B C 1
ATOM 2815 O O . PHE B 1 16 ? -7.508 38.625 15.094 1 58.84 16 PHE B O 1
ATOM 2822 N N . ALA B 1 17 ? -8.07 38.531 17.375 1 70.5 17 ALA B N 1
ATOM 2823 C CA . ALA B 1 17 ? -7.742 39.938 17.625 1 70.5 17 ALA B CA 1
ATOM 2824 C C . ALA B 1 17 ? -6.242 40.125 17.844 1 70.5 17 ALA B C 1
ATOM 2826 O O . ALA B 1 17 ? -5.766 41.25 18 1 70.5 17 ALA B O 1
ATOM 2827 N N . VAL B 1 18 ? -5.555 39.062 17.781 1 77.94 18 VAL B N 1
ATOM 2828 C CA . VAL B 1 18 ? -4.137 39.156 18.109 1 77.94 18 VAL B CA 1
ATOM 2829 C C . VAL B 1 18 ? -3.424 40.062 17.125 1 77.94 18 VAL B C 1
ATOM 2831 O O . VAL B 1 18 ? -2.582 40.875 17.516 1 77.94 18 VAL B O 1
ATOM 2834 N N . HIS B 1 19 ? -3.738 40.094 15.953 1 82.88 19 HIS B N 1
ATOM 2835 C CA . HIS B 1 19 ? -3.072 40.906 14.93 1 82.88 19 HIS B CA 1
ATOM 2836 C C . HIS B 1 19 ? -3.359 42.375 15.117 1 82.88 19 HIS B C 1
ATOM 2838 O O . HIS B 1 19 ? -2.471 43.219 14.93 1 82.88 19 HIS B O 1
ATOM 2844 N N . ALA B 1 20 ? -4.566 42.625 15.555 1 81.12 20 ALA B N 1
ATOM 2845 C CA . ALA B 1 20 ? -4.93 44.031 15.828 1 81.12 20 ALA B CA 1
ATOM 2846 C C . ALA B 1 20 ? -4.129 44.594 17 1 81.12 20 ALA B C 1
ATOM 2848 O O . ALA B 1 20 ? -3.646 45.719 16.938 1 81.12 20 ALA B O 1
ATOM 2849 N N . HIS B 1 21 ? -3.969 43.844 18.062 1 81.25 21 HIS B N 1
ATOM 2850 C CA . HIS B 1 21 ? -3.184 44.25 19.219 1 81.25 21 HIS B CA 1
ATOM 2851 C C . HIS B 1 21 ? -1.727 44.5 18.844 1 81.25 21 HIS B C 1
ATOM 2853 O O . HIS B 1 21 ? -1.12 45.469 19.281 1 81.25 21 HIS B O 1
ATOM 2859 N N . LEU B 1 22 ? -1.231 43.688 18.016 1 82.94 22 LEU B N 1
ATOM 2860 C CA . LEU B 1 22 ? 0.163 43.75 17.594 1 82.94 22 LEU B CA 1
ATOM 2861 C C . LEU B 1 22 ? 0.385 44.969 16.703 1 82.94 22 LEU B C 1
ATOM 2863 O O . LEU B 1 22 ? 1.41 45.656 16.812 1 82.94 22 LEU B O 1
ATOM 2867 N N . SER B 1 23 ? -0.54 45.281 15.859 1 84.75 23 SER B N 1
ATOM 2868 C CA . SER B 1 23 ? -0.44 46.469 14.992 1 84.75 23 SER B CA 1
ATOM 2869 C C . SER B 1 23 ? -0.468 47.75 15.797 1 84.75 23 SER B C 1
ATOM 2871 O O . SER B 1 23 ? 0.219 48.719 15.453 1 84.75 23 SER B O 1
ATOM 2873 N N . ALA B 1 24 ? -1.153 47.719 16.953 1 83 24 ALA B N 1
ATOM 2874 C CA . ALA B 1 24 ? -1.339 48.906 17.781 1 83 24 ALA B CA 1
ATOM 2875 C C . ALA B 1 24 ? -0.192 49.062 18.766 1 83 24 ALA B C 1
ATOM 2877 O O . ALA B 1 24 ? 0.242 50.188 19.047 1 83 24 ALA B O 1
ATOM 2878 N N . HIS B 1 25 ? 0.374 47.969 19.297 1 83.44 25 HIS B N 1
ATOM 2879 C CA . HIS B 1 25 ? 1.235 48.094 20.469 1 83.44 25 HIS B CA 1
ATOM 2880 C C . HIS B 1 25 ? 2.584 47.438 20.234 1 83.44 25 HIS B C 1
ATOM 2882 O O . HIS B 1 25 ? 3.486 47.5 21.062 1 83.44 25 HIS B O 1
ATOM 2888 N N . GLY B 1 26 ? 2.752 46.781 18.984 1 81.06 26 GLY B N 1
ATOM 2889 C CA . GLY B 1 26 ? 3.955 46 18.781 1 81.06 26 GLY B CA 1
ATOM 2890 C C . GLY B 1 26 ? 3.994 44.719 19.609 1 81.06 26 GLY B C 1
ATOM 2891 O O . GLY B 1 26 ? 3.1 44.469 20.422 1 81.06 26 GLY B O 1
ATOM 2892 N N . VAL B 1 27 ? 4.953 43.969 19.453 1 82.38 27 VAL B N 1
ATOM 2893 C CA . VAL B 1 27 ? 5.059 42.656 20.109 1 82.38 27 VAL B CA 1
ATOM 2894 C C . VAL B 1 27 ? 5.227 42.844 21.625 1 82.38 27 VAL B C 1
ATOM 2896 O O . VAL B 1 27 ? 4.453 42.312 22.406 1 82.38 27 VAL B O 1
ATOM 2899 N N . GLU B 1 28 ? 6.227 43.688 22.016 1 85.75 28 GLU B N 1
ATOM 2900 C CA . GLU B 1 28 ? 6.512 43.875 23.438 1 85.75 28 GLU B CA 1
ATOM 2901 C C . GLU B 1 28 ? 5.332 44.531 24.141 1 85.75 28 GLU B C 1
ATOM 2903 O O . GLU B 1 28 ? 4.969 44.125 25.25 1 85.75 28 GLU B O 1
ATOM 2908 N N . GLY B 1 29 ? 4.766 45.5 23.5 1 82.56 29 GLY B N 1
ATOM 2909 C CA . GLY B 1 29 ? 3.602 46.125 24.094 1 82.56 29 GLY B CA 1
ATOM 2910 C C . GLY B 1 29 ? 2.428 45.188 24.281 1 82.56 29 GLY B C 1
ATOM 2911 O O . GLY B 1 29 ? 1.746 45.25 25.297 1 82.56 29 GLY B O 1
ATOM 2912 N N . THR B 1 30 ? 2.215 44.406 23.25 1 82.88 30 THR B N 1
ATOM 2913 C CA . THR B 1 30 ? 1.111 43.438 23.297 1 82.88 30 THR B CA 1
ATOM 2914 C C . THR B 1 30 ? 1.319 42.438 24.422 1 82.88 30 THR B C 1
ATOM 2916 O O . THR B 1 30 ? 0.379 42.094 25.141 1 82.88 30 THR B O 1
ATOM 2919 N N . LEU B 1 31 ? 2.498 42 24.641 1 84.44 31 LEU B N 1
ATOM 2920 C CA . LEU B 1 31 ? 2.805 41.031 25.688 1 84.44 31 LEU B CA 1
ATOM 2921 C C . LEU B 1 31 ? 2.67 41.656 27.062 1 84.44 31 LEU B C 1
ATOM 2923 O O . LEU B 1 31 ? 2.154 41.031 28 1 84.44 31 LEU B O 1
ATOM 2927 N N . GLU B 1 32 ? 3.176 42.812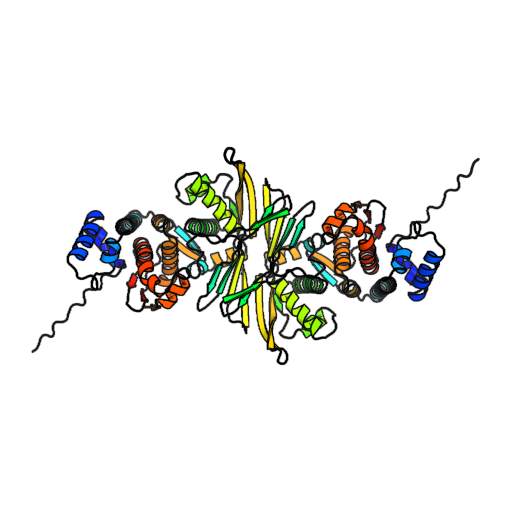 27.188 1 83.62 32 GLU B N 1
ATOM 2928 C CA . GLU B 1 32 ? 3.064 43.5 28.453 1 83.62 32 GLU B CA 1
ATOM 2929 C C . GLU B 1 32 ? 1.603 43.719 28.844 1 83.62 32 GLU B C 1
ATOM 2931 O O . GLU B 1 32 ? 1.232 43.594 30.016 1 83.62 32 GLU B O 1
ATOM 2936 N N . GLU B 1 33 ? 0.883 44.125 27.875 1 80.19 33 GLU B N 1
ATOM 2937 C CA . GLU B 1 33 ? -0.544 44.312 28.109 1 80.19 33 GLU B CA 1
ATOM 2938 C C . GLU B 1 33 ? -1.196 43.031 28.578 1 80.19 33 GLU B C 1
ATOM 2940 O O . GLU B 1 33 ? -2.018 43.031 29.5 1 80.19 33 GLU B O 1
ATOM 2945 N N . ALA B 1 34 ? -0.907 41.969 27.906 1 82.5 34 ALA B N 1
ATOM 2946 C CA . ALA B 1 34 ? -1.488 40.688 28.25 1 82.5 34 ALA B CA 1
ATOM 2947 C C . ALA B 1 34 ? -1.133 40.281 29.688 1 82.5 34 ALA B C 1
ATOM 2949 O O . ALA B 1 34 ? -1.987 39.812 30.438 1 82.5 34 ALA B O 1
ATOM 2950 N N . ARG B 1 35 ? 0.08 40.5 30.094 1 79 35 ARG B N 1
ATOM 2951 C CA . ARG B 1 35 ? 0.52 40.188 31.453 1 79 35 ARG B CA 1
ATOM 2952 C C . ARG B 1 35 ? -0.202 41.062 32.469 1 79 35 ARG B C 1
ATOM 2954 O O . ARG B 1 35 ? -0.587 40.594 33.531 1 79 35 ARG B O 1
ATOM 2961 N N . ALA B 1 36 ? -0.375 42.25 32.125 1 77.12 36 ALA B N 1
ATOM 2962 C CA . ALA B 1 36 ? -1.046 43.188 33.031 1 77.12 36 ALA B CA 1
ATOM 2963 C C . ALA B 1 36 ? -2.498 42.781 33.25 1 77.12 36 ALA B C 1
ATOM 2965 O O . ALA B 1 36 ? -2.996 42.875 34.375 1 77.12 36 ALA B O 1
ATOM 2966 N N . VAL B 1 37 ? -3.082 42.406 32.188 1 73.62 37 VAL B N 1
ATOM 2967 C CA . VAL B 1 37 ? -4.492 42.031 32.25 1 73.62 37 VAL B CA 1
ATOM 2968 C C . VAL B 1 37 ? -4.648 40.781 33.156 1 73.62 37 VAL B C 1
ATOM 2970 O O . VAL B 1 37 ? -5.617 40.656 33.906 1 73.62 37 VAL B O 1
ATOM 2973 N N . VAL B 1 38 ? -3.715 39.875 33.062 1 72.19 38 VAL B N 1
ATOM 2974 C CA . VAL B 1 38 ? -3.768 38.656 33.875 1 72.19 38 VAL B CA 1
ATOM 2975 C C . VAL B 1 38 ? -3.633 39 35.344 1 72.19 38 VAL B C 1
ATOM 2977 O O . VAL B 1 38 ? -4.281 38.375 36.188 1 72.19 38 VAL B O 1
ATOM 2980 N N . TRP B 1 39 ? -2.775 39.938 35.656 1 70.5 39 TRP B N 1
ATOM 2981 C CA . TRP B 1 39 ? -2.533 40.344 37.031 1 70.5 39 TRP B CA 1
ATOM 2982 C C . TRP B 1 39 ? -3.736 41.094 37.594 1 70.5 39 TRP B C 1
ATOM 2984 O O . TRP B 1 39 ? -3.984 41.062 38.812 1 70.5 39 TRP B O 1
ATOM 2994 N N . THR B 1 40 ? -4.469 41.688 36.719 1 69.12 40 THR B N 1
ATOM 2995 C CA . THR B 1 40 ? -5.535 42.562 37.219 1 69.12 40 THR B CA 1
ATOM 2996 C C . THR B 1 40 ? -6.891 41.844 37.094 1 69.12 40 THR B C 1
ATOM 2998 O O . THR B 1 40 ? -7.883 42.312 37.656 1 69.12 40 THR B O 1
ATOM 3001 N N . SER B 1 41 ? -6.941 40.875 36.219 1 62.56 41 SER B N 1
ATOM 3002 C CA . SER B 1 41 ? -8.25 40.312 35.969 1 62.56 41 SER B CA 1
ATOM 3003 C C . SER B 1 41 ? -8.406 38.969 36.688 1 62.56 41 SER B C 1
ATOM 3005 O O . SER B 1 41 ? -7.422 38.281 36.969 1 62.56 41 SER B O 1
ATOM 3007 N N . GLU B 1 42 ? -9.617 38.656 37.188 1 56.94 42 GLU B N 1
ATOM 3008 C CA . GLU B 1 42 ? -9.93 37.344 37.719 1 56.94 42 GLU B CA 1
ATOM 3009 C C . GLU B 1 42 ? -9.859 36.281 36.625 1 56.94 42 GLU B C 1
ATOM 3011 O O . GLU B 1 42 ? -10.234 36.531 35.469 1 56.94 42 GLU B O 1
ATOM 3016 N N . ALA B 1 43 ? -9.211 35.156 36.781 1 55.59 43 ALA B N 1
ATOM 3017 C CA . ALA B 1 43 ? -8.781 34.062 35.906 1 55.59 43 ALA B CA 1
ATOM 3018 C C . ALA B 1 43 ? -9.891 33.688 34.938 1 55.59 43 ALA B C 1
ATOM 3020 O O . ALA B 1 43 ? -9.648 33.531 33.719 1 55.59 43 ALA B O 1
ATOM 3021 N N . PRO B 1 44 ? -11.188 33.594 35.406 1 54.88 44 PRO B N 1
ATOM 3022 C CA . PRO B 1 44 ? -12.211 32.969 34.531 1 54.88 44 PRO B CA 1
ATOM 3023 C C . PRO B 1 44 ? -12.664 33.906 33.406 1 54.88 44 PRO B C 1
ATOM 3025 O O . PRO B 1 44 ? -13.25 33.438 32.438 1 54.88 44 PRO B O 1
ATOM 3028 N N . THR B 1 45 ? -12.211 35.219 33.469 1 61.41 45 THR B N 1
ATOM 3029 C CA . THR B 1 45 ? -12.828 36.188 32.562 1 61.41 45 THR B CA 1
ATOM 3030 C C . THR B 1 45 ? -11.805 36.688 31.547 1 61.41 45 THR B C 1
ATOM 3032 O O . THR B 1 45 ? -12.078 37.625 30.797 1 61.41 45 THR B O 1
ATOM 3035 N N . LEU B 1 46 ? -10.758 36.094 31.516 1 68.38 46 LEU B N 1
ATOM 3036 C CA . LEU B 1 46 ? -9.711 36.625 30.641 1 68.38 46 LEU B CA 1
ATOM 3037 C C . LEU B 1 46 ? -10.016 36.312 29.188 1 68.38 46 LEU B C 1
ATOM 3039 O O . LEU B 1 46 ? -10.328 35.156 28.828 1 68.38 46 LEU B O 1
ATOM 3043 N N . PRO B 1 47 ? -10.023 37.406 28.391 1 76.06 47 PRO B N 1
ATOM 3044 C CA . PRO B 1 47 ? -10.172 37.156 26.953 1 76.06 47 PRO B CA 1
ATOM 3045 C C . PRO B 1 47 ? -9.164 36.125 26.438 1 76.06 47 PRO B C 1
ATOM 3047 O O . PRO B 1 47 ? -8.023 36.094 26.906 1 76.06 47 PRO B O 1
ATOM 3050 N N . PRO B 1 48 ? -9.656 35.312 25.609 1 77.31 48 PRO B N 1
ATOM 3051 C CA . PRO B 1 48 ? -8.82 34.219 25.094 1 77.31 48 PRO B CA 1
ATOM 3052 C C . PRO B 1 48 ? -7.484 34.719 24.531 1 77.31 48 PRO B C 1
ATOM 3054 O O . PRO B 1 48 ? -6.465 34.031 24.703 1 77.31 48 PRO B O 1
ATOM 3057 N N . VAL B 1 49 ? -7.465 35.875 23.938 1 78.94 49 VAL B N 1
ATOM 3058 C CA . VAL B 1 49 ? -6.234 36.406 23.344 1 78.94 49 VAL B CA 1
ATOM 3059 C C . VAL B 1 49 ? -5.211 36.688 24.438 1 78.94 49 VAL B C 1
ATOM 3061 O O . VAL B 1 49 ? -4.031 36.344 24.297 1 78.94 49 VAL B O 1
ATOM 3064 N N . HIS B 1 50 ? -5.598 37.25 25.453 1 79.5 50 HIS B N 1
ATOM 3065 C CA . HIS B 1 50 ? -4.691 37.594 26.547 1 79.5 50 HIS B CA 1
ATOM 3066 C C . HIS B 1 50 ? -4.211 36.344 27.266 1 79.5 50 HIS B C 1
ATOM 3068 O O . HIS B 1 50 ? -3.057 36.281 27.688 1 79.5 50 HIS B O 1
ATOM 3074 N N . ARG B 1 51 ? -5.078 35.469 27.344 1 80.56 51 ARG B N 1
ATOM 3075 C CA . ARG B 1 51 ? -4.699 34.188 27.969 1 80.56 51 ARG B CA 1
ATOM 3076 C C . ARG B 1 51 ? -3.613 33.5 27.156 1 80.56 51 ARG B C 1
ATOM 3078 O O . ARG B 1 51 ? -2.639 33 27.719 1 80.56 51 ARG B O 1
ATOM 3085 N N . ALA B 1 52 ? -3.838 33.531 25.891 1 80.94 52 ALA B N 1
ATOM 3086 C CA . ALA B 1 52 ? -2.867 32.875 25 1 80.94 52 ALA B CA 1
ATOM 3087 C C . ALA B 1 52 ? -1.526 33.625 25.047 1 80.94 52 ALA B C 1
ATOM 3089 O O . ALA B 1 52 ? -0.471 32.969 25.109 1 80.94 52 ALA B O 1
ATOM 3090 N N . LEU B 1 53 ? -1.519 34.875 25.109 1 84.31 53 LEU B N 1
ATOM 3091 C CA . LEU B 1 53 ? -0.316 35.688 25.031 1 84.31 53 LEU B CA 1
ATOM 3092 C C . LEU B 1 53 ? 0.43 35.688 26.359 1 84.31 53 LEU B C 1
ATOM 3094 O O . LEU B 1 53 ? 1.631 35.969 26.406 1 84.31 53 LEU B O 1
ATOM 3098 N N . SER B 1 54 ? -0.302 35.438 27.359 1 80.19 54 SER B N 1
ATOM 3099 C CA . SER B 1 54 ? 0.316 35.469 28.688 1 80.19 54 SER B CA 1
ATOM 3100 C C . SER B 1 54 ? 0.898 34.094 29.047 1 80.19 54 SER B C 1
ATOM 3102 O O . SER B 1 54 ? 1.608 33.969 30.047 1 80.19 54 SER B O 1
ATOM 3104 N N . GLY B 1 55 ? 0.55 33.156 28.281 1 80.38 55 GLY B N 1
ATOM 3105 C CA . GLY B 1 55 ? 1.023 31.812 28.562 1 80.38 55 GLY B CA 1
ATOM 3106 C C . GLY B 1 55 ? 2.479 31.594 28.188 1 80.38 55 GLY B C 1
ATOM 3107 O O . GLY B 1 55 ? 3.154 32.531 27.75 1 80.38 55 GLY B O 1
ATOM 3108 N N . ARG B 1 56 ? 2.955 30.375 28.375 1 80.62 56 ARG B N 1
ATOM 3109 C CA . ARG B 1 56 ? 4.348 30 28.172 1 80.62 56 ARG B CA 1
ATOM 3110 C C . ARG B 1 56 ? 4.793 30.297 26.734 1 80.62 56 ARG B C 1
ATOM 3112 O O . ARG B 1 56 ? 5.941 30.672 26.5 1 80.62 56 ARG B O 1
ATOM 3119 N N . ASN B 1 57 ? 3.873 30.25 25.828 1 85.12 57 ASN B N 1
ATOM 3120 C CA . ASN B 1 57 ? 4.23 30.438 24.422 1 85.12 57 ASN B CA 1
ATOM 3121 C C . ASN B 1 57 ? 3.736 31.781 23.891 1 85.12 57 ASN B C 1
ATOM 3123 O O . ASN B 1 57 ? 3.607 31.969 22.688 1 85.12 57 ASN B O 1
ATOM 3127 N N . GLY B 1 58 ? 3.441 32.625 24.797 1 86.44 58 GLY B N 1
ATOM 3128 C CA . GLY B 1 58 ? 2.918 33.938 24.406 1 86.44 58 GLY B CA 1
ATOM 3129 C C . GLY B 1 58 ? 3.82 34.688 23.438 1 86.44 58 GLY B C 1
ATOM 3130 O O . GLY B 1 58 ? 3.344 35.25 22.469 1 86.44 58 GLY B O 1
ATOM 3131 N N . ARG B 1 59 ? 5.035 34.625 23.75 1 87.81 59 ARG B N 1
ATOM 3132 C CA . ARG B 1 59 ? 5.992 35.312 22.875 1 87.81 59 ARG B CA 1
ATOM 3133 C C . ARG B 1 59 ? 5.973 34.688 21.469 1 87.81 59 ARG B C 1
ATOM 3135 O O . ARG B 1 59 ? 5.961 35.406 20.484 1 87.81 59 ARG B O 1
ATOM 3142 N N . ARG B 1 60 ? 5.938 33.406 21.391 1 89.19 60 ARG B N 1
ATOM 3143 C CA . ARG B 1 60 ? 5.922 32.719 20.109 1 89.19 60 ARG B CA 1
ATOM 3144 C C . ARG B 1 60 ? 4.66 33.062 19.312 1 89.19 60 ARG B C 1
ATOM 3146 O O . ARG B 1 60 ? 4.715 33.281 18.109 1 89.19 60 ARG B O 1
ATOM 3153 N N . ILE B 1 61 ? 3.604 33.125 20.016 1 90.56 61 ILE B N 1
ATOM 3154 C CA . ILE B 1 61 ? 2.332 33.469 19.391 1 90.56 61 ILE B CA 1
ATOM 3155 C C . ILE B 1 61 ? 2.404 34.906 18.844 1 90.56 61 ILE B C 1
ATOM 3157 O O . ILE B 1 61 ? 2.025 35.156 17.703 1 90.56 61 ILE B O 1
ATOM 3161 N N . ALA B 1 62 ? 2.924 35.781 19.656 1 90.31 62 ALA B N 1
ATOM 3162 C CA . ALA B 1 62 ? 3.047 37.188 19.25 1 90.31 62 ALA B CA 1
ATOM 3163 C C . ALA B 1 62 ? 3.982 37.312 18.047 1 90.31 62 ALA B C 1
ATOM 3165 O O . ALA B 1 62 ? 3.678 38.031 17.094 1 90.31 62 ALA B O 1
ATOM 3166 N N . ASP B 1 63 ? 5.059 36.625 18.094 1 90.06 63 ASP B N 1
ATOM 3167 C CA . ASP B 1 63 ? 6.016 36.688 17 1 90.06 63 ASP B CA 1
ATOM 3168 C C . ASP B 1 63 ? 5.398 36.125 15.711 1 90.06 63 ASP B C 1
ATOM 3170 O O . ASP B 1 63 ? 5.605 36.688 14.633 1 90.06 63 ASP B O 1
ATOM 3174 N N . THR B 1 64 ? 4.691 35.062 15.836 1 91.5 64 THR B N 1
ATOM 3175 C CA . THR B 1 64 ? 4.023 34.438 14.695 1 91.5 64 THR B CA 1
ATOM 3176 C C . THR B 1 64 ? 3.012 35.406 14.086 1 91.5 64 THR B C 1
ATOM 3178 O O . THR B 1 64 ? 2.963 35.594 12.867 1 91.5 64 THR B O 1
ATOM 3181 N N . ALA B 1 65 ? 2.27 36.031 14.953 1 91.38 65 ALA B N 1
ATOM 3182 C CA . ALA B 1 65 ? 1.27 37 14.484 1 91.38 65 ALA B CA 1
ATOM 3183 C C . ALA B 1 65 ? 1.931 38.188 13.812 1 91.38 65 ALA B C 1
ATOM 3185 O O . ALA B 1 65 ? 1.433 38.688 12.805 1 91.38 65 ALA B O 1
ATOM 3186 N N . SER B 1 66 ? 2.986 38.625 14.438 1 89.94 66 SER B N 1
ATOM 3187 C CA . SER B 1 66 ? 3.75 39.719 13.828 1 89.94 66 SER B CA 1
ATOM 3188 C C . SER B 1 66 ? 4.281 39.312 12.453 1 89.94 66 SER B C 1
ATOM 3190 O O . SER B 1 66 ? 4.234 40.125 11.516 1 89.94 66 SER B O 1
ATOM 3192 N N . GLY B 1 67 ? 4.77 38.125 12.383 1 89.31 67 GLY B N 1
ATOM 3193 C CA . GLY B 1 67 ? 5.223 37.594 11.102 1 89.31 67 GLY B CA 1
ATOM 3194 C C . GLY B 1 67 ? 4.141 37.594 10.039 1 89.31 67 GLY B C 1
ATOM 3195 O O . GLY B 1 67 ? 4.406 37.906 8.875 1 89.31 67 GLY B O 1
ATOM 3196 N N . ALA B 1 68 ? 2.986 37.312 10.43 1 89.88 68 ALA B N 1
ATOM 3197 C CA . ALA B 1 68 ? 1.86 37.312 9.5 1 89.88 68 ALA B CA 1
ATOM 3198 C C . ALA B 1 68 ? 1.566 38.688 8.969 1 89.88 68 ALA B C 1
ATOM 3200 O O . ALA B 1 68 ? 1.273 38.875 7.781 1 89.88 68 ALA B O 1
ATOM 3201 N N . ILE B 1 69 ? 1.659 39.625 9.852 1 88.56 69 ILE B N 1
ATOM 3202 C CA . ILE B 1 69 ? 1.421 41.031 9.469 1 88.56 69 ILE B CA 1
ATOM 3203 C C . ILE B 1 69 ? 2.479 41.469 8.461 1 88.56 69 ILE B C 1
ATOM 3205 O O . ILE B 1 69 ? 2.15 42.062 7.422 1 88.56 69 ILE B O 1
ATOM 3209 N N . VAL B 1 70 ? 3.66 41.125 8.758 1 88.81 70 VAL B N 1
ATOM 3210 C CA . VAL B 1 70 ? 4.777 41.531 7.902 1 88.81 70 VAL B CA 1
ATOM 3211 C C . VAL B 1 70 ? 4.66 40.844 6.543 1 88.81 70 VAL B C 1
ATOM 3213 O O . VAL B 1 70 ? 4.852 41.469 5.504 1 88.81 70 VAL B O 1
ATOM 3216 N N . ARG B 1 71 ? 4.391 39.625 6.547 1 89.19 71 ARG B N 1
ATOM 3217 C CA . ARG B 1 71 ? 4.254 38.844 5.32 1 89.19 71 ARG B CA 1
ATOM 3218 C C . ARG B 1 71 ? 3.174 39.438 4.414 1 89.19 71 ARG B C 1
ATOM 3220 O O . ARG B 1 71 ? 3.342 39.469 3.195 1 89.19 71 ARG B O 1
ATOM 3227 N N . GLU B 1 72 ? 2.121 39.844 5.023 1 85.31 72 GLU B N 1
ATOM 3228 C CA . GLU B 1 72 ? 1.046 40.469 4.25 1 85.31 72 GLU B CA 1
ATOM 3229 C C . GLU B 1 72 ? 1.48 41.812 3.678 1 85.31 72 GLU B C 1
ATOM 3231 O O . GLU B 1 72 ? 1.234 42.094 2.506 1 85.31 72 GLU B O 1
ATOM 3236 N N . ALA B 1 73 ? 2.09 42.531 4.504 1 88.31 73 ALA B N 1
ATOM 3237 C CA . ALA B 1 73 ? 2.529 43.875 4.102 1 88.31 73 ALA B CA 1
ATOM 3238 C C . ALA B 1 73 ? 3.578 43.781 2.996 1 88.31 73 ALA B C 1
ATOM 3240 O O . ALA B 1 73 ? 3.6 44.625 2.092 1 88.31 73 ALA B O 1
ATOM 3241 N N . GLU B 1 74 ? 4.348 42.75 3.006 1 90.81 74 GLU B N 1
ATOM 3242 C CA . GLU B 1 74 ? 5.461 42.625 2.07 1 90.81 74 GLU B CA 1
ATOM 3243 C C . GLU B 1 74 ? 5.117 41.688 0.924 1 90.81 74 GLU B C 1
ATOM 3245 O O . GLU B 1 74 ? 5.957 41.406 0.064 1 90.81 74 GLU B O 1
ATOM 3250 N N . TRP B 1 75 ? 4 41.156 0.938 1 87.38 75 TRP B N 1
ATOM 3251 C CA . TRP B 1 75 ? 3.59 40.219 -0.074 1 87.38 75 TRP B CA 1
ATOM 3252 C C . TRP B 1 75 ? 4.582 39.031 -0.153 1 87.38 75 TRP B C 1
ATOM 3254 O O . TRP B 1 75 ? 5.004 38.656 -1.243 1 87.38 75 TRP B O 1
ATOM 3264 N N . ALA B 1 76 ? 5.02 38.594 1.005 1 89.69 76 ALA B N 1
ATOM 3265 C CA . ALA B 1 76 ? 6.055 37.562 1.112 1 89.69 76 ALA B CA 1
ATOM 3266 C C . ALA B 1 76 ? 5.445 36.188 1.351 1 89.69 76 ALA B C 1
ATOM 3268 O O . ALA B 1 76 ? 6.031 35.375 2.045 1 89.69 76 ALA B O 1
ATOM 3269 N N . HIS B 1 77 ? 4.273 36 0.823 1 91.12 77 HIS B N 1
ATOM 3270 C CA . HIS B 1 77 ? 3.639 34.688 0.917 1 91.12 77 HIS B CA 1
ATOM 3271 C C . HIS B 1 77 ? 4.312 33.688 -0.009 1 91.12 77 HIS B C 1
ATOM 3273 O O . HIS B 1 77 ? 4.898 34.062 -1.025 1 91.12 77 HIS B O 1
ATOM 3279 N N . GLU B 1 78 ? 4.289 32.5 0.487 1 93 78 GLU B N 1
ATOM 3280 C CA . GLU B 1 78 ? 4.77 31.375 -0.329 1 93 78 GLU B CA 1
ATOM 3281 C C . GLU B 1 78 ? 3.686 30.328 -0.523 1 93 78 GLU B C 1
ATOM 3283 O O . GLU B 1 78 ? 3.355 29.578 0.408 1 93 78 GLU B O 1
ATOM 3288 N N . LEU B 1 79 ? 3.211 30.234 -1.739 1 94.56 79 LEU B N 1
ATOM 3289 C CA . LEU B 1 79 ? 2.088 29.359 -2.029 1 94.56 79 LEU B CA 1
ATOM 3290 C C . LEU B 1 79 ? 2.52 27.891 -1.971 1 94.56 79 LEU B C 1
ATOM 3292 O O . LEU B 1 79 ? 3.578 27.531 -2.492 1 94.56 79 LEU B O 1
ATOM 3296 N N . GLY B 1 80 ? 1.759 27.094 -1.282 1 96.19 80 GLY B N 1
ATOM 3297 C CA . GLY B 1 80 ? 1.847 25.641 -1.263 1 96.19 80 GLY B CA 1
ATOM 3298 C C . GLY B 1 80 ? 0.49 24.969 -1.278 1 96.19 80 GLY B C 1
ATOM 3299 O O . GLY B 1 80 ? -0.543 25.625 -1.356 1 96.19 80 GLY B O 1
ATOM 3300 N N . TYR B 1 81 ? 0.555 23.656 -1.292 1 96.38 81 TYR B N 1
ATOM 3301 C CA . TYR B 1 81 ? -0.691 22.906 -1.36 1 96.38 81 TYR B CA 1
ATOM 3302 C C . TYR B 1 81 ? -0.625 21.656 -0.479 1 96.38 81 TYR B C 1
ATOM 3304 O O . TYR B 1 81 ? 0.458 21.125 -0.236 1 96.38 81 TYR B O 1
ATOM 3312 N N . THR B 1 82 ? -1.735 21.281 -0.041 1 96 82 THR B N 1
ATOM 3313 C CA . THR B 1 82 ? -1.907 19.984 0.613 1 96 82 THR B CA 1
ATOM 3314 C C . THR B 1 82 ? -3.199 19.312 0.154 1 96 82 THR B C 1
ATOM 3316 O O . THR B 1 82 ? -4.16 20 -0.216 1 96 82 THR B O 1
ATOM 3319 N N . TYR B 1 83 ? -3.123 18 0.056 1 93.06 83 TYR B N 1
ATOM 3320 C CA . TYR B 1 83 ? -4.324 17.234 -0.229 1 93.06 83 TYR B CA 1
ATOM 3321 C C . TYR B 1 83 ? -5.344 17.375 0.892 1 93.06 83 TYR B C 1
ATOM 3323 O O . TYR B 1 83 ? -5.004 17.266 2.072 1 93.06 83 TYR B O 1
ATOM 3331 N N . SER B 1 84 ? -6.59 17.594 0.598 1 90.19 84 SER B N 1
ATOM 3332 C CA . SER B 1 84 ? -7.641 17.953 1.545 1 90.19 84 SER B CA 1
ATOM 3333 C C . SER B 1 84 ? -7.832 16.859 2.594 1 90.19 84 SER B C 1
ATOM 3335 O O . SER B 1 84 ? -8.188 17.141 3.738 1 90.19 84 SER B O 1
ATOM 3337 N N . ALA B 1 85 ? -7.543 15.656 2.248 1 83.62 85 ALA B N 1
ATOM 3338 C CA . ALA B 1 85 ? -7.73 14.57 3.207 1 83.62 85 ALA B CA 1
ATOM 3339 C C . ALA B 1 85 ? -6.812 14.734 4.414 1 83.62 85 ALA B C 1
ATOM 3341 O O . ALA B 1 85 ? -7.176 14.367 5.535 1 83.62 85 ALA B O 1
ATOM 3342 N N . TRP B 1 86 ? -5.652 15.344 4.234 1 88.31 86 TRP B N 1
ATOM 3343 C CA . TRP B 1 86 ? -4.695 15.555 5.32 1 88.31 86 TRP B CA 1
ATOM 3344 C C . TRP B 1 86 ? -5.207 16.594 6.309 1 88.31 86 TRP B C 1
ATOM 3346 O O . TRP B 1 86 ? -4.695 16.703 7.426 1 88.31 86 TRP B O 1
ATOM 3356 N N . CYS B 1 87 ? -6.164 17.359 5.914 1 88.5 87 CYS B N 1
ATOM 3357 C CA . CYS B 1 87 ? -6.723 18.391 6.785 1 88.5 87 CYS B CA 1
ATOM 3358 C C . CYS B 1 87 ? -7.699 17.781 7.789 1 88.5 87 CYS B C 1
ATOM 3360 O O . CYS B 1 87 ? -8.055 18.422 8.781 1 88.5 87 CYS B O 1
ATOM 3362 N N . LEU B 1 88 ? -8.109 16.547 7.473 1 78.62 88 LEU B N 1
ATOM 3363 C CA . LEU B 1 88 ? -9.117 15.891 8.297 1 78.62 88 LEU B CA 1
ATOM 3364 C C . LEU B 1 88 ? -8.484 14.805 9.164 1 78.62 88 LEU B C 1
ATOM 3366 O O . LEU B 1 88 ? -9.023 14.453 10.211 1 78.62 88 LEU B O 1
ATOM 3370 N N . ALA B 1 89 ? -7.512 14.219 8.672 1 74.94 89 ALA B N 1
ATOM 3371 C CA . ALA B 1 89 ? -6.867 13.102 9.352 1 74.94 89 ALA B CA 1
ATOM 3372 C C . ALA B 1 89 ? -5.348 13.242 9.32 1 74.94 89 ALA B C 1
ATOM 3374 O O . ALA B 1 89 ? -4.734 13.164 8.25 1 74.94 89 ALA B O 1
ATOM 3375 N N . GLY B 1 90 ? -4.82 13.453 10.539 1 81.56 90 GLY B N 1
ATOM 3376 C CA . GLY B 1 90 ? -3.398 13.758 10.523 1 81.56 90 GLY B CA 1
ATOM 3377 C C . GLY B 1 90 ? -2.535 12.625 11.039 1 81.56 90 GLY B C 1
ATOM 3378 O O . GLY B 1 90 ? -3.051 11.633 11.57 1 81.56 90 GLY B O 1
ATOM 3379 N N . LEU B 1 91 ? -1.277 12.688 10.758 1 92.56 91 LEU B N 1
ATOM 3380 C CA . LEU B 1 91 ? -0.217 11.82 11.25 1 92.56 91 LEU B CA 1
ATOM 3381 C C . LEU B 1 91 ? 0.037 12.055 12.734 1 92.56 91 LEU B C 1
ATOM 3383 O O . LEU B 1 91 ? -0.415 13.062 13.289 1 92.56 91 LEU B O 1
ATOM 3387 N N . PRO B 1 92 ? 0.674 11.141 13.391 1 93.12 92 PRO B N 1
ATOM 3388 C CA . PRO B 1 92 ? 0.979 11.359 14.805 1 93.12 92 PRO B CA 1
ATOM 3389 C C . PRO B 1 92 ? 1.796 12.625 15.047 1 93.12 92 PRO B C 1
ATOM 3391 O O . PRO B 1 92 ? 2.674 12.961 14.25 1 93.12 92 PRO B O 1
ATOM 3394 N N . HIS B 1 93 ? 1.485 13.25 16.156 1 92.88 93 HIS B N 1
ATOM 3395 C CA . HIS B 1 93 ? 2.213 14.469 16.484 1 92.88 93 HIS B CA 1
ATOM 3396 C C . HIS B 1 93 ? 3.574 14.148 17.094 1 92.88 93 HIS B C 1
ATOM 3398 O O . HIS B 1 93 ? 4.488 14.969 17.047 1 92.88 93 HIS B O 1
ATOM 3404 N N . ARG B 1 94 ? 3.656 12.969 17.625 1 92.31 94 ARG B N 1
ATOM 3405 C CA . ARG B 1 94 ? 4.898 12.508 18.234 1 92.31 94 ARG B CA 1
ATOM 3406 C C . ARG B 1 94 ? 5.316 11.156 17.672 1 92.31 94 ARG B C 1
ATOM 3408 O O . ARG B 1 94 ? 4.551 10.516 16.938 1 92.31 94 ARG B O 1
ATOM 3415 N N . GLU B 1 95 ? 6.516 10.836 18.047 1 95.38 95 GLU B N 1
ATOM 3416 C CA . GLU B 1 95 ? 7.059 9.57 17.562 1 95.38 95 GLU B CA 1
ATOM 3417 C C . GLU B 1 95 ? 6.152 8.406 17.938 1 95.38 95 GLU B C 1
ATOM 3419 O O . GLU B 1 95 ? 5.645 8.336 19.062 1 95.38 95 GLU B O 1
ATOM 3424 N N . HIS B 1 96 ? 5.914 7.602 16.984 1 94.12 96 HIS B N 1
ATOM 3425 C CA . HIS B 1 96 ? 5.105 6.391 17.109 1 94.12 96 HIS B CA 1
ATOM 3426 C C . HIS B 1 96 ? 5.98 5.141 17.078 1 94.12 96 HIS B C 1
ATOM 3428 O O . HIS B 1 96 ? 7.012 5.121 16.406 1 94.12 96 HIS B O 1
ATOM 3434 N N . PRO B 1 97 ? 5.637 4.156 17.859 1 95.81 97 PRO B N 1
ATOM 3435 C CA . PRO B 1 97 ? 6.484 2.961 17.875 1 95.81 97 PRO B CA 1
ATOM 3436 C C . PRO B 1 97 ? 6.609 2.322 16.484 1 95.81 97 PRO B C 1
ATOM 3438 O O . PRO B 1 97 ? 5.633 2.268 15.734 1 95.81 97 PRO B O 1
ATOM 3441 N N . ALA B 1 98 ? 7.812 1.806 16.266 1 96.69 98 ALA B N 1
ATOM 3442 C CA . ALA B 1 98 ? 8.078 1.128 14.992 1 96.69 98 ALA B CA 1
ATOM 3443 C C . ALA B 1 98 ? 7.168 -0.086 14.82 1 96.69 98 ALA B C 1
ATOM 3445 O O . ALA B 1 98 ? 6.93 -0.83 15.773 1 96.69 98 ALA B O 1
ATOM 3446 N N . GLY B 1 99 ? 6.645 -0.253 13.625 1 95.75 99 GLY B N 1
ATOM 3447 C CA . GLY B 1 99 ? 5.852 -1.424 13.297 1 95.75 99 GLY B CA 1
ATOM 3448 C C . GLY B 1 99 ? 4.391 -1.286 13.688 1 95.75 99 GLY B C 1
ATOM 3449 O O . GLY B 1 99 ? 3.566 -2.135 13.336 1 95.75 99 GLY B O 1
ATOM 3450 N N . GLU B 1 100 ? 4.078 -0.174 14.32 1 95.12 100 GLU B N 1
ATOM 3451 C CA . GLU B 1 100 ? 2.709 -0.024 14.797 1 95.12 100 GLU B CA 1
ATOM 3452 C C . GLU B 1 100 ? 1.894 0.872 13.867 1 95.12 100 GLU B C 1
ATOM 3454 O O . GLU B 1 100 ? 2.383 1.903 13.406 1 95.12 100 GLU B O 1
ATOM 3459 N N . ASP B 1 101 ? 0.672 0.41 13.664 1 94.94 101 ASP B N 1
ATOM 3460 C CA . ASP B 1 101 ? -0.255 1.168 12.828 1 94.94 101 ASP B CA 1
ATOM 3461 C C . ASP B 1 101 ? -0.749 2.418 13.555 1 94.94 101 ASP B C 1
ATOM 3463 O O . ASP B 1 101 ? -0.688 2.496 14.781 1 94.94 101 ASP B O 1
ATOM 3467 N N . TRP B 1 102 ? -1.116 3.404 12.781 1 93.62 102 TRP B N 1
ATOM 3468 C CA . TRP B 1 102 ? -1.773 4.613 13.273 1 93.62 102 TRP B CA 1
ATOM 3469 C C . TRP B 1 102 ? -3.201 4.707 12.742 1 93.62 102 TRP B C 1
ATOM 3471 O O . TRP B 1 102 ? -3.42 4.695 11.531 1 93.62 102 TRP B O 1
ATOM 3481 N N . LEU B 1 103 ? -4.172 4.695 13.656 1 90.69 103 LEU B N 1
ATOM 3482 C CA . LEU B 1 103 ? -5.582 4.707 13.281 1 90.69 103 LEU B CA 1
ATOM 3483 C C . LEU B 1 103 ? -6.254 6 13.727 1 90.69 103 LEU B C 1
ATOM 3485 O O . LEU B 1 103 ? -6.125 6.402 14.891 1 90.69 103 LEU B O 1
ATOM 3489 N N . ILE B 1 104 ? -6.902 6.637 12.766 1 82.44 104 ILE B N 1
ATOM 3490 C CA . ILE B 1 104 ? -7.727 7.801 13.062 1 82.44 104 ILE B CA 1
ATOM 3491 C C . ILE B 1 104 ? -9.164 7.535 12.625 1 82.44 104 ILE B C 1
ATOM 3493 O O . ILE B 1 104 ? -9.414 7.102 11.5 1 82.44 104 ILE B O 1
ATOM 3497 N N . ALA B 1 105 ? -10.031 7.699 13.484 1 78.62 105 ALA B N 1
ATOM 3498 C CA . ALA B 1 105 ? -11.445 7.527 13.164 1 78.62 105 ALA B CA 1
ATOM 3499 C C . ALA B 1 105 ? -12.211 8.828 13.344 1 78.62 105 ALA B C 1
ATOM 3501 O O . ALA B 1 105 ? -12.094 9.484 14.383 1 78.62 105 ALA B O 1
ATOM 3502 N N . THR B 1 106 ? -12.758 9.258 12.336 1 69.75 106 THR B N 1
ATOM 3503 C CA . THR B 1 106 ? -13.695 10.375 12.391 1 69.75 106 THR B CA 1
ATOM 3504 C C . THR B 1 106 ? -15.133 9.891 12.227 1 69.75 106 THR B C 1
ATOM 3506 O O . THR B 1 106 ? -15.375 8.688 12.133 1 69.75 106 THR B O 1
ATOM 3509 N N . ASP B 1 107 ? -16.047 10.812 12.227 1 67.38 107 ASP B N 1
ATOM 3510 C CA . ASP B 1 107 ? -17.453 10.445 12.039 1 67.38 107 ASP B CA 1
ATOM 3511 C C . ASP B 1 107 ? -17.703 9.969 10.609 1 67.38 107 ASP B C 1
ATOM 3513 O O . ASP B 1 107 ? -18.656 9.227 10.359 1 67.38 107 ASP B O 1
ATOM 3517 N N . TYR B 1 108 ? -16.844 10.336 9.781 1 68.38 108 TYR B N 1
ATOM 3518 C CA . TYR B 1 108 ? -17.125 10.102 8.367 1 68.38 108 TYR B CA 1
ATOM 3519 C C . TYR B 1 108 ? -16.281 8.953 7.832 1 68.38 108 TYR B C 1
ATOM 3521 O O . TYR B 1 108 ? -16.719 8.188 6.973 1 68.38 108 TYR B O 1
ATOM 3529 N N . ALA B 1 109 ? -15.062 8.883 8.336 1 76.69 109 ALA B N 1
ATOM 3530 C CA . ALA B 1 109 ? -14.141 7.922 7.734 1 76.69 109 ALA B CA 1
ATOM 3531 C C . ALA B 1 109 ? -13.078 7.48 8.742 1 76.69 109 ALA B C 1
ATOM 3533 O O . ALA B 1 109 ? -12.867 8.141 9.758 1 76.69 109 ALA B O 1
ATOM 3534 N N . GLN B 1 110 ? -12.633 6.34 8.469 1 85.38 110 GLN B N 1
ATOM 3535 C CA . GLN B 1 110 ? -11.469 5.844 9.203 1 85.38 110 GLN B CA 1
ATOM 3536 C C . GLN B 1 110 ? -10.234 5.812 8.312 1 85.38 110 GLN B C 1
ATOM 3538 O O . GLN B 1 110 ? -10.297 5.387 7.156 1 85.38 110 GLN B O 1
ATOM 3543 N N . LEU B 1 111 ? -9.18 6.336 8.859 1 89.12 111 LEU B N 1
ATOM 3544 C CA . LEU B 1 111 ? -7.902 6.297 8.156 1 89.12 111 LEU B CA 1
ATOM 3545 C C . LEU B 1 111 ? -6.906 5.406 8.891 1 89.12 111 LEU B C 1
ATOM 3547 O O . LEU B 1 111 ? -6.602 5.648 10.062 1 89.12 111 LEU B O 1
ATOM 3551 N N . LEU B 1 112 ? -6.477 4.402 8.227 1 93.44 112 LEU B N 1
ATOM 3552 C CA . LEU B 1 112 ? -5.422 3.531 8.734 1 93.44 112 LEU B CA 1
ATOM 3553 C C . LEU B 1 112 ? -4.098 3.822 8.039 1 93.44 112 LEU B C 1
ATOM 3555 O O . LEU B 1 112 ? -3.988 3.688 6.816 1 93.44 112 LEU B O 1
ATOM 3559 N N . VAL B 1 113 ? -3.119 4.281 8.805 1 95.38 113 VAL B N 1
ATOM 3560 C CA . VAL B 1 113 ? -1.757 4.465 8.312 1 95.38 113 VAL B CA 1
ATOM 3561 C C . VAL B 1 113 ? -0.874 3.314 8.789 1 95.38 113 VAL B C 1
ATOM 3563 O O . VAL B 1 113 ? -0.78 3.053 9.992 1 95.38 113 VAL B O 1
ATOM 3566 N N . ARG B 1 114 ? -0.257 2.662 7.895 1 96.69 114 ARG B N 1
ATOM 3567 C CA . ARG B 1 114 ? 0.632 1.561 8.25 1 96.69 114 ARG B CA 1
ATOM 3568 C C . ARG B 1 114 ? 2.07 1.863 7.844 1 96.69 114 ARG B C 1
ATOM 3570 O O . ARG B 1 114 ? 2.322 2.299 6.719 1 96.69 114 ARG B O 1
ATOM 3577 N N . PRO B 1 115 ? 2.977 1.599 8.789 1 97.38 115 PRO B N 1
ATOM 3578 C CA . PRO B 1 115 ? 4.379 1.871 8.469 1 97.38 115 PRO B CA 1
ATOM 3579 C C . PRO B 1 115 ? 4.961 0.875 7.465 1 97.38 115 PRO B C 1
ATOM 3581 O O . PRO B 1 115 ? 4.441 -0.235 7.32 1 97.38 115 PRO B O 1
ATOM 3584 N N . GLY B 1 116 ? 5.98 1.293 6.754 1 95.94 116 GLY B N 1
ATOM 3585 C CA . GLY B 1 116 ? 6.707 0.405 5.863 1 95.94 116 GLY B CA 1
ATOM 3586 C C . GLY B 1 116 ? 7.754 -0.43 6.574 1 95.94 116 GLY B C 1
ATOM 3587 O O . GLY B 1 116 ? 7.891 -0.357 7.797 1 95.94 116 GLY B O 1
ATOM 3588 N N . VAL B 1 117 ? 8.391 -1.248 5.762 1 95.56 117 VAL B N 1
ATOM 3589 C CA . VAL B 1 117 ? 9.469 -2.111 6.234 1 95.56 117 VAL B CA 1
ATOM 3590 C C . VAL B 1 117 ? 10.68 -1.965 5.316 1 95.56 117 VAL B C 1
ATOM 3592 O O . VAL B 1 117 ? 10.539 -1.84 4.102 1 95.56 117 VAL B O 1
ATOM 3595 N N . ARG B 1 118 ? 11.789 -1.911 5.98 1 92.69 118 ARG B N 1
ATOM 3596 C CA . ARG B 1 118 ? 13.047 -1.965 5.242 1 92.69 118 ARG B CA 1
ATOM 3597 C C . ARG B 1 118 ? 13.578 -3.393 5.168 1 92.69 118 ARG B C 1
ATOM 3599 O O . ARG B 1 118 ? 13.773 -4.043 6.199 1 92.69 118 ARG B O 1
ATOM 3606 N N . VAL B 1 119 ? 13.75 -3.838 3.914 1 91.19 119 VAL B N 1
ATOM 3607 C CA . VAL B 1 119 ? 14.328 -5.164 3.73 1 91.19 119 VAL B CA 1
ATOM 3608 C C . VAL B 1 119 ? 15.797 -5.039 3.33 1 91.19 119 VAL B C 1
ATOM 3610 O O . VAL B 1 119 ? 16.109 -4.41 2.32 1 91.19 119 VAL B O 1
ATOM 3613 N N . LEU B 1 120 ? 16.609 -5.645 4.094 1 88.25 120 LEU B N 1
ATOM 3614 C CA . LEU B 1 120 ? 18.047 -5.59 3.818 1 88.25 120 LEU B CA 1
ATOM 3615 C C . LEU B 1 120 ? 18.469 -6.727 2.891 1 88.25 120 LEU B C 1
ATOM 3617 O O . LEU B 1 120 ? 17.672 -7.641 2.629 1 88.25 120 LEU B O 1
ATOM 3621 N N . ASP B 1 121 ? 19.656 -6.633 2.387 1 82.62 121 ASP B N 1
ATOM 3622 C CA . ASP B 1 121 ? 20.156 -7.598 1.411 1 82.62 121 ASP B CA 1
ATOM 3623 C C . ASP B 1 121 ? 20.234 -9 2.018 1 82.62 121 ASP B C 1
ATOM 3625 O O . ASP B 1 121 ? 20.109 -10 1.31 1 82.62 121 ASP B O 1
ATOM 3629 N N . ASP B 1 122 ? 20.453 -9.055 3.322 1 82.38 122 ASP B N 1
ATOM 3630 C CA . ASP B 1 122 ? 20.562 -10.359 3.967 1 82.38 122 ASP B CA 1
ATOM 3631 C C . ASP B 1 122 ? 19.188 -10.93 4.297 1 82.38 122 ASP B C 1
ATOM 3633 O O . ASP B 1 122 ? 19.078 -11.984 4.93 1 82.38 122 ASP B O 1
ATOM 3637 N N . GLY B 1 123 ? 18.219 -10.219 3.961 1 81.62 123 GLY B N 1
ATOM 3638 C CA . GLY B 1 123 ? 16.859 -10.695 4.148 1 81.62 123 GLY B CA 1
ATOM 3639 C C . GLY B 1 123 ? 16.219 -10.227 5.441 1 81.62 123 GLY B C 1
ATOM 3640 O O . GLY B 1 123 ? 15.023 -10.406 5.66 1 81.62 123 GLY B O 1
ATOM 3641 N N . SER B 1 124 ? 17.062 -9.641 6.211 1 89.5 124 SER B N 1
ATOM 3642 C CA . SER B 1 124 ? 16.5 -9.125 7.461 1 89.5 124 SER B CA 1
ATOM 3643 C C . SER B 1 124 ? 15.594 -7.926 7.211 1 89.5 124 SER B C 1
ATOM 3645 O O . SER B 1 124 ? 15.758 -7.219 6.215 1 89.5 124 SER B O 1
ATOM 3647 N N . ARG B 1 125 ? 14.664 -7.816 8.164 1 90.25 125 ARG B N 1
ATOM 3648 C CA . ARG B 1 125 ? 13.664 -6.758 8.023 1 90.25 125 ARG B CA 1
ATOM 3649 C C . ARG B 1 125 ? 13.719 -5.797 9.211 1 90.25 125 ARG B C 1
ATOM 3651 O O . ARG B 1 125 ? 13.891 -6.223 10.352 1 90.25 125 ARG B O 1
ATOM 3658 N N . GLU B 1 126 ? 13.633 -4.566 8.883 1 92.88 126 GLU B N 1
ATOM 3659 C CA . GLU B 1 126 ? 13.523 -3.518 9.891 1 92.88 126 GLU B CA 1
ATOM 3660 C C . GLU B 1 126 ? 12.188 -2.785 9.781 1 92.88 126 GLU B C 1
ATOM 3662 O O . GLU B 1 126 ? 11.883 -2.197 8.742 1 92.88 126 GLU B O 1
ATOM 3667 N N . SER B 1 127 ? 11.438 -2.854 10.867 1 95.25 127 SER B N 1
ATOM 3668 C CA . SER B 1 127 ? 10.164 -2.137 10.891 1 95.25 127 SER B CA 1
ATOM 3669 C C . SER B 1 127 ? 10.375 -0.635 11.055 1 95.25 127 SER B C 1
ATOM 3671 O O . SER B 1 127 ? 11.148 -0.2 11.906 1 95.25 127 SER B O 1
ATOM 3673 N N . LEU B 1 128 ? 9.742 0.118 10.266 1 96.69 128 LEU B N 1
ATOM 3674 C CA . LEU B 1 128 ? 9.75 1.569 10.406 1 96.69 128 LEU B CA 1
ATOM 3675 C C . LEU B 1 128 ? 8.555 2.047 11.219 1 96.69 128 LEU B C 1
ATOM 3677 O O . LEU B 1 128 ? 7.621 1.278 11.461 1 96.69 128 LEU B O 1
ATOM 3681 N N . ALA B 1 129 ? 8.641 3.242 11.672 1 97.75 129 ALA B N 1
ATOM 3682 C CA . ALA B 1 129 ? 7.484 3.893 12.281 1 97.75 129 ALA B CA 1
ATOM 3683 C C . ALA B 1 129 ? 6.703 4.703 11.25 1 97.75 129 ALA B C 1
ATOM 3685 O O . ALA B 1 129 ? 7.223 5.023 10.18 1 97.75 129 ALA B O 1
ATOM 3686 N N . VAL B 1 130 ? 5.449 4.953 11.578 1 97.69 130 VAL B N 1
ATOM 3687 C CA . VAL B 1 130 ? 4.707 5.895 10.742 1 97.69 130 VAL B CA 1
ATOM 3688 C C . VAL B 1 130 ? 5.336 7.281 10.844 1 97.69 130 VAL B C 1
ATOM 3690 O O . VAL B 1 130 ? 5.902 7.641 11.883 1 97.69 130 VAL B O 1
ATOM 3693 N N . PRO B 1 131 ? 5.277 8.062 9.734 1 97.5 131 PRO B N 1
ATOM 3694 C CA . PRO B 1 131 ? 5.793 9.438 9.836 1 97.5 131 PRO B CA 1
ATOM 3695 C C . PRO B 1 131 ? 5.102 10.25 10.93 1 97.5 131 PRO B C 1
ATOM 3697 O O . PRO B 1 131 ? 3.93 10.016 11.227 1 97.5 131 PRO B O 1
ATOM 3700 N N . SER B 1 132 ? 5.879 11.141 11.531 1 96.31 132 SER B N 1
ATOM 3701 C CA . SER B 1 132 ? 5.328 11.891 12.656 1 96.31 132 SER B CA 1
ATOM 3702 C C . SER B 1 132 ? 6 13.258 12.797 1 96.31 132 SER B C 1
ATOM 3704 O O . SER B 1 132 ? 7.023 13.516 12.156 1 96.31 132 SER B O 1
ATOM 3706 N N . GLY B 1 133 ? 5.293 14.125 13.492 1 94.88 133 GLY B N 1
ATOM 3707 C CA . GLY B 1 133 ? 5.875 15.406 13.867 1 94.88 133 GLY B CA 1
ATOM 3708 C C . GLY B 1 133 ? 5.824 16.438 12.758 1 94.88 133 GLY B C 1
ATOM 3709 O O . GLY B 1 133 ? 5.125 16.25 11.758 1 94.88 133 GLY B O 1
ATOM 3710 N N . THR B 1 134 ? 6.547 17.5 12.984 1 94.88 134 THR B N 1
ATOM 3711 C CA . THR B 1 134 ? 6.48 18.641 12.07 1 94.88 134 THR B CA 1
ATOM 3712 C C . THR B 1 134 ? 7.195 18.328 10.766 1 94.88 134 THR B C 1
ATOM 3714 O O . THR B 1 134 ? 6.742 18.734 9.688 1 94.88 134 THR B O 1
ATOM 3717 N N . ILE B 1 135 ? 8.234 17.594 10.836 1 95.5 135 ILE B N 1
ATOM 3718 C CA . ILE B 1 135 ? 9.031 17.328 9.648 1 95.5 135 ILE B CA 1
ATOM 3719 C C . ILE B 1 135 ? 8.211 16.547 8.641 1 95.5 135 ILE B C 1
ATOM 3721 O O . ILE B 1 135 ? 8.227 16.828 7.441 1 95.5 135 ILE B O 1
ATOM 3725 N N . ALA B 1 136 ? 7.512 15.57 9.125 1 96.88 136 ALA B N 1
ATOM 3726 C CA . ALA B 1 136 ? 6.656 14.789 8.242 1 96.88 136 ALA B CA 1
ATOM 3727 C C . ALA B 1 136 ? 5.648 15.68 7.52 1 96.88 136 ALA B C 1
ATOM 3729 O O . ALA B 1 136 ? 5.422 15.523 6.316 1 96.88 136 ALA B O 1
ATOM 3730 N N . ARG B 1 137 ? 5.094 16.594 8.242 1 96.38 137 ARG B N 1
ATOM 3731 C CA . ARG B 1 137 ? 4.094 17.5 7.684 1 96.38 137 ARG B CA 1
ATOM 3732 C C . ARG B 1 137 ? 4.723 18.453 6.676 1 96.38 137 ARG B C 1
ATOM 3734 O O . ARG B 1 137 ? 4.164 18.688 5.598 1 96.38 137 ARG B O 1
ATOM 3741 N N . LEU B 1 138 ? 5.871 18.969 7.031 1 96.69 138 LEU B N 1
ATOM 3742 C CA . LEU B 1 138 ? 6.57 19.859 6.121 1 96.69 138 LEU B CA 1
ATOM 3743 C C . LEU B 1 138 ? 6.961 19.141 4.836 1 96.69 138 LEU B C 1
ATOM 3745 O O . LEU B 1 138 ? 6.82 19.688 3.74 1 96.69 138 LEU B O 1
ATOM 3749 N N . LEU B 1 139 ? 7.379 17.938 4.973 1 97.12 139 LEU B N 1
ATOM 3750 C CA . LEU B 1 139 ? 7.75 17.141 3.812 1 97.12 139 LEU B CA 1
ATOM 3751 C C . LEU B 1 139 ? 6.543 16.875 2.914 1 97.12 139 LEU B C 1
ATOM 3753 O O . LEU B 1 139 ? 6.633 17.016 1.692 1 97.12 139 LEU B O 1
ATOM 3757 N N . LEU B 1 140 ? 5.457 16.484 3.525 1 97.44 140 LEU B N 1
ATOM 3758 C CA . LEU B 1 140 ? 4.254 16.203 2.752 1 97.44 140 LEU B CA 1
ATOM 3759 C C . LEU B 1 140 ? 3.797 17.453 1.988 1 97.44 140 LEU B C 1
ATOM 3761 O O . LEU B 1 140 ? 3.469 17.359 0.802 1 97.44 140 LEU B O 1
ATOM 3765 N N . ILE B 1 141 ? 3.805 18.562 2.678 1 97.12 141 ILE B N 1
ATOM 3766 C CA . ILE B 1 141 ? 3.398 19.797 2.035 1 97.12 141 ILE B CA 1
ATOM 3767 C C . ILE B 1 141 ? 4.363 20.141 0.899 1 97.12 141 ILE B C 1
ATOM 3769 O O . ILE B 1 141 ? 3.936 20.531 -0.19 1 97.12 141 ILE B O 1
ATOM 3773 N N . ASP B 1 142 ? 5.609 19.984 1.104 1 97.25 142 ASP B N 1
ATOM 3774 C CA . ASP B 1 142 ? 6.621 20.266 0.095 1 97.25 142 ASP B CA 1
ATOM 3775 C C . ASP B 1 142 ? 6.441 19.391 -1.137 1 97.25 142 ASP B C 1
ATOM 3777 O O . ASP B 1 142 ? 6.414 19.891 -2.266 1 97.25 142 ASP B O 1
ATOM 3781 N N . LEU B 1 143 ? 6.34 18.094 -0.922 1 97.94 143 LEU B N 1
ATOM 3782 C CA . LEU B 1 143 ? 6.195 17.141 -2.02 1 97.94 143 LEU B CA 1
ATOM 3783 C C . LEU B 1 143 ? 4.934 17.438 -2.828 1 97.94 143 LEU B C 1
ATOM 3785 O O . LEU B 1 143 ? 4.973 17.438 -4.059 1 97.94 143 LEU B O 1
ATOM 3789 N N . GLN B 1 144 ? 3.867 17.672 -2.117 1 98.12 144 GLN B N 1
ATOM 3790 C CA . GLN B 1 144 ? 2.594 17.953 -2.775 1 98.12 144 GLN B CA 1
ATOM 3791 C C . GLN B 1 144 ? 2.648 19.266 -3.553 1 98.12 144 GLN B C 1
ATOM 3793 O O . GLN B 1 144 ? 2.162 19.344 -4.68 1 98.12 144 GLN B O 1
ATOM 3798 N N . SER B 1 145 ? 3.26 20.25 -2.965 1 97.44 145 SER B N 1
ATOM 3799 C CA . SER B 1 145 ? 3.389 21.547 -3.629 1 97.44 145 SER B CA 1
ATOM 3800 C C . SER B 1 145 ? 4.246 21.438 -4.887 1 97.44 145 SER B C 1
ATOM 3802 O O . SER B 1 145 ? 3.879 21.953 -5.941 1 97.44 145 SER B O 1
ATOM 3804 N N . GLU B 1 146 ? 5.355 20.766 -4.758 1 97.12 146 GLU B N 1
ATOM 3805 C CA . GLU B 1 146 ? 6.25 20.578 -5.891 1 97.12 146 GLU B CA 1
ATOM 3806 C C . GLU B 1 146 ? 5.543 19.859 -7.035 1 97.12 146 GLU B C 1
ATOM 3808 O O . GLU B 1 146 ? 5.656 20.266 -8.195 1 97.12 146 GLU B O 1
ATOM 3813 N N . ALA B 1 147 ? 4.832 18.812 -6.73 1 98.12 147 ALA B N 1
ATOM 3814 C CA . ALA B 1 147 ? 4.133 18.016 -7.742 1 98.12 147 ALA B CA 1
ATOM 3815 C C . ALA B 1 147 ? 3.094 18.859 -8.469 1 98.12 147 ALA B C 1
ATOM 3817 O O . ALA B 1 147 ? 2.992 18.812 -9.703 1 98.12 147 ALA B O 1
ATOM 3818 N N . LEU B 1 148 ? 2.365 19.625 -7.727 1 96.94 148 LEU B N 1
ATOM 3819 C CA . LEU B 1 148 ? 1.317 20.438 -8.328 1 96.94 148 LEU B CA 1
ATOM 3820 C C . LEU B 1 148 ? 1.918 21.578 -9.156 1 96.94 148 LEU B C 1
ATOM 3822 O O . LEU B 1 148 ? 1.443 21.859 -10.258 1 96.94 148 LEU B O 1
ATOM 3826 N N . GLU B 1 149 ? 2.932 22.188 -8.633 1 96.38 149 GLU B N 1
ATOM 3827 C CA . GLU B 1 149 ? 3.578 23.312 -9.32 1 96.38 149 GLU B CA 1
ATOM 3828 C C . GLU B 1 149 ? 4.195 22.859 -10.641 1 96.38 149 GLU B C 1
ATOM 3830 O O . GLU B 1 149 ? 4.078 23.547 -11.656 1 96.38 149 GLU B O 1
ATOM 3835 N N . LYS B 1 150 ? 4.758 21.734 -10.664 1 96.94 150 LYS B N 1
ATOM 3836 C CA . LYS B 1 150 ? 5.445 21.234 -11.852 1 96.94 150 LYS B CA 1
ATOM 3837 C C . LYS B 1 150 ? 4.504 20.406 -12.727 1 96.94 150 LYS B C 1
ATOM 3839 O O . LYS B 1 150 ? 4.824 20.094 -13.875 1 96.94 150 LYS B O 1
ATOM 3844 N N . GLY B 1 151 ? 3.395 20.062 -12.18 1 97 151 GLY B N 1
ATOM 3845 C CA . GLY B 1 151 ? 2.469 19.203 -12.906 1 97 151 GLY B CA 1
ATOM 3846 C C . GLY B 1 151 ? 3.027 17.828 -13.188 1 97 151 GLY B C 1
ATOM 3847 O O . GLY B 1 151 ? 2.803 17.266 -14.258 1 97 151 GLY B O 1
ATOM 3848 N N . SER B 1 152 ? 3.832 17.422 -12.266 1 97.75 152 SER B N 1
ATOM 3849 C CA . SER B 1 152 ? 4.492 16.141 -12.469 1 97.75 152 SER B CA 1
ATOM 3850 C C . SER B 1 152 ? 4.512 15.32 -11.188 1 97.75 152 SER B C 1
ATOM 3852 O O . SER B 1 152 ? 4.695 15.867 -10.094 1 97.75 152 SER B O 1
ATOM 3854 N N . ARG B 1 153 ? 4.309 14.023 -11.336 1 97.38 153 ARG B N 1
ATOM 3855 C CA . ARG B 1 153 ? 4.387 13.102 -10.203 1 97.38 153 ARG B CA 1
ATOM 3856 C C . ARG B 1 153 ? 5.84 12.812 -9.836 1 97.38 153 ARG B C 1
ATOM 3858 O O . ARG B 1 153 ? 6.117 12.266 -8.766 1 97.38 153 ARG B O 1
ATOM 3865 N N . ASP B 1 154 ? 6.758 13.094 -10.797 1 97.5 154 ASP B N 1
ATOM 3866 C CA . ASP B 1 154 ? 8.18 12.828 -10.578 1 97.5 154 ASP B CA 1
ATOM 3867 C C . ASP B 1 154 ? 8.852 13.984 -9.852 1 97.5 154 ASP B C 1
ATOM 3869 O O . ASP B 1 154 ? 8.781 15.133 -10.305 1 97.5 154 ASP B O 1
ATOM 3873 N N . ILE B 1 155 ? 9.492 13.695 -8.727 1 98 155 ILE B N 1
ATOM 3874 C CA . ILE B 1 155 ? 10.133 14.711 -7.91 1 98 155 ILE B CA 1
ATOM 3875 C C . ILE B 1 155 ? 11.602 14.344 -7.688 1 98 155 ILE B C 1
ATOM 3877 O O . ILE B 1 155 ? 11.906 13.25 -7.207 1 98 155 ILE B O 1
ATOM 3881 N N . GLU B 1 156 ? 12.445 15.281 -8.047 1 96.5 156 GLU B N 1
ATOM 3882 C CA . GLU B 1 156 ? 13.875 15.141 -7.809 1 96.5 156 GLU B CA 1
ATOM 3883 C C . GLU B 1 156 ? 14.289 15.797 -6.492 1 96.5 156 GLU B C 1
ATOM 3885 O O . GLU B 1 156 ? 14.055 16.984 -6.285 1 96.5 156 GLU B O 1
ATOM 3890 N N . LEU B 1 157 ? 14.891 15 -5.594 1 95.38 157 LEU B N 1
ATOM 3891 C CA . LEU B 1 157 ? 15.258 15.516 -4.277 1 95.38 157 LEU B CA 1
ATOM 3892 C C . LEU B 1 157 ? 16.766 15.695 -4.168 1 95.38 157 LEU B C 1
ATOM 3894 O O . LEU B 1 157 ? 17.234 16.516 -3.383 1 95.38 157 LEU B O 1
ATOM 3898 N N . GLY B 1 158 ? 17.484 14.922 -4.953 1 90.81 158 GLY B N 1
ATOM 3899 C CA . GLY B 1 158 ? 18.938 14.984 -4.898 1 90.81 158 GLY B CA 1
ATOM 3900 C C . GLY B 1 158 ? 19.531 14.117 -3.809 1 90.81 158 GLY B C 1
ATOM 3901 O O . GLY B 1 158 ? 18.812 13.555 -2.99 1 90.81 158 GLY B O 1
ATOM 3902 N N . SER B 1 159 ? 20.859 14.07 -3.723 1 87.94 159 SER B N 1
ATOM 3903 C CA . SER B 1 159 ? 21.562 13.141 -2.846 1 87.94 159 SER B CA 1
ATOM 3904 C C . SER B 1 159 ? 22.047 13.836 -1.574 1 87.94 159 SER B C 1
ATOM 3906 O O . SER B 1 159 ? 22.625 13.195 -0.69 1 87.94 159 SER B O 1
ATOM 3908 N N . ASN B 1 160 ? 21.75 15.07 -1.477 1 87.88 160 ASN B N 1
ATOM 3909 C CA . ASN B 1 160 ? 22.188 15.875 -0.344 1 87.88 160 ASN B CA 1
ATOM 3910 C C . ASN B 1 160 ? 21.016 16.328 0.522 1 87.88 160 ASN B C 1
ATOM 3912 O O . ASN B 1 160 ? 20.219 17.172 0.102 1 87.88 160 ASN B O 1
ATOM 3916 N N . PRO B 1 161 ? 21.031 15.797 1.753 1 89.62 161 PRO B N 1
ATOM 3917 C CA . PRO B 1 161 ? 19.906 16.172 2.625 1 89.62 161 PRO B CA 1
ATOM 3918 C C . PRO B 1 161 ? 19.812 17.688 2.84 1 89.62 161 PRO B C 1
ATOM 3920 O O . PRO B 1 161 ? 18.719 18.188 3.129 1 89.62 161 PRO B O 1
ATOM 3923 N N . ASN B 1 162 ? 20.875 18.359 2.615 1 90.06 162 ASN B N 1
ATOM 3924 C CA . ASN B 1 162 ? 20.875 19.812 2.826 1 90.06 162 ASN B CA 1
ATOM 3925 C C . ASN B 1 162 ? 19.969 20.516 1.818 1 90.06 162 ASN B C 1
ATOM 3927 O O . ASN B 1 162 ? 19.391 21.562 2.127 1 90.06 162 ASN B O 1
ATOM 3931 N N . LEU B 1 163 ? 19.891 20 0.707 1 89.56 163 LEU B N 1
ATOM 3932 C CA . LEU B 1 163 ? 19 20.578 -0.297 1 89.56 163 LEU B CA 1
ATOM 3933 C C . LEU B 1 163 ? 17.547 20.531 0.172 1 89.56 163 LEU B C 1
ATOM 3935 O O . LEU B 1 163 ? 16.797 21.5 -0.001 1 89.56 163 LEU B O 1
ATOM 3939 N N . LEU B 1 164 ? 17.266 19.484 0.778 1 91.19 164 LEU B N 1
ATOM 3940 C CA . LEU B 1 164 ? 15.906 19.312 1.285 1 91.19 164 LEU B CA 1
ATOM 3941 C C . LEU B 1 164 ? 15.656 20.203 2.49 1 91.19 164 LEU B C 1
ATOM 3943 O O . LEU B 1 164 ? 14.586 20.812 2.615 1 91.19 164 LEU B O 1
ATOM 3947 N N . LEU B 1 165 ? 16.641 20.297 3.324 1 93.06 165 LEU B N 1
ATOM 3948 C CA . LEU B 1 165 ? 16.516 21.188 4.48 1 93.06 165 LEU B CA 1
ATOM 3949 C C . LEU B 1 165 ? 16.266 22.625 4.043 1 93.06 165 LEU B C 1
ATOM 3951 O O . LEU B 1 165 ? 15.398 23.297 4.598 1 93.06 165 LEU B O 1
ATOM 3955 N N . ASN B 1 166 ? 16.938 22.984 3.029 1 90.19 166 ASN B N 1
ATOM 3956 C CA . ASN B 1 166 ? 16.766 24.344 2.502 1 90.19 166 ASN B CA 1
ATOM 3957 C C . ASN B 1 166 ? 15.367 24.547 1.921 1 90.19 166 ASN B C 1
ATOM 3959 O O . ASN B 1 166 ? 14.742 25.578 2.164 1 90.19 166 ASN B O 1
ATOM 3963 N N . ARG B 1 167 ? 14.969 23.594 1.272 1 88.38 167 ARG B N 1
ATOM 3964 C CA . ARG B 1 167 ? 13.641 23.641 0.667 1 88.38 167 ARG B CA 1
ATOM 3965 C C . ARG B 1 167 ? 12.555 23.75 1.732 1 88.38 167 ARG B C 1
ATOM 3967 O O . ARG B 1 167 ? 11.531 24.391 1.511 1 88.38 167 ARG B O 1
ATOM 3974 N N . LEU B 1 168 ? 12.836 23.203 2.877 1 91.19 168 LEU B N 1
ATOM 3975 C CA . LEU B 1 168 ? 11.852 23.156 3.949 1 91.19 168 LEU B CA 1
ATOM 3976 C C . LEU B 1 168 ? 12.016 24.344 4.887 1 91.19 168 LEU B C 1
ATOM 3978 O O . LEU B 1 168 ? 11.211 24.531 5.805 1 91.19 168 LEU B O 1
ATOM 3982 N N . GLY B 1 169 ? 13.086 25.094 4.66 1 87.31 169 GLY B N 1
ATOM 3983 C CA . GLY B 1 169 ? 13.359 26.234 5.523 1 87.31 169 GLY B CA 1
ATOM 3984 C C . GLY B 1 169 ? 13.891 25.828 6.887 1 87.31 169 GLY B C 1
ATOM 3985 O O . GLY B 1 169 ? 13.633 26.516 7.883 1 87.31 169 GLY B O 1
ATOM 3986 N N . LEU B 1 170 ? 14.523 24.734 6.895 1 90.62 170 LEU B N 1
ATOM 3987 C CA . LEU B 1 170 ? 15.078 24.25 8.148 1 90.62 170 LEU B CA 1
ATOM 3988 C C . LEU B 1 170 ? 16.578 24.531 8.234 1 90.62 170 LEU B C 1
ATOM 3990 O O . LEU B 1 170 ? 17.266 24.531 7.219 1 90.62 170 LEU B O 1
ATOM 3994 N N . SER B 1 171 ? 16.938 24.719 9.461 1 87.94 171 SER B N 1
ATOM 3995 C CA . SER B 1 171 ? 18.359 24.969 9.664 1 87.94 171 SER B CA 1
ATOM 3996 C C . SER B 1 171 ? 19.172 23.688 9.539 1 87.94 171 SER B C 1
ATOM 3998 O O . SER B 1 171 ? 18.703 22.609 9.906 1 87.94 171 SER B O 1
ATOM 4000 N N . ARG B 1 172 ? 20.375 23.922 9.125 1 86.5 172 ARG B N 1
ATOM 4001 C CA . ARG B 1 172 ? 21.266 22.781 8.922 1 86.5 172 ARG B CA 1
ATOM 4002 C C . ARG B 1 172 ? 21.75 22.219 10.25 1 86.5 172 ARG B C 1
ATOM 4004 O O . ARG B 1 172 ? 21.891 22.953 11.227 1 86.5 172 ARG B O 1
ATOM 4011 N N . GLY B 1 173 ? 21.953 20.906 10.203 1 86.38 173 GLY B N 1
ATOM 4012 C CA . GLY B 1 173 ? 22.453 20.172 11.359 1 86.38 173 GLY B CA 1
ATOM 4013 C C . GLY B 1 173 ? 22.312 18.672 11.227 1 86.38 173 GLY B C 1
ATOM 4014 O O . GLY B 1 173 ? 21.438 18.188 10.508 1 86.38 173 GLY B O 1
ATOM 4015 N N . GLY B 1 174 ? 23.203 17.969 11.898 1 81.56 174 GLY B N 1
ATOM 4016 C CA . GLY B 1 174 ? 23.234 16.516 11.82 1 81.56 174 GLY B CA 1
ATOM 4017 C C . GLY B 1 174 ? 21.922 15.875 12.25 1 81.56 174 GLY B C 1
ATOM 4018 O O . GLY B 1 174 ? 21.344 15.094 11.5 1 81.56 174 GLY B O 1
ATOM 4019 N N . PRO B 1 175 ? 21.469 16.25 13.461 1 86.38 175 PRO B N 1
ATOM 4020 C CA . PRO B 1 175 ? 20.25 15.594 13.953 1 86.38 175 PRO B CA 1
ATOM 4021 C C . PRO B 1 175 ? 19.047 15.867 13.07 1 86.38 175 PRO B C 1
ATOM 4023 O O . PRO B 1 175 ? 18.266 14.953 12.789 1 86.38 175 PRO B O 1
ATOM 4026 N N . VAL B 1 176 ? 18.844 17.109 12.641 1 90.69 176 VAL B N 1
ATOM 4027 C CA . VAL B 1 176 ? 17.688 17.453 11.82 1 90.69 176 VAL B CA 1
ATOM 4028 C C . VAL B 1 176 ? 17.812 16.781 10.453 1 90.69 176 VAL B C 1
ATOM 4030 O O . VAL B 1 176 ? 16.812 16.344 9.883 1 90.69 176 VAL B O 1
ATOM 4033 N N . SER B 1 177 ? 19.016 16.703 9.93 1 90.69 177 SER B N 1
ATOM 4034 C CA . SER B 1 177 ? 19.234 16.031 8.656 1 90.69 177 SER B CA 1
ATOM 4035 C C . SER B 1 177 ? 18.828 14.562 8.719 1 90.69 177 SER B C 1
ATOM 4037 O O . SER B 1 177 ? 18.156 14.062 7.816 1 90.69 177 SER B O 1
ATOM 4039 N N . ARG B 1 178 ? 19.188 13.93 9.758 1 90.38 178 ARG B N 1
ATOM 4040 C CA . ARG B 1 178 ? 18.828 12.523 9.938 1 90.38 178 ARG B CA 1
ATOM 4041 C C . ARG B 1 178 ? 17.312 12.352 10.047 1 90.38 178 ARG B C 1
ATOM 4043 O O . ARG B 1 178 ? 16.75 11.414 9.484 1 90.38 178 ARG B O 1
ATOM 4050 N N . LYS B 1 179 ? 16.719 13.266 10.711 1 93.12 179 LYS B N 1
ATOM 4051 C CA . LYS B 1 179 ? 15.273 13.203 10.891 1 93.12 179 LYS B CA 1
ATOM 4052 C C . LYS B 1 179 ? 14.547 13.391 9.562 1 93.12 179 LYS B C 1
ATOM 4054 O O . LYS B 1 179 ? 13.578 12.695 9.273 1 93.12 179 LYS B O 1
ATOM 4059 N N . VAL B 1 180 ? 15.031 14.305 8.812 1 95.12 180 VAL B N 1
ATOM 4060 C CA . VAL B 1 180 ? 14.398 14.594 7.531 1 95.12 180 VAL B CA 1
ATOM 4061 C C . VAL B 1 180 ? 14.516 13.383 6.617 1 95.12 180 VAL B C 1
ATOM 4063 O O . VAL B 1 180 ? 13.539 12.992 5.969 1 95.12 180 VAL B O 1
ATOM 4066 N N . VAL B 1 181 ? 15.664 12.781 6.605 1 94.69 181 VAL B N 1
ATOM 4067 C CA . VAL B 1 181 ? 15.906 11.609 5.77 1 94.69 181 VAL B CA 1
ATOM 4068 C C . VAL B 1 181 ? 15.039 10.445 6.242 1 94.69 181 VAL B C 1
ATOM 4070 O O . VAL B 1 181 ? 14.414 9.766 5.43 1 94.69 181 VAL B O 1
ATOM 4073 N N . ASP B 1 182 ? 14.977 10.297 7.438 1 94.94 182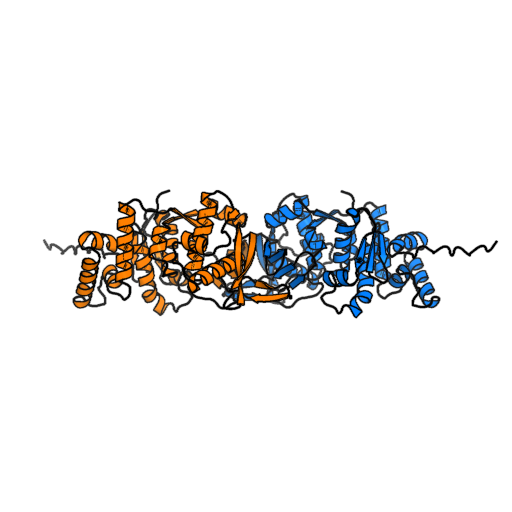 ASP B N 1
ATOM 4074 C CA . ASP B 1 182 ? 14.18 9.227 8.039 1 94.94 182 ASP B CA 1
ATOM 4075 C C . ASP B 1 182 ? 12.695 9.406 7.734 1 94.94 182 ASP B C 1
ATOM 4077 O O . ASP B 1 182 ? 12.031 8.477 7.285 1 94.94 182 ASP B O 1
ATOM 4081 N N . GLN B 1 183 ? 12.18 10.594 7.969 1 96.88 183 GLN B N 1
ATOM 4082 C CA . GLN B 1 183 ? 10.766 10.883 7.738 1 96.88 183 GLN B CA 1
ATOM 4083 C C . GLN B 1 183 ? 10.414 10.734 6.262 1 96.88 183 GLN B C 1
ATOM 4085 O O . GLN B 1 183 ? 9.312 10.289 5.922 1 96.88 183 GLN B O 1
ATOM 4090 N N . LEU B 1 184 ? 11.336 11.109 5.465 1 97.62 184 LEU B N 1
ATOM 4091 C CA . LEU B 1 184 ? 11.094 10.977 4.031 1 97.62 184 LEU B CA 1
ATOM 4092 C C . LEU B 1 184 ? 10.953 9.508 3.643 1 97.62 184 LEU B C 1
ATOM 4094 O O . LEU B 1 184 ? 10.047 9.148 2.891 1 97.62 184 LEU B O 1
ATOM 4098 N N . GLU B 1 185 ? 11.836 8.703 4.152 1 96.62 185 GLU B N 1
ATOM 4099 C CA . GLU B 1 185 ? 11.727 7.281 3.859 1 96.62 185 GLU B CA 1
ATOM 4100 C C . GLU B 1 185 ? 10.406 6.707 4.371 1 96.62 185 GLU B C 1
ATOM 4102 O O . GLU B 1 185 ? 9.766 5.91 3.684 1 96.62 185 GLU B O 1
ATOM 4107 N N . ARG B 1 186 ? 10.039 7.094 5.535 1 97.94 186 ARG B N 1
ATOM 4108 C CA . ARG B 1 186 ? 8.781 6.633 6.113 1 97.94 186 ARG B CA 1
ATOM 4109 C C . ARG B 1 186 ? 7.598 7.02 5.23 1 97.94 186 ARG B C 1
ATOM 4111 O O . ARG B 1 186 ? 6.688 6.215 5.012 1 97.94 186 ARG B O 1
ATOM 4118 N N . ILE B 1 187 ? 7.641 8.203 4.715 1 98 187 ILE B N 1
ATOM 4119 C CA . ILE B 1 187 ? 6.578 8.672 3.83 1 98 187 ILE B CA 1
ATOM 4120 C C . ILE B 1 187 ? 6.574 7.848 2.547 1 98 187 ILE B C 1
ATOM 4122 O O . ILE B 1 187 ? 5.508 7.516 2.021 1 98 187 ILE B O 1
ATOM 4126 N N . CYS B 1 188 ? 7.715 7.488 2.098 1 98.06 188 CYS B N 1
ATOM 4127 C CA . CYS B 1 188 ? 7.828 6.742 0.85 1 98.06 188 CYS B CA 1
ATOM 4128 C C . CYS B 1 188 ? 7.281 5.328 1.007 1 98.06 188 CYS B C 1
ATOM 4130 O O . CYS B 1 188 ? 6.832 4.719 0.034 1 98.06 188 CYS B O 1
ATOM 4132 N N . ARG B 1 189 ? 7.266 4.828 2.193 1 97.31 189 ARG B N 1
ATOM 4133 C CA . ARG B 1 189 ? 7.02 3.4 2.354 1 97.31 189 ARG B CA 1
ATOM 4134 C C . ARG B 1 189 ? 5.66 3.145 2.996 1 97.31 189 ARG B C 1
ATOM 4136 O O . ARG B 1 189 ? 5.152 2.021 2.959 1 97.31 189 ARG B O 1
ATOM 4143 N N . LEU B 1 190 ? 5.016 4.137 3.555 1 97.25 190 LEU B N 1
ATOM 4144 C CA . LEU B 1 190 ? 3.783 3.918 4.305 1 97.25 190 LEU B CA 1
ATOM 4145 C C . LEU B 1 190 ? 2.627 3.588 3.365 1 97.25 190 LEU B C 1
ATOM 4147 O O . LEU B 1 190 ? 2.719 3.814 2.156 1 97.25 190 LEU B O 1
ATOM 4151 N N . THR B 1 191 ? 1.596 3.041 3.912 1 96.25 191 THR B N 1
ATOM 4152 C CA . THR B 1 191 ? 0.334 2.834 3.209 1 96.25 191 THR B CA 1
ATOM 4153 C C . THR B 1 191 ? -0.811 3.537 3.934 1 96.25 191 THR B C 1
ATOM 4155 O O . THR B 1 191 ? -0.749 3.748 5.145 1 96.25 191 THR B O 1
ATOM 4158 N N . LEU B 1 192 ? -1.771 3.961 3.174 1 94 192 LEU B N 1
ATOM 4159 C CA . LEU B 1 192 ? -2.971 4.621 3.682 1 94 192 LEU B CA 1
ATOM 4160 C C . LEU B 1 192 ? -4.227 3.871 3.25 1 94 192 LEU B C 1
ATOM 4162 O O . LEU B 1 192 ? -4.43 3.627 2.059 1 94 192 LEU B O 1
ATOM 4166 N N . ASP B 1 193 ? -5.023 3.445 4.16 1 92.44 193 ASP B N 1
ATOM 4167 C CA . ASP B 1 193 ? -6.312 2.84 3.84 1 92.44 193 ASP B CA 1
ATOM 4168 C C . ASP B 1 193 ? -7.465 3.664 4.41 1 92.44 193 ASP B C 1
ATOM 4170 O O . ASP B 1 193 ? -7.535 3.881 5.621 1 92.44 193 ASP B O 1
ATOM 4174 N N . PHE B 1 194 ? -8.336 4.109 3.551 1 88.25 194 PHE B N 1
ATOM 4175 C CA . PHE B 1 194 ? -9.539 4.828 3.957 1 88.25 194 PHE B CA 1
ATOM 4176 C C . PHE B 1 194 ? -10.75 3.902 3.975 1 88.25 194 PHE B C 1
ATOM 4178 O O . PHE B 1 194 ? -11.008 3.189 3.002 1 88.25 194 PHE B O 1
ATOM 4185 N N . LYS B 1 195 ? -11.391 3.854 5.043 1 90.06 195 LYS B N 1
ATOM 4186 C CA . LYS B 1 195 ? -12.633 3.098 5.164 1 90.06 195 LYS B CA 1
ATOM 4187 C C . LYS B 1 195 ? -13.828 4.031 5.312 1 90.06 195 LYS B C 1
ATOM 4189 O O . LYS B 1 195 ? -13.859 4.871 6.215 1 90.06 195 LYS B O 1
ATOM 4194 N N . ILE B 1 196 ? -14.727 3.957 4.441 1 87.06 196 ILE B N 1
ATOM 4195 C CA . ILE B 1 196 ? -15.992 4.68 4.504 1 87.06 196 ILE B CA 1
ATOM 4196 C C . ILE B 1 196 ? -17.141 3.689 4.695 1 87.06 196 ILE B C 1
ATOM 4198 O O . ILE B 1 196 ? -17.344 2.803 3.861 1 87.06 196 ILE B O 1
ATOM 4202 N N . GLY B 1 197 ? -17.875 3.861 5.766 1 86.31 197 GLY B N 1
ATOM 4203 C CA . GLY B 1 197 ? -18.922 2.922 6.121 1 86.31 197 GLY B CA 1
ATOM 4204 C C . GLY B 1 197 ? -18.688 2.244 7.457 1 86.31 197 GLY B C 1
ATOM 4205 O O . GLY B 1 197 ? -18.094 2.83 8.359 1 86.31 197 GLY B O 1
ATOM 4206 N N . ASN B 1 198 ? -19.344 1.013 7.574 1 86.81 198 ASN B N 1
ATOM 4207 C CA . ASN B 1 198 ? -19.234 0.273 8.828 1 86.81 198 ASN B CA 1
ATOM 4208 C C . ASN B 1 198 ? -18.938 -1.204 8.586 1 86.81 198 ASN B C 1
ATOM 4210 O O . ASN B 1 198 ? -18.594 -1.597 7.465 1 86.81 198 ASN B O 1
ATOM 4214 N N . ASP B 1 199 ? -18.953 -1.969 9.672 1 85.69 199 ASP B N 1
ATOM 4215 C CA . ASP B 1 199 ? -18.562 -3.375 9.586 1 85.69 199 ASP B CA 1
ATOM 4216 C C . ASP B 1 199 ? -19.531 -4.152 8.688 1 85.69 199 ASP B C 1
ATOM 4218 O O . ASP B 1 199 ? -19.156 -5.172 8.109 1 85.69 199 ASP B O 1
ATOM 4222 N N . ARG B 1 200 ? -20.703 -3.676 8.523 1 86.75 200 ARG B N 1
ATOM 4223 C CA . ARG B 1 200 ? -21.703 -4.363 7.699 1 86.75 200 ARG B CA 1
ATOM 4224 C C . ARG B 1 200 ? -21.484 -4.062 6.219 1 86.75 200 ARG B C 1
ATOM 4226 O O . ARG B 1 200 ? -21.656 -4.945 5.375 1 86.75 200 ARG B O 1
ATOM 4233 N N . ARG B 1 201 ? -21.203 -2.826 5.969 1 90.06 201 ARG B N 1
ATOM 4234 C CA . ARG B 1 201 ? -20.969 -2.387 4.598 1 90.06 201 ARG B CA 1
ATOM 4235 C C . ARG B 1 201 ? -19.984 -1.226 4.559 1 90.06 201 ARG B C 1
ATOM 4237 O O . ARG B 1 201 ? -20.141 -0.25 5.297 1 90.06 201 ARG B O 1
ATOM 4244 N N . ALA B 1 202 ? -18.969 -1.398 3.707 1 91.88 202 ALA B N 1
ATOM 4245 C CA . ALA B 1 202 ? -17.984 -0.319 3.637 1 91.88 202 ALA B CA 1
ATOM 4246 C C . ALA B 1 202 ? -17.266 -0.323 2.295 1 91.88 202 ALA B C 1
ATOM 4248 O O . ALA B 1 202 ? -17.328 -1.307 1.552 1 91.88 202 ALA B O 1
ATOM 4249 N N . ILE B 1 203 ? -16.766 0.752 1.979 1 92.31 203 ILE B N 1
ATOM 4250 C CA . ILE B 1 203 ? -15.805 0.915 0.898 1 92.31 203 ILE B CA 1
ATOM 4251 C C . ILE B 1 203 ? -14.422 1.185 1.481 1 92.31 203 ILE B C 1
ATOM 4253 O O . ILE B 1 203 ? -14.266 2.012 2.385 1 92.31 203 ILE B O 1
ATOM 4257 N N . ILE B 1 204 ? -13.477 0.417 1.016 1 94.12 204 ILE B N 1
ATOM 4258 C CA . ILE B 1 204 ? -12.086 0.646 1.388 1 94.12 204 ILE B CA 1
ATOM 4259 C C . ILE B 1 204 ? -11.312 1.192 0.188 1 94.12 204 ILE B C 1
ATOM 4261 O O . ILE B 1 204 ? -11.406 0.647 -0.915 1 94.12 204 ILE B O 1
ATOM 4265 N N . VAL B 1 205 ? -10.648 2.271 0.386 1 91.75 205 VAL B N 1
ATOM 4266 C CA . VAL B 1 205 ? -9.742 2.824 -0.617 1 91.75 205 VAL B CA 1
ATOM 4267 C C . VAL B 1 205 ? -8.297 2.668 -0.152 1 91.75 205 VAL B C 1
ATOM 4269 O O . VAL B 1 205 ? -7.906 3.217 0.881 1 91.75 205 VAL B O 1
ATOM 4272 N N . ASN B 1 206 ? -7.555 1.854 -0.933 1 93.12 206 ASN B N 1
ATOM 4273 C CA . ASN B 1 206 ? -6.148 1.582 -0.651 1 93.12 206 ASN B CA 1
ATOM 4274 C C . ASN B 1 206 ? -5.234 2.602 -1.324 1 93.12 206 ASN B C 1
ATOM 4276 O O . ASN B 1 206 ? -5.141 2.643 -2.551 1 93.12 206 ASN B O 1
ATOM 4280 N N . GLU B 1 207 ? -4.52 3.344 -0.502 1 89.94 207 GLU B N 1
ATOM 4281 C CA . GLU B 1 207 ? -3.73 4.41 -1.109 1 89.94 207 GLU B CA 1
ATOM 4282 C C . GLU B 1 207 ? -2.258 4.297 -0.73 1 89.94 207 GLU B C 1
ATOM 4284 O O . GLU B 1 207 ? -1.921 3.717 0.304 1 89.94 207 GLU B O 1
ATOM 4289 N N . ARG B 1 208 ? -1.442 4.703 -1.687 1 93.94 208 ARG B N 1
ATOM 4290 C CA . ARG B 1 208 ? -0.034 5.023 -1.481 1 93.94 208 ARG B CA 1
ATOM 4291 C C . ARG B 1 208 ? 0.258 6.473 -1.86 1 93.94 208 ARG B C 1
ATOM 4293 O O . ARG B 1 208 ? -0.344 7.008 -2.793 1 93.94 208 ARG B O 1
ATOM 4300 N N . ILE B 1 209 ? 1.135 7.039 -1.076 1 96.5 209 ILE B N 1
ATOM 4301 C CA . ILE B 1 209 ? 1.568 8.375 -1.475 1 96.5 209 ILE B CA 1
ATOM 4302 C C . ILE B 1 209 ? 2.596 8.266 -2.6 1 96.5 209 ILE B C 1
ATOM 4304 O O . ILE B 1 209 ? 2.494 8.969 -3.609 1 96.5 209 ILE B O 1
ATOM 4308 N N . VAL B 1 210 ? 3.506 7.363 -2.426 1 97.75 210 VAL B N 1
ATOM 4309 C CA . VAL B 1 210 ? 4.641 7.215 -3.334 1 97.75 210 VAL B CA 1
ATOM 4310 C C . VAL B 1 210 ? 4.555 5.867 -4.047 1 97.75 210 VAL B C 1
ATOM 4312 O O . VAL B 1 210 ? 4.387 4.824 -3.406 1 97.75 210 VAL B O 1
ATOM 4315 N N . GLU B 1 211 ? 4.625 5.887 -5.344 1 94.5 211 GLU B N 1
ATOM 4316 C CA . GLU B 1 211 ? 4.566 4.688 -6.176 1 94.5 211 GLU B CA 1
ATOM 4317 C C . GLU B 1 211 ? 5.941 4.035 -6.297 1 94.5 211 GLU B C 1
ATOM 4319 O O . GLU B 1 211 ? 6.047 2.812 -6.387 1 94.5 211 GLU B O 1
ATOM 4324 N N . ALA B 1 212 ? 6.957 4.902 -6.395 1 95.62 212 ALA B N 1
ATOM 4325 C CA . ALA B 1 212 ? 8.32 4.398 -6.535 1 95.62 212 ALA B CA 1
ATOM 4326 C C . ALA B 1 212 ? 9.336 5.43 -6.043 1 95.62 212 ALA B C 1
ATOM 4328 O O . ALA B 1 212 ? 9.078 6.633 -6.09 1 95.62 212 ALA B O 1
ATOM 4329 N N . PHE B 1 213 ? 10.453 4.926 -5.555 1 97.56 213 PHE B N 1
ATOM 4330 C CA . PHE B 1 213 ? 11.523 5.836 -5.164 1 97.56 213 PHE B CA 1
ATOM 4331 C C . PHE B 1 213 ? 12.883 5.16 -5.281 1 97.56 213 PHE B C 1
ATOM 4333 O O . PHE B 1 213 ? 12.977 3.93 -5.254 1 97.56 213 PHE B O 1
ATOM 4340 N N . GLU B 1 214 ? 13.883 5.941 -5.504 1 96.25 214 GLU B N 1
ATOM 4341 C CA . GLU B 1 214 ? 15.281 5.516 -5.578 1 96.25 214 GLU B CA 1
ATOM 4342 C C . GLU B 1 214 ? 16.094 6.074 -4.41 1 96.25 214 GLU B C 1
ATOM 4344 O O . GLU B 1 214 ? 15.93 7.238 -4.039 1 96.25 214 GLU B O 1
ATOM 4349 N N . TYR B 1 215 ? 16.844 5.203 -3.84 1 94.69 215 TYR B N 1
ATOM 4350 C CA . TYR B 1 215 ? 17.672 5.68 -2.73 1 94.69 215 TYR B CA 1
ATOM 4351 C C . TYR B 1 215 ? 19.109 5.219 -2.883 1 94.69 215 TYR B C 1
ATOM 4353 O O . TYR B 1 215 ? 19.391 4.27 -3.615 1 94.69 215 TYR B O 1
ATOM 4361 N N . THR B 1 216 ? 19.984 5.965 -2.332 1 92.38 216 THR B N 1
ATOM 4362 C CA . THR B 1 216 ? 21.375 5.586 -2.115 1 92.38 216 THR B CA 1
ATOM 4363 C C . THR B 1 216 ? 21.719 5.629 -0.629 1 92.38 216 THR B C 1
ATOM 4365 O O . THR B 1 216 ? 21.141 6.414 0.125 1 92.38 216 THR B O 1
ATOM 4368 N N . THR B 1 217 ? 22.5 4.66 -0.265 1 88.38 217 THR B N 1
ATOM 4369 C CA . THR B 1 217 ? 22.891 4.609 1.139 1 88.38 217 THR B CA 1
ATOM 4370 C C . THR B 1 217 ? 24.328 5.078 1.312 1 88.38 217 THR B C 1
ATOM 4372 O O . THR B 1 217 ? 25.219 4.645 0.58 1 88.38 217 THR B O 1
ATOM 4375 N N . HIS B 1 218 ? 24.375 6.078 2.145 1 78.56 218 HIS B N 1
ATOM 4376 C CA . HIS B 1 218 ? 25.703 6.562 2.486 1 78.56 218 HIS B CA 1
ATOM 4377 C C . HIS B 1 218 ? 26.062 6.211 3.926 1 78.56 218 HIS B C 1
ATOM 4379 O O . HIS B 1 218 ? 25.203 6.23 4.809 1 78.56 218 HIS B O 1
ATOM 4385 N N . GLU B 1 219 ? 27.141 5.668 4.062 1 76.62 219 GLU B N 1
ATOM 4386 C CA . GLU B 1 219 ? 27.625 5.371 5.406 1 76.62 219 GLU B CA 1
ATOM 4387 C C . GLU B 1 219 ? 28.25 6.609 6.051 1 76.62 219 GLU B C 1
ATOM 4389 O O . GLU B 1 219 ? 29.047 7.301 5.434 1 76.62 219 GLU B O 1
ATOM 4394 N N . ASP B 1 220 ? 27.656 6.945 7.223 1 68.69 220 ASP B N 1
ATOM 4395 C CA . ASP B 1 220 ? 28.312 8 7.992 1 68.69 220 ASP B CA 1
ATOM 4396 C C . ASP B 1 220 ? 29.719 7.594 8.391 1 68.69 220 ASP B C 1
ATOM 4398 O O . ASP B 1 220 ? 29.922 6.562 9.039 1 68.69 220 ASP B O 1
ATOM 4402 N N . PRO B 1 221 ? 30.609 8.266 7.891 1 69.38 221 PRO B N 1
ATOM 4403 C CA . PRO B 1 221 ? 31.984 7.859 8.188 1 69.38 221 PRO B CA 1
ATOM 4404 C C . PRO B 1 221 ? 32.25 7.777 9.688 1 69.38 221 PRO B C 1
ATOM 4406 O O . PRO B 1 221 ? 33.125 7.012 10.109 1 69.38 221 PRO B O 1
ATOM 4409 N N . ARG B 1 222 ? 31.484 8.492 10.523 1 67.62 222 ARG B N 1
ATOM 4410 C CA . ARG B 1 222 ? 31.75 8.531 11.953 1 67.62 222 ARG B CA 1
ATOM 4411 C C . ARG B 1 222 ? 30.969 7.453 12.688 1 67.62 222 ARG B C 1
ATOM 4413 O O . ARG B 1 222 ? 31.531 6.688 13.477 1 67.62 222 ARG B O 1
ATOM 4420 N N . THR B 1 223 ? 29.766 7.254 12.461 1 68 223 THR B N 1
ATOM 4421 C CA . THR B 1 223 ? 28.891 6.383 13.227 1 68 223 THR B CA 1
ATOM 4422 C C . THR B 1 223 ? 28.703 5.039 12.523 1 68 223 THR B C 1
ATOM 4424 O O . THR B 1 223 ? 28.219 4.082 13.117 1 68 223 THR B O 1
ATOM 4427 N N . LYS B 1 224 ? 29.141 4.883 11.281 1 69.94 224 LYS B N 1
ATOM 4428 C CA . LYS B 1 224 ? 29.016 3.688 10.453 1 69.94 224 LYS B CA 1
ATOM 4429 C C . LYS B 1 224 ? 27.562 3.326 10.219 1 69.94 224 LYS B C 1
ATOM 4431 O O . LYS B 1 224 ? 27.25 2.215 9.773 1 69.94 224 LYS B O 1
ATOM 4436 N N . ARG B 1 225 ? 26.734 4.328 10.633 1 72.75 225 ARG B N 1
ATOM 4437 C CA . ARG B 1 225 ? 25.312 4.09 10.391 1 72.75 225 ARG B CA 1
ATOM 4438 C C . ARG B 1 225 ? 24.969 4.293 8.922 1 72.75 225 ARG B C 1
ATOM 4440 O O . ARG B 1 225 ? 25.469 5.219 8.281 1 72.75 225 ARG B O 1
ATOM 4447 N N . ARG B 1 226 ? 24.234 3.33 8.367 1 76.62 226 ARG B N 1
ATOM 4448 C CA . ARG B 1 226 ? 23.766 3.393 6.984 1 76.62 226 ARG B CA 1
ATOM 4449 C C . ARG B 1 226 ? 22.328 3.928 6.914 1 76.62 226 ARG B C 1
ATOM 4451 O O . ARG B 1 226 ? 21.422 3.371 7.539 1 76.62 226 ARG B O 1
ATOM 4458 N N . THR B 1 227 ? 22.25 5.137 6.355 1 77.75 227 THR B N 1
ATOM 4459 C CA . THR B 1 227 ? 20.922 5.719 6.207 1 77.75 227 THR B CA 1
ATOM 4460 C C . THR B 1 227 ? 20.547 5.867 4.734 1 77.75 227 THR B C 1
ATOM 4462 O O . THR B 1 227 ? 21.266 6.531 3.977 1 77.75 227 THR B O 1
ATOM 4465 N N . PRO B 1 228 ? 19.547 5.293 4.324 1 88.88 228 PRO B N 1
ATOM 4466 C CA . PRO B 1 228 ? 19.141 5.453 2.926 1 88.88 228 PRO B CA 1
ATOM 4467 C C . PRO B 1 228 ? 18.594 6.852 2.625 1 88.88 228 PRO B C 1
ATOM 4469 O O . PRO B 1 228 ? 17.734 7.348 3.344 1 88.88 228 PRO B O 1
ATOM 4472 N N . MET B 1 229 ? 19.234 7.527 1.681 1 92.81 229 MET B N 1
ATOM 4473 C CA . MET B 1 229 ? 18.781 8.82 1.195 1 92.81 229 MET B CA 1
ATOM 4474 C C . MET B 1 229 ? 17.953 8.672 -0.083 1 92.81 229 MET B C 1
ATOM 4476 O O . MET B 1 229 ? 18.5 8.281 -1.124 1 92.81 229 MET B O 1
ATOM 4480 N N . VAL B 1 230 ? 16.656 8.953 0.004 1 96.38 230 VAL B N 1
ATOM 4481 C CA . VAL B 1 230 ? 15.82 8.961 -1.188 1 96.38 230 VAL B CA 1
ATOM 4482 C C . VAL B 1 230 ? 16.219 10.117 -2.098 1 96.38 230 VAL B C 1
ATOM 4484 O O . VAL B 1 230 ? 16.234 11.281 -1.674 1 96.38 230 VAL B O 1
ATOM 4487 N N . GLU B 1 231 ? 16.5 9.844 -3.352 1 96.12 231 GLU B N 1
ATOM 4488 C CA . GLU B 1 231 ? 17.016 10.867 -4.25 1 96.12 231 GLU B CA 1
ATOM 4489 C C . GLU B 1 231 ? 15.961 11.312 -5.254 1 96.12 231 GLU B C 1
ATOM 4491 O O . GLU B 1 231 ? 16.047 12.406 -5.812 1 96.12 231 GLU B O 1
ATOM 4496 N N . ARG B 1 232 ? 15.086 10.438 -5.543 1 96.75 232 ARG B N 1
ATOM 4497 C CA . ARG B 1 232 ? 13.953 10.727 -6.414 1 96.75 232 ARG B CA 1
ATOM 4498 C C . ARG B 1 232 ? 12.758 9.836 -6.078 1 96.75 232 ARG B C 1
ATOM 4500 O O . ARG B 1 232 ? 12.938 8.688 -5.648 1 96.75 232 ARG B O 1
ATOM 4507 N N . LEU B 1 233 ? 11.633 10.367 -6.238 1 98.19 233 LEU B N 1
ATOM 4508 C CA . LEU B 1 233 ? 10.438 9.57 -5.996 1 98.19 233 LEU B CA 1
ATOM 4509 C C . LEU B 1 233 ? 9.344 9.93 -6.996 1 98.19 233 LEU B C 1
ATOM 4511 O O . LEU B 1 233 ? 9.406 10.969 -7.648 1 98.19 233 LEU B O 1
ATOM 4515 N N . ARG B 1 234 ? 8.477 9.055 -7.262 1 97.44 234 ARG B N 1
ATOM 4516 C CA . ARG B 1 234 ? 7.281 9.234 -8.07 1 97.44 234 ARG B CA 1
ATOM 4517 C C . ARG B 1 234 ? 6.02 9.062 -7.234 1 97.44 234 ARG B C 1
ATOM 4519 O O . ARG B 1 234 ? 5.801 8 -6.645 1 97.44 234 ARG B O 1
ATOM 4526 N N . LEU B 1 235 ? 5.203 10.117 -7.16 1 97.88 235 LEU B N 1
ATOM 4527 C CA . LEU B 1 235 ? 3.939 10.008 -6.438 1 97.88 235 LEU B CA 1
ATOM 4528 C C . LEU B 1 235 ? 3.006 9.016 -7.117 1 97.88 235 LEU B C 1
ATOM 4530 O O . LEU B 1 235 ? 3.047 8.859 -8.344 1 97.88 235 LEU B O 1
ATOM 4534 N N . SER B 1 236 ? 2.221 8.32 -6.301 1 94.94 236 SER B N 1
ATOM 4535 C CA . SER B 1 236 ? 1.204 7.445 -6.875 1 94.94 236 SER B CA 1
ATOM 4536 C C . SER B 1 236 ? 0.241 8.219 -7.766 1 94.94 236 SER B C 1
ATOM 4538 O O . SER B 1 236 ? -0.105 9.367 -7.465 1 94.94 236 SER B O 1
ATOM 4540 N N . GLU B 1 237 ? -0.214 7.574 -8.867 1 91.06 237 GLU B N 1
ATOM 4541 C CA . GLU B 1 237 ? -1.152 8.211 -9.781 1 91.06 237 GLU B CA 1
ATOM 4542 C C . GLU B 1 237 ? -2.463 8.555 -9.086 1 91.06 237 GLU B C 1
ATOM 4544 O O . GLU B 1 237 ? -3.023 9.633 -9.297 1 91.06 237 GLU B O 1
ATOM 4549 N N . ALA B 1 238 ? -2.891 7.668 -8.336 1 87.62 238 ALA B N 1
ATOM 4550 C CA . ALA B 1 238 ? -4.141 7.887 -7.609 1 87.62 238 ALA B CA 1
ATOM 4551 C C . ALA B 1 238 ? -4.016 9.07 -6.652 1 87.62 238 ALA B C 1
ATOM 4553 O O . ALA B 1 238 ? -4.895 9.938 -6.609 1 87.62 238 ALA B O 1
ATOM 4554 N N . PHE B 1 239 ? -2.951 9.109 -5.93 1 93.69 239 PHE B N 1
ATOM 4555 C CA . PHE B 1 239 ? -2.738 10.203 -4.984 1 93.69 239 PHE B CA 1
ATOM 4556 C C . PHE B 1 239 ? -2.629 11.539 -5.711 1 93.69 239 PHE B C 1
ATOM 4558 O O . PHE B 1 239 ? -3.25 12.523 -5.309 1 93.69 239 PHE B O 1
ATOM 4565 N N . PHE B 1 240 ? -1.854 11.531 -6.758 1 96.69 240 PHE B N 1
ATOM 4566 C CA . PHE B 1 240 ? -1.646 12.75 -7.535 1 96.69 240 PHE B CA 1
ATOM 4567 C C . PHE B 1 240 ? -2.961 13.25 -8.125 1 96.69 240 PHE B C 1
ATOM 4569 O O . PHE B 1 240 ? -3.238 14.445 -8.109 1 96.69 240 PHE B O 1
ATOM 4576 N N . SER B 1 241 ? -3.742 12.359 -8.586 1 91.19 241 SER B N 1
ATOM 4577 C CA . SER B 1 241 ? -5.043 12.711 -9.141 1 91.19 241 SER B CA 1
ATOM 4578 C C . SER B 1 241 ? -5.949 13.336 -8.086 1 91.19 241 SER B C 1
ATOM 4580 O O . SER B 1 241 ? -6.609 14.344 -8.344 1 91.19 241 SER B O 1
ATOM 4582 N N . GLU B 1 242 ? -5.941 12.742 -6.898 1 88.75 242 GLU B N 1
ATOM 4583 C CA . GLU B 1 242 ? -6.746 13.297 -5.816 1 88.75 242 GLU B CA 1
ATOM 4584 C C . GLU B 1 242 ? -6.227 14.664 -5.387 1 88.75 242 GLU B C 1
ATOM 4586 O O . GLU B 1 242 ? -7.012 15.578 -5.137 1 88.75 242 GLU B O 1
ATOM 4591 N N . LEU B 1 243 ? -4.926 14.781 -5.297 1 94.06 243 LEU B N 1
ATOM 4592 C CA . LEU B 1 243 ? -4.297 16.047 -4.945 1 94.06 243 LEU B CA 1
ATOM 4593 C C . LEU B 1 243 ? -4.691 17.141 -5.938 1 94.06 243 LEU B C 1
ATOM 4595 O O . LEU B 1 243 ? -5.023 18.266 -5.535 1 94.06 243 LEU B O 1
ATOM 4599 N N . ARG B 1 244 ? -4.742 16.844 -7.227 1 95.19 244 ARG B N 1
ATOM 4600 C CA . ARG B 1 244 ? -5.094 17.797 -8.266 1 95.19 244 ARG B CA 1
ATOM 4601 C C . ARG B 1 244 ? -6.566 18.188 -8.172 1 95.19 244 ARG B C 1
ATOM 4603 O O . ARG B 1 244 ? -6.922 19.344 -8.414 1 95.19 244 ARG B O 1
ATOM 4610 N N . ARG B 1 245 ? -7.348 17.281 -7.777 1 89.88 245 ARG B N 1
ATOM 4611 C CA . ARG B 1 245 ? -8.789 17.531 -7.727 1 89.88 245 ARG B CA 1
ATOM 4612 C C . ARG B 1 245 ? -9.172 18.297 -6.465 1 89.88 245 ARG B C 1
ATOM 4614 O O . ARG B 1 245 ? -10.117 19.078 -6.477 1 89.88 245 ARG B O 1
ATOM 4621 N N . HIS B 1 246 ? -8.336 18 -5.41 1 90.44 246 HIS B N 1
ATOM 4622 C CA . HIS B 1 246 ? -8.734 18.562 -4.125 1 90.44 246 HIS B CA 1
ATOM 4623 C C . HIS B 1 246 ? -7.543 19.203 -3.418 1 90.44 246 HIS B C 1
ATOM 4625 O O . HIS B 1 246 ? -7.25 18.875 -2.266 1 90.44 246 HIS B O 1
ATOM 4631 N N . PRO B 1 247 ? -6.93 20.203 -4.066 1 94.75 247 PRO B N 1
ATOM 4632 C CA . PRO B 1 247 ? -5.812 20.891 -3.422 1 94.75 247 PRO B CA 1
ATOM 4633 C C . PRO B 1 247 ? -6.277 21.984 -2.457 1 94.75 247 PRO B C 1
ATOM 4635 O O . PRO B 1 247 ? -7.238 22.703 -2.744 1 94.75 247 PRO B O 1
ATOM 4638 N N . ILE B 1 248 ? -5.656 22.078 -1.343 1 94.44 248 ILE B N 1
ATOM 4639 C CA . ILE B 1 248 ? -5.895 23.172 -0.404 1 94.44 248 ILE B CA 1
ATOM 4640 C C . ILE B 1 248 ? -4.695 24.109 -0.402 1 94.44 248 ILE B C 1
ATOM 4642 O O . ILE B 1 248 ? -3.59 23.734 -0.016 1 94.44 248 ILE B O 1
ATOM 4646 N N . PRO B 1 249 ? -4.934 25.328 -0.835 1 96.19 249 PRO B N 1
ATOM 4647 C CA . PRO B 1 249 ? -3.822 26.281 -0.793 1 96.19 249 PRO B CA 1
ATOM 4648 C C . PRO B 1 249 ? -3.42 26.656 0.631 1 96.19 249 PRO B C 1
ATOM 4650 O O . PRO B 1 249 ? -4.285 26.906 1.477 1 96.19 249 PRO B O 1
ATOM 4653 N N . VAL B 1 250 ? -2.154 26.688 0.859 1 96.5 250 VAL B N 1
ATOM 4654 C CA . VAL B 1 250 ? -1.621 27.078 2.162 1 96.5 250 VAL B CA 1
ATOM 4655 C C . VAL B 1 250 ? -0.433 28.016 1.979 1 96.5 250 VAL B C 1
ATOM 4657 O O . VAL B 1 250 ? 0.144 28.094 0.892 1 96.5 250 VAL B O 1
ATOM 4660 N N . ASP B 1 251 ? -0.157 28.781 2.975 1 96 251 ASP B N 1
ATOM 4661 C CA . ASP B 1 251 ? 1.024 29.641 3 1 96 251 ASP B CA 1
ATOM 4662 C C . ASP B 1 251 ? 2.195 28.953 3.686 1 96 251 ASP B C 1
ATOM 4664 O O . ASP B 1 251 ? 2.252 28.875 4.914 1 96 251 ASP B O 1
ATOM 4668 N N . ARG B 1 252 ? 3.139 28.531 2.881 1 94.94 252 ARG B N 1
ATOM 4669 C CA . ARG B 1 252 ? 4.27 27.797 3.422 1 94.94 252 ARG B CA 1
ATOM 4670 C C . ARG B 1 252 ? 5.09 28.656 4.375 1 94.94 252 ARG B C 1
ATOM 4672 O O . ARG B 1 252 ? 5.676 28.156 5.332 1 94.94 252 ARG B O 1
ATOM 4679 N N . ALA B 1 253 ? 5.09 29.938 4.109 1 93.81 253 ALA B N 1
ATOM 4680 C CA . ALA B 1 253 ? 5.785 30.844 5.02 1 93.81 253 ALA B CA 1
ATOM 4681 C C . ALA B 1 253 ? 5.105 30.875 6.387 1 93.81 253 ALA B C 1
ATOM 4683 O O . ALA B 1 253 ? 5.781 30.875 7.422 1 93.81 253 ALA B O 1
ATOM 4684 N N . ALA B 1 254 ? 3.811 30.922 6.398 1 94.81 254 ALA B N 1
ATOM 4685 C CA . ALA B 1 254 ? 3.062 30.875 7.652 1 94.81 254 ALA B CA 1
ATOM 4686 C C . ALA B 1 254 ? 3.32 29.578 8.398 1 94.81 254 ALA B C 1
ATOM 4688 O O . ALA B 1 254 ? 3.504 29.578 9.625 1 94.81 254 ALA B O 1
ATOM 4689 N N . ILE B 1 255 ? 3.309 28.5 7.645 1 95.12 255 ILE B N 1
ATOM 4690 C CA . ILE B 1 255 ? 3.541 27.188 8.242 1 95.12 255 ILE B CA 1
ATOM 4691 C C . ILE B 1 255 ? 4.941 27.141 8.844 1 95.12 255 ILE B C 1
ATOM 4693 O O . ILE B 1 255 ? 5.141 26.578 9.922 1 95.12 255 ILE B O 1
ATOM 4697 N N . SER B 1 256 ? 5.883 27.75 8.195 1 92.25 256 SER B N 1
ATOM 4698 C CA . SER B 1 256 ? 7.25 27.812 8.703 1 92.25 256 SER B CA 1
ATOM 4699 C C . SER B 1 256 ? 7.301 28.516 10.055 1 92.25 256 SER B C 1
ATOM 4701 O O . SER B 1 256 ? 8.109 28.156 10.922 1 92.25 256 SER B O 1
ATOM 4703 N N . ASP B 1 257 ? 6.434 29.406 10.289 1 91.69 257 ASP B N 1
ATOM 4704 C CA . ASP B 1 257 ? 6.398 30.172 11.531 1 91.69 257 ASP B CA 1
ATOM 4705 C C . ASP B 1 257 ? 5.926 29.312 12.703 1 91.69 257 ASP B C 1
ATOM 4707 O O . ASP B 1 257 ? 6.18 29.641 13.859 1 91.69 257 ASP B O 1
ATOM 4711 N N . ILE B 1 258 ? 5.242 28.281 12.352 1 93.81 258 ILE B N 1
ATOM 4712 C CA . ILE B 1 258 ? 4.688 27.469 13.43 1 93.81 258 ILE B CA 1
ATOM 4713 C C . ILE B 1 258 ? 5.25 26.047 13.352 1 93.81 258 ILE B C 1
ATOM 4715 O O . ILE B 1 258 ? 4.625 25.094 13.82 1 93.81 258 ILE B O 1
ATOM 4719 N N . GLN B 1 259 ? 6.41 25.859 12.758 1 90 259 GLN B N 1
ATOM 4720 C CA . GLN B 1 259 ? 7 24.562 12.438 1 90 259 GLN B CA 1
ATOM 4721 C C . GLN B 1 259 ? 7.438 23.828 13.695 1 90 259 GLN B C 1
ATOM 4723 O O . GLN B 1 259 ? 7.922 22.688 13.625 1 90 259 GLN B O 1
ATOM 4728 N N . ASN B 1 260 ? 7.27 24.375 14.805 1 89 260 ASN B N 1
ATOM 4729 C CA . ASN B 1 260 ? 7.652 23.719 16.047 1 89 260 ASN B CA 1
ATOM 4730 C C . ASN B 1 260 ? 6.465 23 16.688 1 89 260 ASN B C 1
ATOM 4732 O O . ASN B 1 260 ? 6.617 22.328 17.703 1 89 260 ASN B O 1
ATOM 4736 N N . SER B 1 261 ? 5.316 23.156 16.109 1 93.19 261 SER B N 1
ATOM 4737 C CA . SER B 1 261 ? 4.113 22.547 16.656 1 93.19 261 SER B CA 1
ATOM 4738 C C . SER B 1 261 ? 3.348 21.781 15.586 1 93.19 261 SER B C 1
ATOM 4740 O O . SER B 1 261 ? 2.607 22.375 14.805 1 93.19 261 SER B O 1
ATOM 4742 N N . PRO B 1 262 ? 3.463 20.422 15.641 1 94.56 262 PRO B N 1
ATOM 4743 C CA . PRO B 1 262 ? 2.713 19.656 14.648 1 94.56 262 PRO B CA 1
ATOM 4744 C C . PRO B 1 262 ? 1.203 19.859 14.766 1 94.56 262 PRO B C 1
ATOM 4746 O O . PRO B 1 262 ? 0.5 19.891 13.75 1 94.56 262 PRO B O 1
ATOM 4749 N N . ARG B 1 263 ? 0.718 20.078 15.945 1 93.25 263 ARG B N 1
ATOM 4750 C CA . ARG B 1 263 ? -0.713 20.281 16.141 1 93.25 263 ARG B CA 1
ATOM 4751 C C . ARG B 1 263 ? -1.156 21.609 15.562 1 93.25 263 ARG B C 1
ATOM 4753 O O . ARG B 1 263 ? -2.24 21.719 14.984 1 93.25 263 ARG B O 1
ATOM 4760 N N . ALA B 1 264 ? -0.334 22.641 15.75 1 95.25 264 ALA B N 1
ATOM 4761 C CA . ALA B 1 264 ? -0.656 23.938 15.18 1 95.25 264 ALA B CA 1
ATOM 4762 C C . ALA B 1 264 ? -0.737 23.859 13.656 1 95.25 264 ALA B C 1
ATOM 4764 O O . ALA B 1 264 ? -1.61 24.484 13.039 1 95.25 264 ALA B O 1
ATOM 4765 N N . ILE B 1 265 ? 0.151 23.094 13.094 1 96.19 265 ILE B N 1
ATOM 4766 C CA . ILE B 1 265 ? 0.136 22.922 11.648 1 96.19 265 ILE B CA 1
ATOM 4767 C C . ILE B 1 265 ? -1.164 22.234 11.227 1 96.19 265 ILE B C 1
ATOM 4769 O O . ILE B 1 265 ? -1.837 22.703 10.297 1 96.19 265 ILE B O 1
ATOM 4773 N N . ASP B 1 266 ? -1.511 21.203 11.922 1 95.06 266 ASP B N 1
ATOM 4774 C CA . ASP B 1 266 ? -2.736 20.484 11.586 1 95.06 266 ASP B CA 1
ATOM 4775 C C . ASP B 1 266 ? -3.957 21.391 11.719 1 95.06 266 ASP B C 1
ATOM 4777 O O . ASP B 1 266 ? -4.863 21.344 10.883 1 95.06 266 ASP B O 1
ATOM 4781 N N . ILE B 1 267 ? -3.986 22.172 12.766 1 94.94 267 ILE B N 1
ATOM 4782 C CA . ILE B 1 267 ? -5.102 23.094 12.969 1 94.94 267 ILE B CA 1
ATOM 4783 C C . ILE B 1 267 ? -5.133 24.125 11.844 1 94.94 267 ILE B C 1
ATOM 4785 O O . ILE B 1 267 ? -6.199 24.438 11.305 1 94.94 267 ILE B O 1
ATOM 4789 N N . TYR B 1 268 ? -3.971 24.641 11.516 1 96.75 268 TYR B N 1
ATOM 4790 C CA . TYR B 1 268 ? -3.861 25.578 10.398 1 96.75 268 TYR B CA 1
ATOM 4791 C C . TYR B 1 268 ? -4.438 24.984 9.125 1 96.75 268 TYR B C 1
ATOM 4793 O O . TYR B 1 268 ? -5.238 25.625 8.438 1 96.75 268 TYR B O 1
ATOM 4801 N N . LEU B 1 269 ? -4.094 23.75 8.828 1 95.88 269 LEU B N 1
ATOM 4802 C CA . LEU B 1 269 ? -4.562 23.062 7.625 1 95.88 269 LEU B CA 1
ATOM 4803 C C . LEU B 1 269 ? -6.07 22.828 7.68 1 95.88 269 LEU B C 1
ATOM 4805 O O . LEU B 1 269 ? -6.77 23.016 6.684 1 95.88 269 LEU B O 1
ATOM 4809 N N . PHE B 1 270 ? -6.516 22.438 8.828 1 94.56 270 PHE B N 1
ATOM 4810 C CA . PHE B 1 270 ? -7.941 22.234 9.055 1 94.56 270 PHE B CA 1
ATOM 4811 C C . PHE B 1 270 ? -8.727 23.5 8.789 1 94.56 270 PHE B C 1
ATOM 4813 O O . PHE B 1 270 ? -9.734 23.484 8.078 1 94.56 270 PHE B O 1
ATOM 4820 N N . LEU B 1 271 ? -8.273 24.594 9.289 1 95.75 271 LEU B N 1
ATOM 4821 C CA . LEU B 1 271 ? -8.953 25.875 9.125 1 95.75 271 LEU B CA 1
ATOM 4822 C C . LEU B 1 271 ? -8.875 26.344 7.676 1 95.75 271 LEU B C 1
ATOM 4824 O O . LEU B 1 271 ? -9.852 26.875 7.141 1 95.75 271 LEU B O 1
ATOM 4828 N N . ALA B 1 272 ? -7.734 26.156 7.09 1 96.06 272 ALA B N 1
ATOM 4829 C CA . ALA B 1 272 ? -7.562 26.531 5.688 1 96.06 272 ALA B CA 1
ATOM 4830 C C . ALA B 1 272 ? -8.547 25.797 4.793 1 96.06 272 ALA B C 1
ATOM 4832 O O . ALA B 1 272 ? -9 26.328 3.777 1 96.06 272 ALA B O 1
ATOM 4833 N N . PHE B 1 273 ? -8.844 24.609 5.199 1 93.5 273 PHE B N 1
ATOM 4834 C CA . PHE B 1 273 ? -9.766 23.75 4.461 1 93.5 273 PHE B CA 1
ATOM 4835 C C . PHE B 1 273 ? -11.211 24.156 4.738 1 93.5 273 PHE B C 1
ATOM 4837 O O . PHE B 1 273 ? -12.008 24.312 3.811 1 93.5 273 PHE B O 1
ATOM 4844 N N . ARG B 1 274 ? -11.562 24.422 5.934 1 93.62 274 ARG B N 1
ATOM 4845 C CA . ARG B 1 274 ? -12.953 24.531 6.363 1 93.62 274 ARG B CA 1
ATOM 4846 C C . ARG B 1 274 ? -13.469 25.953 6.191 1 93.62 274 ARG B C 1
ATOM 4848 O O . ARG B 1 274 ? -14.57 26.172 5.684 1 93.62 274 ARG B O 1
ATOM 4855 N N . LEU B 1 275 ? -12.734 26.906 6.559 1 95.5 275 LEU B N 1
ATOM 4856 C CA . LEU B 1 275 ? -13.25 28.266 6.734 1 95.5 275 LEU B CA 1
ATOM 4857 C C . LEU B 1 275 ? -13.711 28.844 5.406 1 95.5 275 LEU B C 1
ATOM 4859 O O . LEU B 1 275 ? -14.812 29.406 5.32 1 95.5 275 LEU B O 1
ATOM 4863 N N . PRO B 1 276 ? -12.883 28.688 4.34 1 94.06 276 PRO B N 1
ATOM 4864 C CA . PRO B 1 276 ? -13.312 29.281 3.072 1 94.06 276 PRO B CA 1
ATOM 4865 C C . PRO B 1 276 ? -14.57 28.641 2.508 1 94.06 276 PRO B C 1
ATOM 4867 O O . PRO B 1 276 ? -15.281 29.25 1.714 1 94.06 276 PRO B O 1
ATOM 4870 N N . ALA B 1 277 ? -14.836 27.5 2.902 1 91.19 277 ALA B N 1
ATOM 4871 C CA . ALA B 1 277 ? -15.953 26.75 2.344 1 91.19 277 ALA B CA 1
ATOM 4872 C C . ALA B 1 277 ? -17.234 26.984 3.143 1 91.19 277 ALA B C 1
ATOM 4874 O O . ALA B 1 277 ? -18.312 26.594 2.721 1 91.19 277 ALA B O 1
ATOM 4875 N N . LEU B 1 278 ? -17.141 27.672 4.258 1 93.06 278 LEU B N 1
ATOM 4876 C CA . LEU B 1 278 ? -18.281 27.875 5.141 1 93.06 278 LEU B CA 1
ATOM 4877 C C . LEU B 1 278 ? -19.219 28.922 4.574 1 93.06 278 LEU B C 1
ATOM 4879 O O . LEU B 1 278 ? -18.781 29.938 4.031 1 93.06 278 LEU B O 1
ATOM 4883 N N . LYS B 1 279 ? -20.5 28.672 4.73 1 92.56 279 LYS B N 1
ATOM 4884 C CA . LYS B 1 279 ? -21.516 29.625 4.324 1 92.56 279 LYS B CA 1
ATOM 4885 C C . LYS B 1 279 ? -22 30.453 5.516 1 92.56 279 LYS B C 1
ATOM 4887 O O . LYS B 1 279 ? -22.609 31.516 5.34 1 92.56 279 LYS B O 1
ATOM 4892 N N . GLY B 1 280 ? -21.781 29.938 6.727 1 93.94 280 GLY B N 1
ATOM 4893 C CA . GLY B 1 280 ? -22.172 30.594 7.961 1 93.94 280 GLY B CA 1
ATOM 4894 C C . GLY B 1 280 ? -21.469 30.047 9.188 1 93.94 280 GLY B C 1
ATOM 4895 O O . GLY B 1 280 ? -20.547 29.234 9.062 1 93.94 280 GLY B O 1
ATOM 4896 N N . GLU B 1 281 ? -21.906 30.641 10.289 1 94.19 281 GLU B N 1
ATOM 4897 C CA . GLU B 1 281 ? -21.328 30.172 11.547 1 94.19 281 GLU B CA 1
ATOM 4898 C C . GLU B 1 281 ? -21.531 28.656 11.711 1 94.19 281 GLU B C 1
ATOM 4900 O O . GLU B 1 281 ? -22.641 28.156 11.516 1 94.19 281 GLU B O 1
ATOM 4905 N N . THR B 1 282 ? -20.5 27.984 12.016 1 93.12 282 THR B N 1
ATOM 4906 C CA . THR B 1 282 ? -20.531 26.531 12.156 1 93.12 282 THR B CA 1
ATOM 4907 C C . THR B 1 282 ? -19.891 26.094 13.469 1 93.12 282 THR B C 1
ATOM 4909 O O . THR B 1 282 ? -18.672 26.25 13.648 1 93.12 282 THR B O 1
ATOM 4912 N N . PRO B 1 283 ? -20.656 25.594 14.359 1 94.56 283 PRO B N 1
ATOM 4913 C CA . PRO B 1 283 ? -20.094 25.109 15.625 1 94.56 283 PRO B CA 1
ATOM 4914 C C . PRO B 1 283 ? -19.422 23.75 15.484 1 94.56 283 PRO B C 1
ATOM 4916 O O . PRO B 1 283 ? -19.891 22.891 14.734 1 94.56 283 PRO B O 1
ATOM 4919 N N . ILE B 1 284 ? -18.297 23.531 16.141 1 92.38 284 ILE B N 1
ATOM 4920 C CA . ILE B 1 284 ? -17.609 22.25 16.266 1 92.38 284 ILE B CA 1
ATOM 4921 C C . ILE B 1 284 ? -17.391 21.922 17.75 1 92.38 284 ILE B C 1
ATOM 4923 O O . ILE B 1 284 ? -16.797 22.719 18.484 1 92.38 284 ILE B O 1
ATOM 4927 N N . SER B 1 285 ? -17.812 20.766 18.156 1 91.38 285 SER B N 1
ATOM 4928 C CA . SER B 1 285 ? -17.766 20.391 19.562 1 91.38 285 SER B CA 1
ATOM 4929 C C . SER B 1 285 ? -16.344 20.031 19.984 1 91.38 285 SER B C 1
ATOM 4931 O O . SER B 1 285 ? -15.523 19.625 19.156 1 91.38 285 SER B O 1
ATOM 4933 N N . TRP B 1 286 ? -16.094 20.141 21.312 1 90.81 286 TRP B N 1
ATOM 4934 C CA . TRP B 1 286 ? -14.805 19.734 21.859 1 90.81 286 TRP B CA 1
ATOM 4935 C C . TRP B 1 286 ? -14.57 18.234 21.641 1 90.81 286 TRP B C 1
ATOM 4937 O O . TRP B 1 286 ? -13.43 17.812 21.406 1 90.81 286 TRP B O 1
ATOM 4947 N N . THR B 1 287 ? -15.594 17.484 21.641 1 86.5 287 THR B N 1
ATOM 4948 C CA . THR B 1 287 ? -15.492 16.047 21.406 1 86.5 287 THR B CA 1
ATOM 4949 C C . THR B 1 287 ? -15.023 15.773 19.984 1 86.5 287 THR B C 1
ATOM 4951 O O . THR B 1 287 ? -14.156 14.93 19.766 1 86.5 287 THR B O 1
ATOM 4954 N N . ALA B 1 288 ? -15.578 16.469 19.016 1 84.94 288 ALA B N 1
ATOM 4955 C CA . ALA B 1 288 ? -15.188 16.312 17.625 1 84.94 288 ALA B CA 1
ATOM 4956 C C . ALA B 1 288 ? -13.734 16.734 17.406 1 84.94 288 ALA B C 1
ATOM 4958 O O . ALA B 1 288 ? -12.992 16.062 16.688 1 84.94 288 ALA B O 1
ATOM 4959 N N . LEU B 1 289 ? -13.367 17.828 18.078 1 89.25 289 LEU B N 1
ATOM 4960 C CA . LEU B 1 289 ? -11.992 18.312 17.984 1 89.25 289 LEU B CA 1
ATOM 4961 C C . LEU B 1 289 ? -11.016 17.312 18.594 1 89.25 289 LEU B C 1
ATOM 4963 O O . LEU B 1 289 ? -9.93 17.094 18.062 1 89.25 289 LEU B O 1
ATOM 4967 N N . TRP B 1 290 ? -11.422 16.766 19.656 1 87.75 290 TRP B N 1
ATOM 4968 C CA . TRP B 1 290 ? -10.594 15.781 20.344 1 87.75 290 TRP B CA 1
ATOM 4969 C C . TRP B 1 290 ? -10.391 14.555 19.453 1 87.75 290 TRP B C 1
ATOM 4971 O O . TRP B 1 290 ? -9.273 14.023 19.375 1 87.75 290 TRP B O 1
ATOM 4981 N N . ARG B 1 291 ? -11.352 14.094 18.781 1 81.44 291 ARG B N 1
ATOM 4982 C CA . ARG B 1 291 ? -11.258 12.938 17.891 1 81.44 291 ARG B CA 1
ATOM 4983 C C . ARG B 1 291 ? -10.305 13.203 16.734 1 81.44 291 ARG B C 1
ATOM 4985 O O . ARG B 1 291 ? -9.586 12.297 16.297 1 81.44 291 ARG B O 1
ATOM 4992 N N . GLN B 1 292 ? -10.266 14.359 16.391 1 83.12 292 GLN B N 1
ATOM 4993 C CA . GLN B 1 292 ? -9.469 14.703 15.219 1 83.12 292 GLN B CA 1
ATOM 4994 C C . GLN B 1 292 ? -8.031 15.031 15.617 1 83.12 292 GLN B C 1
ATOM 4996 O O . GLN B 1 292 ? -7.086 14.648 14.922 1 83.12 292 GLN B O 1
ATOM 5001 N N . PHE B 1 293 ? -7.836 15.766 16.781 1 86.19 293 PHE B N 1
ATOM 5002 C CA . PHE B 1 293 ? -6.527 16.328 17.078 1 86.19 293 PHE B CA 1
ATOM 5003 C C . PHE B 1 293 ? -5.961 15.734 18.359 1 86.19 293 PHE B C 1
ATOM 5005 O O . PHE B 1 293 ? -4.805 15.969 18.719 1 86.19 293 PHE B O 1
ATOM 5012 N N . GLY B 1 294 ? -6.734 15.047 19.188 1 73.12 294 GLY B N 1
ATOM 5013 C CA . GLY B 1 294 ? -6.367 14.82 20.578 1 73.12 294 GLY B CA 1
ATOM 5014 C C . GLY B 1 294 ? -6.227 13.344 20.922 1 73.12 294 GLY B C 1
ATOM 5015 O O . GLY B 1 294 ? -6.152 12.984 22.109 1 73.12 294 GLY B O 1
ATOM 5016 N N . ARG B 1 295 ? -6.137 12.469 20.094 1 65.56 295 ARG B N 1
ATOM 5017 C CA . ARG B 1 295 ? -6.281 11.055 20.422 1 65.56 295 ARG B CA 1
ATOM 5018 C C . ARG B 1 295 ? -5.141 10.578 21.312 1 65.56 295 ARG B C 1
ATOM 5020 O O . ARG B 1 295 ? -5.281 9.586 22.031 1 65.56 295 ARG B O 1
ATOM 5027 N N . GLU B 1 296 ? -4.254 11.305 21.344 1 68.25 296 GLU B N 1
ATOM 5028 C CA . GLU B 1 296 ? -3.107 10.922 22.172 1 68.25 296 GLU B CA 1
ATOM 5029 C C . GLU B 1 296 ? -3.299 11.344 23.625 1 68.25 296 GLU B C 1
ATOM 5031 O O . GLU B 1 296 ? -2.5 10.984 24.484 1 68.25 296 GLU B O 1
ATOM 5036 N N . LYS B 1 297 ? -4.48 12.047 23.875 1 68.25 297 LYS B N 1
ATOM 5037 C CA . LYS B 1 297 ? -4.703 12.617 25.203 1 68.25 297 LYS B CA 1
ATOM 5038 C C . LYS B 1 297 ? -6.121 12.336 25.688 1 68.25 297 LYS B C 1
ATOM 5040 O O . LYS B 1 297 ? -6.973 11.898 24.906 1 68.25 297 LYS B O 1
ATOM 5045 N N . LEU B 1 298 ? -6.293 12.5 27 1 77.06 298 LEU B N 1
ATOM 5046 C CA . LEU B 1 298 ? -7.637 12.453 27.578 1 77.06 298 LEU B CA 1
ATOM 5047 C C . LEU B 1 298 ? -8.43 13.695 27.188 1 77.06 298 LEU B C 1
ATOM 5049 O O . LEU B 1 298 ? -7.879 14.797 27.125 1 77.06 298 LEU B O 1
ATOM 5053 N N . LEU B 1 299 ? -9.688 13.5 26.984 1 78.75 299 LEU B N 1
ATOM 5054 C CA . LEU B 1 299 ? -10.586 14.586 26.594 1 78.75 299 LEU B CA 1
ATOM 5055 C C . LEU B 1 299 ? -10.562 15.703 27.641 1 78.75 299 LEU B C 1
ATOM 5057 O O . LEU B 1 299 ? -10.578 16.891 27.281 1 78.75 299 LEU B O 1
ATOM 5061 N N . ARG B 1 300 ? -10.445 15.336 28.875 1 79.44 300 ARG B N 1
ATOM 5062 C CA . ARG B 1 300 ? -10.547 16.297 29.969 1 79.44 300 ARG B CA 1
ATOM 5063 C C . ARG B 1 300 ? -9.391 17.297 29.922 1 79.44 300 ARG B C 1
ATOM 5065 O O . ARG B 1 300 ? -9.547 18.453 30.312 1 79.44 300 ARG B O 1
ATOM 5072 N N . THR B 1 301 ? -8.273 16.859 29.406 1 86.06 301 THR B N 1
ATOM 5073 C CA . THR B 1 301 ? -7.102 17.734 29.375 1 86.06 301 THR B CA 1
ATOM 5074 C C . THR B 1 301 ? -6.906 18.328 27.984 1 86.06 301 THR B C 1
ATOM 5076 O O . THR B 1 301 ? -6.117 19.266 27.812 1 86.06 301 THR B O 1
ATOM 5079 N N . PHE B 1 302 ? -7.668 17.875 27.094 1 88.94 302 PHE B N 1
ATOM 5080 C CA . PHE B 1 302 ? -7.484 18.25 25.703 1 88.94 302 PHE B CA 1
ATOM 5081 C C . PHE B 1 302 ? -7.777 19.734 25.5 1 88.94 302 PHE B C 1
ATOM 5083 O O . PHE B 1 302 ? -7.027 20.438 24.828 1 88.94 302 PHE B O 1
ATOM 5090 N N . LYS B 1 303 ? -8.82 20.172 26.125 1 84.38 303 LYS B N 1
ATOM 5091 C CA . LYS B 1 303 ? -9.25 21.562 25.922 1 84.38 303 LYS B CA 1
ATOM 5092 C C . LYS B 1 303 ? -8.133 22.547 26.281 1 84.38 303 LYS B C 1
ATOM 5094 O O . LYS B 1 303 ? -7.812 23.438 25.5 1 84.38 303 LYS B O 1
ATOM 5099 N N . ALA B 1 304 ? -7.594 22.328 27.359 1 83.88 304 ALA B N 1
ATOM 5100 C CA . ALA B 1 304 ? -6.531 23.203 27.844 1 83.88 304 ALA B CA 1
ATOM 5101 C C . ALA B 1 304 ? -5.305 23.109 26.938 1 83.88 304 ALA B C 1
ATOM 5103 O O . ALA B 1 304 ? -4.676 24.141 26.641 1 83.88 304 ALA B O 1
ATOM 5104 N N . GLU B 1 305 ? -5.02 21.969 26.469 1 87.31 305 GLU B N 1
ATOM 5105 C CA . GLU B 1 305 ? -3.809 21.734 25.688 1 87.31 305 GLU B CA 1
ATOM 5106 C C . GLU B 1 305 ? -3.992 22.188 24.234 1 87.31 305 GLU B C 1
ATOM 5108 O O . GLU B 1 305 ? -3.014 22.438 23.531 1 87.31 305 GLU B O 1
ATOM 5113 N N . PHE B 1 306 ? -5.199 22.266 23.906 1 90.44 306 PHE B N 1
ATOM 5114 C CA . PHE B 1 306 ? -5.527 22.609 22.516 1 90.44 306 PHE B CA 1
ATOM 5115 C C . PHE B 1 306 ? -5.426 24.109 22.297 1 90.44 306 PHE B C 1
ATOM 5117 O O . PHE B 1 306 ? -5.246 24.562 21.172 1 90.44 306 PHE B O 1
ATOM 5124 N N . ARG B 1 307 ? -5.426 24.938 23.297 1 85.75 307 ARG B N 1
ATOM 5125 C CA . ARG B 1 307 ? -5.523 26.391 23.203 1 85.75 307 ARG B CA 1
ATOM 5126 C C . ARG B 1 307 ? -4.254 26.984 22.594 1 85.75 307 ARG B C 1
ATOM 5128 O O . ARG B 1 307 ? -4.324 27.844 21.719 1 85.75 307 ARG B O 1
ATOM 5135 N N . GLU B 1 308 ? -3.191 26.484 23.031 1 88.19 308 GLU B N 1
ATOM 5136 C CA . GLU B 1 308 ? -1.932 27.062 22.562 1 88.19 308 GLU B CA 1
ATOM 5137 C C . GLU B 1 308 ? -1.712 26.766 21.078 1 88.19 308 GLU B C 1
ATOM 5139 O O . GLU B 1 308 ? -1.458 27.672 20.281 1 88.19 308 GLU B O 1
ATOM 5144 N N . PRO B 1 309 ? -1.832 25.484 20.703 1 92.38 309 PRO B N 1
ATOM 5145 C CA . PRO B 1 309 ? -1.684 25.219 19.266 1 92.38 309 PRO B CA 1
ATOM 5146 C C . PRO B 1 309 ? -2.725 25.953 18.422 1 92.38 309 PRO B C 1
ATOM 5148 O O . PRO B 1 309 ? -2.428 26.375 17.297 1 92.38 309 PRO B O 1
ATOM 5151 N N . LEU B 1 310 ? -3.854 26.109 18.906 1 93.44 310 LEU B N 1
ATOM 5152 C CA . LEU B 1 310 ? -4.883 26.859 18.203 1 93.44 310 LEU B CA 1
ATOM 5153 C C . LEU B 1 310 ? -4.473 28.328 18.047 1 93.44 310 LEU B C 1
ATOM 5155 O O . LEU B 1 310 ? -4.602 28.891 16.969 1 93.44 310 LEU B O 1
ATOM 5159 N N . ALA B 1 311 ? -3.994 28.906 19.109 1 91.88 311 ALA B N 1
ATOM 5160 C CA . ALA B 1 311 ? -3.555 30.297 19.078 1 91.88 311 ALA B CA 1
ATOM 5161 C C . ALA B 1 311 ? -2.436 30.5 18.047 1 91.88 311 ALA B C 1
ATOM 5163 O O . ALA B 1 311 ? -2.414 31.484 17.328 1 91.88 311 ALA B O 1
ATOM 5164 N N . LEU B 1 312 ? -1.569 29.547 18 1 93.25 312 LEU B N 1
ATOM 5165 C CA . LEU B 1 312 ? -0.477 29.609 17.031 1 93.25 312 LEU B CA 1
ATOM 5166 C C . LEU B 1 312 ? -1.01 29.562 15.609 1 93.25 312 LEU B C 1
ATOM 5168 O O . LEU B 1 312 ? -0.591 30.344 14.75 1 93.25 312 LEU B O 1
ATOM 5172 N N . ALA B 1 313 ? -1.909 28.656 15.383 1 95.69 313 ALA B N 1
ATOM 5173 C CA . ALA B 1 313 ? -2.496 28.516 14.055 1 95.69 313 ALA B CA 1
ATOM 5174 C C . ALA B 1 313 ? -3.215 29.797 13.641 1 95.69 313 ALA B C 1
ATOM 5176 O O . ALA B 1 313 ? -3.076 30.25 12.5 1 95.69 313 ALA B O 1
ATOM 5177 N N . LEU B 1 314 ? -3.896 30.375 14.57 1 93.94 314 LEU B N 1
ATOM 5178 C CA . LEU B 1 314 ? -4.652 31.594 14.289 1 93.94 314 LEU B CA 1
ATOM 5179 C C . LEU B 1 314 ? -3.717 32.781 14.102 1 93.94 314 LEU B C 1
ATOM 5181 O O . LEU B 1 314 ? -4.012 33.688 13.328 1 93.94 314 LEU B O 1
ATOM 5185 N N . ALA B 1 315 ? -2.625 32.75 14.852 1 93.06 315 ALA B N 1
ATOM 5186 C CA . ALA B 1 315 ? -1.611 33.781 14.664 1 93.06 315 ALA B CA 1
ATOM 5187 C C . ALA B 1 315 ? -1.013 33.75 13.266 1 93.06 315 ALA B C 1
ATOM 5189 O O . ALA B 1 315 ? -0.706 34.781 12.672 1 93.06 315 ALA B O 1
ATOM 5190 N N . ALA B 1 316 ? -0.852 32.562 12.742 1 94.12 316 ALA B N 1
ATOM 5191 C CA . ALA B 1 316 ? -0.249 32.344 11.43 1 94.12 316 ALA B CA 1
ATOM 5192 C C . ALA B 1 316 ? -1.257 32.625 10.312 1 94.12 316 ALA B C 1
ATOM 5194 O O . ALA B 1 316 ? -0.874 32.969 9.188 1 94.12 316 ALA B O 1
ATOM 5195 N N . TYR B 1 317 ? -2.537 32.406 10.641 1 94.94 317 TYR B N 1
ATOM 5196 C CA . TYR B 1 317 ? -3.637 32.625 9.703 1 94.94 317 TYR B CA 1
ATOM 5197 C C . TYR B 1 317 ? -4.418 33.875 10.055 1 94.94 317 TYR B C 1
ATOM 5199 O O . TYR B 1 317 ? -5.504 33.812 10.633 1 94.94 317 TYR B O 1
ATOM 5207 N N . ARG B 1 318 ? -4.035 34.969 9.539 1 89.62 318 ARG B N 1
ATOM 5208 C CA . ARG B 1 318 ? -4.453 36.281 9.977 1 89.62 318 ARG B CA 1
ATOM 5209 C C . ARG B 1 318 ? -5.953 36.469 9.789 1 89.62 318 ARG B C 1
ATOM 5211 O O . ARG B 1 318 ? -6.629 37.031 10.656 1 89.62 318 ARG B O 1
ATOM 5218 N N . ASP B 1 319 ? -6.469 36 8.719 1 90.44 319 ASP B N 1
ATOM 5219 C CA . ASP B 1 319 ? -7.852 36.312 8.375 1 90.44 319 ASP B CA 1
ATOM 5220 C C . ASP B 1 319 ? -8.805 35.281 8.945 1 90.44 319 ASP B C 1
ATOM 5222 O O . ASP B 1 319 ? -10.023 35.344 8.766 1 90.44 319 ASP B O 1
ATOM 5226 N N . ALA B 1 320 ? -8.242 34.25 9.594 1 94.19 320 ALA B N 1
ATOM 5227 C CA . ALA B 1 320 ? -9.086 33.219 10.18 1 94.19 320 ALA B CA 1
ATOM 5228 C C . ALA B 1 320 ? -9.961 33.781 11.289 1 94.19 320 ALA B C 1
ATOM 5230 O O . ALA B 1 320 ? -9.461 34.438 12.211 1 94.19 320 ALA B O 1
ATOM 5231 N N . GLN B 1 321 ? -11.211 33.5 11.227 1 92.81 321 GLN B N 1
ATOM 5232 C CA . GLN B 1 321 ? -12.164 33.938 12.25 1 92.81 321 GLN B CA 1
ATOM 5233 C C . GLN B 1 321 ? -12.719 32.719 13 1 92.81 321 GLN B C 1
ATOM 5235 O O . GLN B 1 321 ? -13.523 31.969 12.453 1 92.81 321 GLN B O 1
ATOM 5240 N N . VAL B 1 322 ? -12.312 32.625 14.234 1 93.94 322 VAL B N 1
ATOM 5241 C CA . VAL B 1 322 ? -12.688 31.484 15.086 1 93.94 322 VAL B CA 1
ATOM 5242 C C . VAL B 1 322 ? -13 31.984 16.5 1 93.94 322 VAL B C 1
ATOM 5244 O O . VAL B 1 322 ? -12.242 32.781 17.062 1 93.94 322 VAL B O 1
ATOM 5247 N N . GLN B 1 323 ? -14.078 31.594 17.062 1 89.81 323 GLN B N 1
ATOM 5248 C CA . GLN B 1 323 ? -14.453 31.906 18.438 1 89.81 323 GLN B CA 1
ATOM 5249 C C . GLN B 1 323 ? -14.336 30.672 19.328 1 89.81 323 GLN B C 1
ATOM 5251 O O . GLN B 1 323 ? -14.727 29.578 18.938 1 89.81 323 GLN B O 1
ATOM 5256 N N . ILE B 1 324 ? -13.75 30.891 20.469 1 87.88 324 ILE B N 1
ATOM 5257 C CA . ILE B 1 324 ? -13.633 29.797 21.438 1 87.88 324 ILE B CA 1
ATOM 5258 C C . ILE B 1 324 ? -14.797 29.875 22.438 1 87.88 324 ILE B C 1
ATOM 5260 O O . ILE B 1 324 ? -14.977 30.891 23.109 1 87.88 324 ILE B O 1
ATOM 5264 N N . GLY B 1 325 ? -15.57 28.844 22.422 1 83.31 325 GLY B N 1
ATOM 5265 C CA . GLY B 1 325 ? -16.688 28.781 23.359 1 83.31 325 GLY B CA 1
ATOM 5266 C C . GLY B 1 325 ? -16.562 27.641 24.359 1 83.31 325 GLY B C 1
ATOM 5267 O O . GLY B 1 325 ? -15.578 26.906 24.344 1 83.31 325 GLY B O 1
ATOM 5268 N N . GLU B 1 326 ? -17.578 27.562 25.234 1 85.94 326 GLU B N 1
ATOM 5269 C CA . GLU B 1 326 ? -17.625 26.531 26.266 1 85.94 326 GLU B CA 1
ATOM 5270 C C . GLU B 1 326 ? -17.812 25.141 25.656 1 85.94 326 GLU B C 1
ATOM 5272 O O . GLU B 1 326 ? -17.25 24.172 26.156 1 85.94 326 GLU B O 1
ATOM 5277 N N . ARG B 1 327 ? -18.531 25.062 24.641 1 90.69 327 ARG B N 1
ATOM 5278 C CA . ARG B 1 327 ? -18.906 23.781 24.062 1 90.69 327 ARG B CA 1
ATOM 5279 C C . ARG B 1 327 ? -17.953 23.391 22.938 1 90.69 327 ARG B C 1
ATOM 5281 O O . ARG B 1 327 ? -18.031 22.281 22.406 1 90.69 327 ARG B O 1
ATOM 5288 N N . GLY B 1 328 ? -17.141 24.266 22.5 1 91.88 328 GLY B N 1
ATOM 5289 C CA . GLY B 1 328 ? -16.25 24.031 21.391 1 91.88 328 GLY B CA 1
ATOM 5290 C C . GLY B 1 328 ? -15.844 25.297 20.656 1 91.88 328 GLY B C 1
ATOM 5291 O O . GLY B 1 328 ? -15.68 26.344 21.281 1 91.88 328 GLY B O 1
ATOM 5292 N N . LEU B 1 329 ? -15.594 25.172 19.406 1 93.44 329 LEU B N 1
ATOM 5293 C CA . LEU B 1 329 ? -15.258 26.297 18.562 1 93.44 329 LEU B CA 1
ATOM 5294 C C . LEU B 1 329 ? -16.438 26.688 17.672 1 93.44 329 LEU B C 1
ATOM 5296 O O . LEU B 1 329 ? -17.281 25.859 17.375 1 93.44 329 LEU B O 1
ATOM 5300 N N . VAL B 1 330 ? -16.516 27.953 17.391 1 94.38 330 VAL B N 1
ATOM 5301 C CA . VAL B 1 330 ? -17.406 28.422 16.328 1 94.38 330 VAL B CA 1
ATOM 5302 C C . VAL B 1 330 ? -16.578 28.984 15.18 1 94.38 330 VAL B C 1
ATOM 5304 O O . VAL B 1 330 ? -15.844 29.969 15.344 1 94.38 330 VAL B O 1
ATOM 5307 N N . LEU B 1 331 ? -16.688 28.328 14.062 1 94.94 331 LEU B N 1
ATOM 5308 C CA . LEU B 1 331 ? -15.977 28.766 12.859 1 94.94 331 LEU B CA 1
ATOM 5309 C C . LEU B 1 331 ? -16.828 29.734 12.047 1 94.94 331 LEU B C 1
ATOM 5311 O O . LEU B 1 331 ? -18.031 29.547 11.906 1 94.94 331 LEU B O 1
ATOM 5315 N N . LEU B 1 332 ? -16.203 30.766 11.594 1 95.06 332 LEU B N 1
ATOM 5316 C CA . LEU B 1 332 ? -16.859 31.734 10.727 1 95.06 332 LEU B CA 1
ATOM 5317 C C . LEU B 1 332 ? -16.234 31.75 9.336 1 95.06 332 LEU B C 1
ATOM 5319 O O . LEU B 1 332 ? -15.031 31.531 9.188 1 95.06 332 LEU B O 1
ATOM 5323 N N . PRO B 1 333 ? -17.094 32 8.328 1 95.25 333 PRO B N 1
ATOM 5324 C CA . PRO B 1 333 ? -16.531 32.094 6.984 1 95.25 333 PRO B CA 1
ATOM 5325 C C . PRO B 1 333 ? -15.336 33.062 6.922 1 95.25 333 PRO B C 1
ATOM 5327 O O . PRO B 1 333 ? -15.391 34.156 7.461 1 95.25 333 PRO B O 1
ATOM 5330 N N . SER B 1 334 ? -14.219 32.688 6.398 1 94.69 334 SER B N 1
ATOM 5331 C CA . SER B 1 334 ? -12.984 33.438 6.262 1 94.69 334 SER B CA 1
ATOM 5332 C C . SER B 1 334 ? -12.328 33.188 4.906 1 94.69 334 SER B C 1
ATOM 5334 O O . SER B 1 334 ? -12.516 32.125 4.309 1 94.69 334 SER B O 1
ATOM 5336 N N . PRO B 1 335 ? -11.672 34.156 4.312 1 93.5 335 PRO B N 1
ATOM 5337 C CA . PRO B 1 335 ? -10.906 33.875 3.096 1 93.5 335 PRO B CA 1
ATOM 5338 C C . PRO B 1 335 ? -9.805 32.844 3.309 1 93.5 335 PRO B C 1
ATOM 5340 O O . PRO B 1 335 ? -9.367 32.625 4.441 1 93.5 335 PRO B O 1
ATOM 5343 N N . PRO B 1 336 ? -9.359 32.219 2.234 1 93.94 336 PRO B N 1
ATOM 5344 C CA . PRO B 1 336 ? -8.227 31.297 2.379 1 93.94 336 PRO B CA 1
ATOM 5345 C C . PRO B 1 336 ? -6.945 32 2.822 1 93.94 336 PRO B C 1
ATOM 5347 O O . PRO B 1 336 ? -6.82 33.219 2.66 1 93.94 336 PRO B O 1
ATOM 5350 N N . PRO B 1 337 ? -6.023 31.266 3.479 1 92.81 337 PRO B N 1
ATOM 5351 C CA . PRO B 1 337 ? -4.789 31.891 3.955 1 92.81 337 PRO B CA 1
ATOM 5352 C C . PRO B 1 337 ? -4.023 32.594 2.844 1 92.81 337 PRO B C 1
ATOM 5354 O O . PRO B 1 337 ? -3.283 33.562 3.113 1 92.81 337 PRO B O 1
ATOM 5357 N N . ILE B 1 338 ? -4.113 32.031 1.674 1 88.44 338 ILE B N 1
ATOM 5358 C CA . ILE B 1 338 ? -3.457 32.625 0.519 1 88.44 338 ILE B CA 1
ATOM 5359 C C . ILE B 1 338 ? -4.371 32.562 -0.7 1 88.44 338 ILE B C 1
ATOM 5361 O O . ILE B 1 338 ? -5.031 31.531 -0.913 1 88.44 338 ILE B O 1
ATOM 5365 N N . GLN B 1 339 ? -4.637 33.75 -1.34 1 74.25 339 GLN B N 1
ATOM 5366 C CA . GLN B 1 339 ? -5.453 33.781 -2.549 1 74.25 339 GLN B CA 1
ATOM 5367 C C . GLN B 1 339 ? -4.695 33.188 -3.736 1 74.25 339 GLN B C 1
ATOM 5369 O O . GLN B 1 339 ? -3.48 33.344 -3.852 1 74.25 339 GLN B O 1
ATOM 5374 N N . ARG B 1 340 ? -5.422 32.25 -4.543 1 65.56 340 ARG B N 1
ATOM 5375 C CA . ARG B 1 340 ? -4.828 31.703 -5.762 1 65.56 340 ARG B CA 1
ATOM 5376 C C . ARG B 1 340 ? -4.531 32.812 -6.762 1 65.56 340 ARG B C 1
ATOM 5378 O O . ARG B 1 340 ? -5.219 33.844 -6.789 1 65.56 340 ARG B O 1
#

Solvent-accessible surface area (backbone atoms only — not comparable to full-atom values): 35319 Å² total; per-residue (Å²): 138,81,76,72,76,73,71,74,71,66,73,72,53,31,54,44,45,53,51,59,45,33,74,73,44,36,59,70,45,37,40,50,50,20,44,50,47,57,74,72,43,64,80,92,70,55,44,57,39,37,50,49,33,51,39,96,53,8,64,57,31,42,51,27,20,49,47,38,54,48,30,62,75,63,66,57,71,33,88,31,26,36,45,53,66,54,39,64,51,67,68,46,62,47,90,49,62,60,63,40,70,46,78,44,57,56,97,71,38,32,41,39,38,35,35,25,69,46,73,42,82,86,65,48,74,43,63,30,28,41,41,34,27,34,61,32,50,51,48,52,32,49,54,45,23,51,27,62,74,68,71,33,53,67,45,82,52,45,88,44,62,64,57,50,32,54,75,68,70,44,77,87,48,70,70,57,43,52,47,50,40,50,30,50,50,22,51,52,46,27,39,38,36,38,37,39,72,48,73,50,41,31,36,38,40,50,42,39,57,28,28,30,38,30,33,40,38,49,64,40,88,84,76,66,48,73,48,63,38,64,27,33,38,27,43,16,68,67,43,51,51,48,32,70,75,37,59,33,55,35,34,49,50,40,47,58,62,41,54,87,34,36,62,16,46,46,49,36,41,29,46,42,58,46,25,51,70,39,91,46,80,42,79,45,44,51,67,60,49,32,51,55,74,26,77,92,53,57,72,88,56,34,63,70,63,45,48,57,35,47,46,40,22,37,21,36,28,65,64,44,42,46,38,82,52,95,64,23,40,36,39,31,55,20,69,51,72,42,83,132,138,82,78,74,77,73,72,74,72,65,72,73,52,29,53,44,46,53,52,59,44,33,74,74,45,36,58,69,45,36,41,52,49,21,45,50,48,58,76,71,42,66,81,93,70,56,46,57,39,38,51,48,36,51,39,96,56,8,66,58,32,42,50,27,20,50,48,36,52,49,31,60,75,62,67,57,71,32,87,32,27,35,44,52,65,54,38,64,52,66,68,46,61,48,89,48,62,60,62,40,70,46,78,45,57,57,98,70,39,32,40,39,38,36,34,24,70,46,74,42,80,87,65,49,74,42,61,30,28,42,41,34,28,35,62,32,51,53,49,51,32,48,54,45,24,51,27,62,75,68,70,33,54,68,45,82,53,45,90,44,64,63,56,47,31,55,75,68,70,44,76,88,48,71,71,57,44,52,48,50,38,50,32,49,50,24,50,50,46,28,40,37,36,38,37,38,70,48,73,51,42,31,38,37,39,51,41,40,56,27,28,29,38,31,31,40,37,50,62,38,87,85,76,65,47,72,49,60,38,63,26,33,38,28,43,15,68,67,41,52,52,48,32,71,73,37,58,33,56,34,35,48,50,40,50,58,63,40,52,87,33,36,60,15,46,45,49,36,42,30,44,42,58,48,25,52,70,38,91,47,80,42,79,43,44,50,68,58,48,32,52,55,74,27,77,91,51,58,72,87,55,36,63,71,63,45,47,58,34,46,44,39,20,34,20,35,28,65,65,43,42,47,38,83,53,95,66,22,39,37,40,30,56,19,68,51,70,43,83,132

Organism: NCBI:txid207340

Foldseek 3Di:
DDPPPPPPPPPLPFLLCLLVLCVVQNLVGSLVVLCVCCVVDDPVPRRLNSVLLPDPCNSLLNVLLVLQVVCVVVVVFDKWKAQLVCLFAHDAQDWDDFQDWDWADAPFKIKIKGWFWDADPVRDIDTATAAHHLLLVLVRRLLLRVCVVVVFQKDFQAQDLVSVCVSSVHDDDDVVSLSNQRSVVRLQGMKMWMWGDDPVDIDIDTDHQFPDWDWDWDQDPPPRDTGTGTGMTGTDPVNSVSCNVGIQMDGSSLSSSVSRGPLLNSLLSNQLSPQQVDPFKDFDFLVNVCSRRNVVHDSVCCVVVNSNSPSSSSSSQNFWDWGQDPGGIIGGRTDHSDDD/DDPPPPPPPPPLCFLLCLLVLCVVQNLVGSLVVLCVCCVPDDPVPRRLNSVLLPDPCNSLLNVLLVLQVVCVVVVVFDKWKAQLVCLFAHDAQDWDDFQDWDWADAPFKIKIKGWFWDADPVGDIDTATAAHHLLLVLVRRLLLRVCQVVVFQKDFQAQDLVSVCVSSVHDDDDVVSLSNQRSVVRLQGMKMWMWGDDPVDIDIDTDHQFPDWDWDWDQDPPPRDTGTGTGMTGTDPVNSVSCNVGIQMDGSSLSSSVSNGPLLNSLLSNQLSPQQVDPFKDFDFLVNVCSRRNVVHDSVCCVVVNSNSPSSSSSSQNFWDWGQDPGGIIGGRTDHSDDD

pLDDT: mean 86.43, std 13.98, range [21.8, 98.19]

Sequence (680 aa):
MSQAKRATHLPHPDLFAVHAHLSAHGVEGTLEEARAVVWTSEAPTLPPVHRALSGRNGRRIADTASGAIVREAEWAHELGYTYSAWCLAGLPHREHPAGEDWLIATDYAQLLVRPGVRVLDDGSRESLAVPSGTIARLLLIDLQSEALEKGSRDIELGSNPNLLLNRLGLSRGGPVSRKVVDQLERICRLTLDFKIGNDRRAIIVNERIVEAFEYTTHEDPRTKRRTPMVERLRLSEAFFSELRRHPIPVDRAAISDIQNSPRAIDIYLFLAFRLPALKGETPISWTALWRQFGREKLLRTFKAEFREPLALALAAYRDAQVQIGERGLVLLPSPPPIQRMSQAKRATHLPHPDLFAVHAHLSAHGVEGTLEEARAVVWTSEAPTLPPVHRALSGRNGRRIADTASGAIVREAEWAHELGYTYSAWCLAGLPHREHPAGEDWLIATDYAQLLVRPGVRVLDDGSRESLAVPSGTIARLLLIDLQSEALEKGSRDIELGSNPNLLLNRLGLSRGGPVSRKVVDQLERICRLTLDFKIGNDRRAIIVNERIVEAFEYTTHEDPRTKRRTPMVERLRLSEAFFSELRRHPIPVDRAAISDIQNSPRAIDIYLFLAFRLPALKGETPISWTALWRQFGREKLLRTFKAEFREPLALALAAYRDAQVQIGERGLVLLPSPPPIQR

InterPro domains:
  IPR006881 Plasmid encoded RepA protein [PF04796] (130-280)

Secondary structure (DSSP, 8-state):
--------------GGGHHHHHHHHHHHHHHHHHHHHHHHS-GGG--HHHHHHHSTTHHHHHHHHHHHHHHHHTT---EEEEEGGGGTS---SS---TT--EEEE-SS-EEEEE--EEEPTTS-EEEPPPP-HHHHHHHHHHHHHHHHHHT-SEEE--S-HHHHHHHHTPPP-HHHHHHHHHHHHHHHH-EEEEEEE-SSEEEEEEE-SEEEEEEEEEE-TTT--EEEEEEEEEE-HHHHHHHHHSEEEEEHHHHHHTTT-HHHHHHHHHHHHHGGG-SS-EEEEHHHHHHHH-TTS-HHHHHHHHHHHHHHHHHH-TT-EEEE-SSEEEEE----SS--/--------------GGGHHHHHHHHHHHHHHHHHHHHHHHS-GGG--HHHHHHHSTTHHHHHHHHHHHHHHHHTT---EEEEEGGGGTS---SS---TT--EEEE-SS-EEEEE--EEEPTTS-EEEPPPP-HHHHHHHHHHHHHHHHHHT-SEEE--S-HHHHHHHHTPPP-HHHHHHHHHHHHHHHH-EEEEEEE-SSEEEEEEE-SEEEEEEEEEE-TTT--EEEEEEEEEE-HHHHHHHHHSEEEEEHHHHHHTTT-HHHHHHHHHHHHHGGG-SS-EEEEHHHHHHHH-TTS-HHHHHHHHHHHHHHHHHH-TT-EEEE-SSEEEEE----SS--

Radius of gyration: 32.25 Å; Cα contacts (8 Å, |Δi|>4): 1326; chains: 2; bounding box: 76×110×76 Å

Nearest PDB structures (foldseek):
  5tbf-assembly1_B  TM=6.295E-01  e=2.705E-07  Vibrio cholerae
  6h24-assembly1_B  TM=5.532E-01  e=1.869E-01  Sphinx1.76-related DNA
  3l1e-assembly1_A-2  TM=5.375E-01  e=4.299E+00  Bos taurus
  3l1f-assembly1_A-2  TM=3.992E-01  e=2.810E+00  Bos taurus
  7bil-assembly1_A  TM=1.703E-01  e=2.859E-01  Thermus oshimai JL-2